Protein AF-V4J7W8-F1 (afdb_monomer)

Sequence (499 aa):
MITFFRNYPVSIILLLSLLAGGGCSKHTGLTGHGEMVSDPAPMMADSDGDQPPELLETEVCLNQELAALEQTGDWEAAVETAGADDAVSTGEPVAVVTYDFPIMVNRQVQMYLDLFSDKQQRYFKRWLARSGRYLPMMQEIFTEYGLPGDLVYLAMIESGFNQKACSPSRAVGLWQFMAPTGKQYGMQVTRYLDERRDAEKSTRAAAAYLRDLYDEFGDWYIAVAAYNGGPGTMRKAMHRANSDDFWKIAQKRYIKLETKRYVPKLIAAIMIAKQPQQYGFTDVTYEAPLAYETFAAGPGLSLKAAALLSESSLDELAALNPELLKNMTPPQAPDYQLKVPVGTASVAEANLPHLHQIAAPIYQIHVVKKGETLSHIAARHKVSTDLIVTWNGLPSAHKLSIGQELTIIKNDFDLPLATTALSPVAQHQGTAIVLADQKKTAPKRQREQAPEQWYLVKNGDNLWTISRQFNTSPAAIKRWNNLTSNRIYPGKRLLLRDV

Structure (mmCIF, N/CA/C/O backbone):
data_AF-V4J7W8-F1
#
_entry.id   AF-V4J7W8-F1
#
loop_
_atom_site.group_PDB
_atom_site.id
_atom_site.type_symbol
_atom_site.label_atom_id
_atom_site.label_alt_id
_atom_site.label_comp_id
_atom_site.label_asym_id
_atom_site.label_entity_id
_atom_site.label_seq_id
_atom_site.pdbx_PDB_ins_code
_atom_site.Cartn_x
_atom_site.Cartn_y
_atom_site.Cartn_z
_atom_site.occupancy
_atom_site.B_iso_or_equiv
_atom_site.auth_seq_id
_atom_site.auth_comp_id
_atom_site.auth_asym_id
_atom_site.auth_atom_id
_atom_site.pdbx_PDB_model_num
ATOM 1 N N . MET A 1 1 ? -19.584 -34.556 -0.675 1.00 30.12 1 MET A N 1
ATOM 2 C CA . MET A 1 1 ? -18.508 -34.701 -1.684 1.00 30.12 1 MET A CA 1
ATOM 3 C C . MET A 1 1 ? -18.049 -33.294 -2.037 1.00 30.12 1 MET A C 1
ATOM 5 O O . MET A 1 1 ? -18.861 -32.577 -2.582 1.00 30.12 1 MET A O 1
ATOM 9 N N . ILE A 1 2 ? -16.875 -32.762 -1.716 1.00 29.98 2 ILE A N 1
ATOM 10 C CA . ILE A 1 2 ? -15.671 -33.217 -1.018 1.00 29.98 2 ILE A CA 1
ATOM 11 C C . ILE A 1 2 ? -15.201 -31.995 -0.210 1.00 29.98 2 ILE A C 1
ATOM 13 O O . ILE A 1 2 ? -15.015 -30.915 -0.758 1.00 29.98 2 ILE A O 1
ATOM 17 N N . THR A 1 3 ? -15.055 -32.174 1.096 1.00 27.03 3 THR A N 1
ATOM 18 C CA . THR A 1 3 ? -14.524 -31.216 2.067 1.00 27.03 3 THR A CA 1
ATOM 19 C C . THR A 1 3 ? -12.997 -31.298 2.066 1.00 27.03 3 THR A C 1
ATOM 21 O O . THR A 1 3 ? -12.451 -32.385 2.238 1.00 27.03 3 THR A O 1
ATOM 24 N N . PHE A 1 4 ? -12.296 -30.171 1.932 1.00 25.77 4 PHE A N 1
ATOM 25 C CA . PHE A 1 4 ? -10.861 -30.077 2.227 1.00 25.77 4 PHE A CA 1
ATOM 26 C C . PHE A 1 4 ? -10.614 -28.919 3.199 1.00 25.77 4 PHE A C 1
ATOM 28 O O . PHE A 1 4 ? -10.221 -27.824 2.816 1.00 25.77 4 PHE A O 1
ATOM 35 N N . PHE A 1 5 ? -10.838 -29.181 4.488 1.00 26.58 5 PHE A N 1
ATOM 36 C CA . PHE A 1 5 ? -10.201 -28.421 5.561 1.00 26.58 5 PHE A CA 1
ATOM 37 C C . PHE A 1 5 ? -8.838 -29.055 5.823 1.00 26.58 5 PHE A C 1
ATOM 39 O O . PHE A 1 5 ? -8.752 -30.229 6.185 1.00 26.58 5 PHE A O 1
ATOM 46 N N . ARG A 1 6 ? -7.763 -28.290 5.634 1.00 29.05 6 ARG A N 1
ATOM 47 C CA . ARG A 1 6 ? -6.407 -28.721 5.972 1.00 29.05 6 ARG A CA 1
ATOM 48 C C . ARG A 1 6 ? -5.874 -27.819 7.081 1.00 29.05 6 ARG A C 1
ATOM 50 O O . ARG A 1 6 ? -5.515 -26.672 6.847 1.00 29.05 6 ARG A O 1
ATOM 57 N N . ASN A 1 7 ? -5.873 -28.365 8.295 1.00 27.92 7 ASN A N 1
ATOM 58 C CA . ASN A 1 7 ? -5.252 -27.798 9.490 1.00 27.92 7 ASN A CA 1
ATOM 59 C C . ASN A 1 7 ? -3.734 -27.662 9.301 1.00 27.92 7 ASN A C 1
ATOM 61 O O . ASN A 1 7 ? -3.078 -28.660 9.007 1.00 27.92 7 ASN A O 1
ATOM 65 N N . TYR A 1 8 ? -3.178 -26.477 9.569 1.00 30.55 8 TYR A N 1
ATOM 66 C CA . TYR A 1 8 ? -1.749 -26.277 9.844 1.00 30.55 8 TYR A CA 1
ATOM 67 C C . TYR A 1 8 ? -1.540 -25.174 10.901 1.00 30.55 8 TYR A C 1
ATOM 69 O O . TYR A 1 8 ? -2.383 -24.285 11.032 1.00 30.55 8 TYR A O 1
ATOM 77 N N . PRO A 1 9 ? -0.464 -25.258 11.708 1.00 26.56 9 PRO A N 1
ATOM 78 C CA . PRO A 1 9 ? -0.340 -24.525 12.963 1.00 26.56 9 PRO A CA 1
ATOM 79 C C . PRO A 1 9 ? 0.047 -23.057 12.747 1.00 26.56 9 PRO A C 1
ATOM 81 O O . PRO A 1 9 ? 0.932 -22.734 11.959 1.00 26.56 9 PRO A O 1
ATOM 84 N N . VAL A 1 10 ? -0.605 -22.171 13.500 1.00 27.56 10 VAL A N 1
ATOM 85 C CA . VAL A 1 10 ? -0.345 -20.727 13.528 1.00 27.56 10 VAL A CA 1
ATOM 86 C C . VAL A 1 10 ? 0.870 -20.452 14.415 1.00 27.56 10 VAL A C 1
ATOM 88 O O . VAL A 1 10 ? 0.822 -20.664 15.627 1.00 27.56 10 VAL A O 1
ATOM 91 N N . SER A 1 11 ? 1.961 -19.966 13.821 1.00 24.47 11 SER A N 1
ATOM 92 C CA . SER A 1 11 ? 3.111 -19.443 14.561 1.00 24.47 11 SER A CA 1
ATOM 93 C C . SER A 1 11 ? 2.756 -18.108 15.221 1.00 24.47 11 SER A C 1
ATOM 95 O O . SER A 1 11 ? 2.420 -17.128 14.562 1.00 24.47 11 SER A O 1
ATOM 97 N N . ILE A 1 12 ? 2.828 -18.104 16.549 1.00 30.11 12 ILE A N 1
ATOM 98 C CA . ILE A 1 12 ? 2.657 -16.960 17.446 1.00 30.11 12 ILE A CA 1
ATOM 99 C C . ILE A 1 12 ? 3.933 -16.110 17.397 1.00 30.11 12 ILE A C 1
ATOM 101 O O . ILE A 1 12 ? 5.015 -16.641 17.633 1.00 30.11 12 ILE A O 1
ATOM 105 N N . ILE A 1 13 ? 3.822 -14.800 17.156 1.00 25.98 13 ILE A N 1
ATOM 106 C CA . ILE A 1 13 ? 4.926 -13.854 17.378 1.00 25.98 13 ILE A CA 1
ATOM 107 C C . ILE A 1 13 ? 4.437 -12.736 18.304 1.00 25.98 13 ILE A C 1
ATOM 109 O O . ILE A 1 13 ? 3.495 -12.006 17.998 1.00 25.98 13 ILE A O 1
ATOM 113 N N . LEU A 1 14 ? 5.075 -12.668 19.476 1.00 25.27 14 LEU A N 1
ATOM 114 C CA . LEU A 1 14 ? 4.930 -11.625 20.487 1.00 25.27 14 LEU A CA 1
ATOM 115 C C . LEU A 1 14 ? 5.483 -10.288 19.969 1.00 25.27 14 LEU A C 1
ATOM 117 O O . LEU A 1 14 ? 6.599 -10.232 19.461 1.00 25.27 14 LEU A O 1
ATOM 121 N N . LEU A 1 15 ? 4.744 -9.207 20.213 1.00 26.30 15 LEU A N 1
ATOM 122 C CA . LEU A 1 15 ? 5.263 -7.838 20.226 1.00 26.30 15 LEU A CA 1
ATOM 123 C C . LEU A 1 15 ? 5.678 -7.512 21.666 1.00 26.30 15 LEU A C 1
ATOM 125 O O . LEU A 1 15 ? 4.824 -7.461 22.551 1.00 26.30 15 LEU A O 1
ATOM 129 N N . LEU A 1 16 ? 6.981 -7.341 21.888 1.00 26.19 16 LEU A N 1
ATOM 130 C CA . LEU A 1 16 ? 7.580 -6.869 23.137 1.00 26.19 16 LEU A CA 1
ATOM 131 C C . LEU A 1 16 ? 8.007 -5.410 22.949 1.00 26.19 16 LEU A C 1
ATOM 133 O O . LEU A 1 16 ? 8.878 -5.115 22.136 1.00 26.19 16 LEU A O 1
ATOM 137 N N . SER A 1 17 ? 7.390 -4.514 23.712 1.00 28.95 17 SER A N 1
ATOM 138 C CA . SER A 1 17 ? 7.803 -3.124 23.903 1.00 28.95 17 SER A CA 1
ATOM 139 C C . SER A 1 17 ? 8.670 -3.033 25.163 1.00 28.95 17 SER A C 1
ATOM 141 O O . SER A 1 17 ? 8.228 -3.414 26.248 1.00 28.95 17 SER A O 1
ATOM 143 N N . LEU A 1 18 ? 9.906 -2.557 25.011 1.00 26.88 18 LEU A N 1
ATOM 144 C CA . LEU A 1 18 ? 10.860 -2.342 26.100 1.00 26.88 18 LEU A CA 1
ATOM 145 C C . LEU A 1 18 ? 10.599 -0.992 26.780 1.00 26.88 18 LEU A C 1
ATOM 147 O O . LEU A 1 18 ? 10.742 0.060 26.164 1.00 26.88 18 LEU A O 1
ATOM 151 N N . LEU A 1 19 ? 10.259 -1.051 28.068 1.00 28.39 19 LEU A N 1
ATOM 152 C CA . LEU A 1 19 ? 10.442 0.027 29.038 1.00 28.39 19 LEU A CA 1
ATOM 153 C C . LEU A 1 19 ? 11.839 -0.127 29.651 1.00 28.39 19 LEU A C 1
ATOM 155 O O . LEU A 1 19 ? 12.159 -1.194 30.173 1.00 28.39 19 LEU A O 1
ATOM 159 N N . ALA A 1 20 ? 12.643 0.934 29.648 1.00 28.67 20 ALA A N 1
ATOM 160 C CA . ALA A 1 20 ? 13.794 1.048 30.536 1.00 28.67 20 ALA A CA 1
ATOM 161 C C . ALA A 1 20 ? 13.924 2.500 31.006 1.00 28.67 20 ALA A C 1
ATOM 163 O O . ALA A 1 20 ? 14.318 3.384 30.250 1.00 28.67 20 ALA A O 1
ATOM 164 N N . GLY A 1 21 ? 13.564 2.727 32.267 1.00 25.58 21 GLY A N 1
ATOM 165 C CA . GLY A 1 21 ? 13.867 3.940 33.008 1.00 25.58 21 GLY A CA 1
ATOM 166 C C . GLY A 1 21 ? 14.774 3.617 34.193 1.00 25.58 21 GLY A C 1
ATOM 167 O O . GLY A 1 21 ? 14.563 2.618 34.874 1.00 25.58 21 GLY A O 1
ATOM 168 N N . GLY A 1 22 ? 15.729 4.516 34.441 1.00 25.83 22 GLY A N 1
ATOM 169 C CA . GLY A 1 22 ? 16.285 4.806 35.765 1.00 25.83 22 GLY A CA 1
ATOM 170 C C . GLY A 1 22 ? 17.543 4.043 36.190 1.00 25.83 22 GLY A C 1
ATOM 171 O O . GLY A 1 22 ? 17.529 2.826 36.322 1.00 25.83 22 GLY A O 1
ATOM 172 N N . GLY A 1 23 ? 18.603 4.789 36.534 1.00 24.80 23 GLY A N 1
ATOM 173 C CA . GLY A 1 23 ? 19.674 4.264 37.390 1.00 24.80 23 GLY A CA 1
ATOM 174 C C . GLY A 1 23 ? 21.024 4.975 37.306 1.00 24.80 23 GLY A C 1
ATOM 175 O O . GLY A 1 23 ? 21.954 4.469 36.698 1.00 24.80 23 GLY A O 1
ATOM 176 N N . CYS A 1 24 ? 21.134 6.133 37.953 1.00 24.69 24 CYS A N 1
ATOM 177 C CA . CYS A 1 24 ? 22.359 6.904 38.182 1.00 24.69 24 CYS A CA 1
ATOM 178 C C . CYS A 1 24 ? 23.354 6.156 39.103 1.00 24.69 24 CYS A C 1
ATOM 180 O O . CYS A 1 24 ? 22.906 5.625 40.113 1.00 24.69 24 CYS A O 1
ATOM 182 N N . SER A 1 25 ? 24.678 6.223 38.872 1.00 27.52 25 SER A N 1
ATOM 183 C CA . SER A 1 25 ? 25.641 6.627 39.923 1.00 27.52 25 SER A CA 1
ATOM 184 C C . SER A 1 25 ? 27.073 6.857 39.419 1.00 27.52 25 SER A C 1
ATOM 186 O O . SER A 1 25 ? 27.505 6.335 38.398 1.00 27.52 25 SER A O 1
ATOM 188 N N . LYS A 1 26 ? 27.764 7.701 40.185 1.00 29.92 26 LYS A N 1
ATOM 189 C CA . LYS A 1 26 ? 29.007 8.443 39.941 1.00 29.92 26 LYS A CA 1
ATOM 190 C C . LYS A 1 26 ? 30.267 7.606 40.205 1.00 29.92 26 LYS A C 1
ATOM 192 O O . LYS A 1 26 ? 30.258 6.792 41.119 1.00 29.92 26 LYS A O 1
ATOM 197 N N . HIS A 1 27 ? 31.383 7.955 39.556 1.00 29.31 27 HIS A N 1
ATOM 198 C CA . HIS A 1 27 ? 32.671 8.089 40.250 1.00 29.31 27 HIS A CA 1
ATOM 199 C C . HIS A 1 27 ? 33.640 9.042 39.527 1.00 29.31 27 HIS A C 1
ATOM 201 O O . HIS A 1 27 ? 33.603 9.233 38.318 1.00 29.31 27 HIS A O 1
ATOM 207 N N . THR A 1 28 ? 34.443 9.686 40.362 1.00 30.28 28 THR A N 1
ATOM 208 C CA . THR A 1 28 ? 35.291 10.876 40.229 1.00 30.28 28 THR A CA 1
ATOM 209 C C . THR A 1 28 ? 36.762 10.564 39.924 1.00 30.28 28 THR A C 1
ATOM 211 O O . THR A 1 28 ? 37.264 9.571 40.441 1.00 30.28 28 THR A O 1
ATOM 214 N N . GLY A 1 29 ? 37.482 11.507 39.290 1.00 26.86 29 GLY A N 1
ATOM 215 C CA . GLY A 1 29 ? 38.904 11.774 39.597 1.00 26.86 29 GLY A CA 1
ATOM 216 C C . GLY A 1 29 ? 39.839 12.134 38.425 1.00 26.86 29 GLY A C 1
ATOM 217 O O . GLY A 1 29 ? 40.238 11.234 37.704 1.00 26.86 29 GLY A O 1
ATOM 218 N N . LEU A 1 30 ? 40.173 13.439 38.295 1.00 26.95 30 LEU A N 1
ATOM 219 C CA . LEU A 1 30 ? 41.527 14.079 38.265 1.00 26.95 30 LEU A CA 1
ATOM 220 C C . LEU A 1 30 ? 42.674 13.354 37.503 1.00 26.95 30 LEU A C 1
ATOM 222 O O . LEU A 1 30 ? 42.869 12.169 37.705 1.00 26.95 30 LEU A O 1
ATOM 226 N N . THR A 1 31 ? 43.571 13.935 36.691 1.00 28.97 31 THR A N 1
ATOM 227 C CA . THR A 1 31 ? 44.155 15.284 36.466 1.00 28.97 31 THR A CA 1
ATOM 228 C C . THR A 1 31 ? 45.035 15.211 35.197 1.00 28.97 31 THR A C 1
ATOM 230 O O . THR A 1 31 ? 45.570 14.140 34.919 1.00 28.97 31 THR A O 1
ATOM 233 N N . GLY A 1 32 ? 45.325 16.336 34.523 1.00 28.14 32 GLY A N 1
ATOM 234 C CA . GLY A 1 32 ? 46.517 16.444 33.658 1.00 28.14 32 GLY A CA 1
ATOM 235 C C . GLY A 1 32 ? 46.516 17.628 32.683 1.00 28.14 32 GLY A C 1
ATOM 236 O O . GLY A 1 32 ? 45.823 17.588 31.674 1.00 28.14 32 GLY A O 1
ATOM 237 N N . HIS A 1 33 ? 47.299 18.670 32.981 1.00 28.36 33 HIS A N 1
ATOM 238 C CA . HIS A 1 33 ? 47.649 19.766 32.065 1.00 28.36 33 HIS A CA 1
ATOM 239 C C . HIS A 1 33 ? 48.688 19.320 31.021 1.00 28.36 33 HIS A C 1
ATOM 241 O O . HIS A 1 33 ? 49.614 18.585 31.358 1.00 28.36 33 HIS A O 1
ATOM 247 N N . GLY A 1 34 ? 48.577 19.835 29.793 1.00 28.80 34 GLY A N 1
ATOM 248 C CA . GLY A 1 34 ? 49.579 19.729 28.728 1.00 28.80 34 GLY A CA 1
ATOM 249 C C . GLY A 1 34 ? 49.236 20.675 27.571 1.00 28.80 34 GLY A C 1
ATOM 250 O O . GLY A 1 34 ? 48.070 20.813 27.224 1.00 28.80 34 GLY A O 1
ATOM 251 N N . GLU A 1 35 ? 50.244 21.374 27.063 1.00 28.39 35 GLU A N 1
ATOM 252 C CA . GLU A 1 35 ? 50.202 22.642 26.323 1.00 28.39 35 GLU A CA 1
ATOM 253 C C . GLU A 1 35 ? 49.671 22.621 24.879 1.00 28.39 35 GLU A C 1
ATOM 255 O O . GLU A 1 35 ? 49.570 21.593 24.214 1.00 28.39 35 GLU A O 1
ATOM 260 N N . MET A 1 36 ? 49.382 23.844 24.417 1.00 26.33 36 MET A N 1
ATOM 261 C CA . MET A 1 36 ? 48.972 24.253 23.076 1.00 26.33 36 MET A CA 1
ATOM 262 C C . MET A 1 36 ? 49.977 23.886 21.974 1.00 26.33 36 MET A C 1
ATOM 264 O O . MET A 1 36 ? 51.163 24.188 22.082 1.00 26.33 36 MET A O 1
ATOM 268 N N . VAL A 1 37 ? 49.449 23.403 20.846 1.00 31.75 37 VAL A N 1
ATOM 269 C CA . VAL A 1 37 ? 50.055 23.552 19.516 1.00 31.75 37 VAL A CA 1
ATOM 270 C C . VAL A 1 37 ? 48.955 23.990 18.545 1.00 31.75 37 VAL A C 1
ATOM 272 O O . VAL A 1 37 ? 47.892 23.377 18.471 1.00 31.75 37 VAL A O 1
ATOM 275 N N . SER A 1 38 ? 49.210 25.101 17.862 1.00 29.30 38 SER A N 1
ATOM 276 C CA . SER A 1 38 ? 48.386 25.750 16.844 1.00 29.30 38 SER A CA 1
ATOM 277 C C . SER A 1 38 ? 48.583 25.129 15.457 1.00 29.30 38 SER A C 1
ATOM 279 O O . SER A 1 38 ? 49.721 24.822 15.111 1.00 29.30 38 SER A O 1
ATOM 281 N N . ASP A 1 39 ? 47.482 25.010 14.698 1.00 26.69 39 ASP A N 1
ATOM 282 C CA . ASP A 1 39 ? 47.311 25.128 13.224 1.00 26.69 39 ASP A CA 1
ATOM 283 C C . ASP A 1 39 ? 46.298 24.090 12.688 1.00 26.69 39 ASP A C 1
ATOM 285 O O . ASP A 1 39 ? 46.185 23.006 13.260 1.00 26.69 39 ASP A O 1
ATOM 289 N N . PRO A 1 40 ? 45.643 24.292 11.525 1.00 31.81 40 PRO A N 1
ATOM 290 C CA . PRO A 1 40 ? 45.156 25.512 10.880 1.00 31.81 40 PRO A CA 1
ATOM 291 C C . PRO A 1 40 ? 43.621 25.450 10.649 1.00 31.81 40 PRO A C 1
ATOM 293 O O . PRO A 1 40 ? 42.963 24.440 10.896 1.00 31.81 40 PRO A O 1
ATOM 296 N N . ALA A 1 41 ? 43.028 26.547 10.174 1.00 29.50 41 ALA A N 1
ATOM 297 C CA . ALA A 1 41 ? 41.590 26.669 9.917 1.00 29.50 41 ALA A CA 1
ATOM 298 C C . ALA A 1 41 ? 41.046 25.590 8.947 1.00 29.50 41 ALA A C 1
ATOM 300 O O . ALA A 1 41 ? 41.588 25.447 7.845 1.00 29.50 41 ALA A O 1
ATOM 301 N N . PRO A 1 42 ? 39.955 24.872 9.288 1.00 28.39 42 PRO A N 1
ATOM 302 C CA . PRO A 1 42 ? 39.269 24.025 8.331 1.00 28.39 42 PRO A CA 1
ATOM 303 C C . PRO A 1 42 ? 38.383 24.883 7.421 1.00 28.39 42 PRO A C 1
ATOM 305 O O . PRO A 1 42 ? 37.606 25.730 7.860 1.00 28.39 42 PRO A O 1
ATOM 308 N N . MET A 1 43 ? 38.563 24.637 6.128 1.00 26.81 43 MET A N 1
ATOM 309 C CA . MET A 1 43 ? 37.748 25.083 5.005 1.00 26.81 43 MET A CA 1
ATOM 310 C C . MET A 1 43 ? 36.249 24.977 5.312 1.00 26.81 43 MET A C 1
ATOM 312 O O . MET A 1 43 ? 35.801 23.961 5.840 1.00 26.81 43 MET A O 1
ATOM 316 N N . MET A 1 44 ? 35.498 26.016 4.932 1.00 29.72 44 MET A N 1
ATOM 317 C CA . MET A 1 44 ? 34.034 26.033 4.861 1.00 29.72 44 MET A CA 1
ATOM 318 C C . MET A 1 44 ? 33.537 24.768 4.148 1.00 29.72 44 MET A C 1
ATOM 320 O O . MET A 1 44 ? 33.644 24.658 2.928 1.00 29.72 44 MET A O 1
ATOM 324 N N . ALA A 1 45 ? 33.045 23.808 4.927 1.00 30.14 45 ALA A N 1
ATOM 325 C CA . ALA A 1 45 ? 32.236 22.709 4.438 1.00 30.14 45 ALA A CA 1
ATOM 326 C C . ALA A 1 45 ? 30.781 23.177 4.468 1.00 30.14 45 ALA A C 1
ATOM 328 O O . ALA A 1 45 ? 30.321 23.713 5.479 1.00 30.14 45 ALA A O 1
ATOM 329 N N . ASP A 1 46 ? 30.110 23.016 3.332 1.00 29.61 46 ASP A N 1
ATOM 330 C CA . ASP A 1 46 ? 28.712 23.360 3.127 1.00 29.61 46 ASP A CA 1
ATOM 331 C C . ASP A 1 46 ? 27.827 22.822 4.256 1.00 29.61 46 ASP A C 1
ATOM 333 O O . ASP A 1 46 ? 27.926 21.670 4.685 1.00 29.61 46 ASP A O 1
ATOM 337 N N . SER A 1 47 ? 26.966 23.706 4.751 1.00 27.95 47 SER A N 1
ATOM 338 C CA . SER A 1 47 ? 25.982 23.434 5.784 1.00 27.95 47 SER A CA 1
ATOM 339 C C . SER A 1 47 ? 24.842 22.584 5.220 1.00 27.95 47 SER A C 1
ATOM 341 O O . SER A 1 47 ? 23.793 23.122 4.868 1.00 27.95 47 SER A O 1
ATOM 343 N N . ASP A 1 48 ? 25.016 21.269 5.172 1.00 30.44 48 ASP A N 1
ATOM 344 C CA . ASP A 1 48 ? 23.870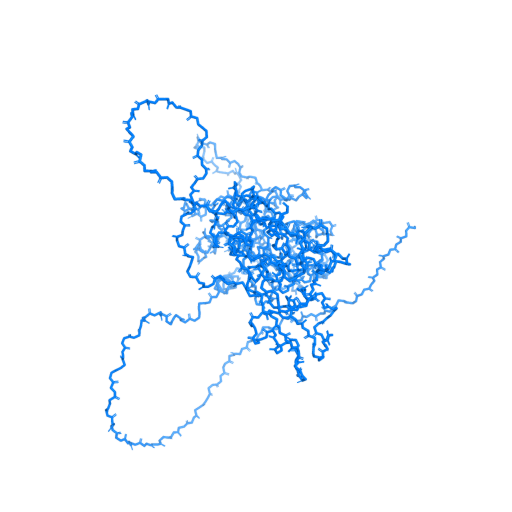 20.367 5.236 1.00 30.44 48 ASP A CA 1
ATOM 345 C C . ASP A 1 48 ? 23.587 20.081 6.707 1.00 30.44 48 ASP A C 1
ATOM 347 O O . ASP A 1 48 ? 24.411 19.540 7.446 1.00 30.44 48 ASP A O 1
ATOM 351 N N . GLY A 1 49 ? 22.429 20.572 7.147 1.00 28.66 49 GLY A N 1
ATOM 352 C CA . GLY A 1 49 ? 21.983 20.525 8.525 1.00 28.66 49 GLY A CA 1
ATOM 353 C C . GLY A 1 49 ? 21.951 19.097 9.045 1.00 28.66 49 GLY A C 1
ATOM 354 O O . GLY A 1 49 ? 21.133 18.284 8.621 1.00 28.66 49 GLY A O 1
ATOM 355 N N . ASP A 1 50 ? 22.806 18.839 10.027 1.00 32.09 50 ASP A N 1
ATOM 356 C CA . ASP A 1 50 ? 22.710 17.699 10.924 1.00 32.09 50 ASP A CA 1
ATOM 357 C C . ASP A 1 50 ? 21.458 17.913 11.798 1.00 32.09 50 ASP A C 1
ATOM 359 O O . ASP A 1 50 ? 21.507 18.451 12.908 1.00 32.09 50 ASP A O 1
ATOM 363 N N . GLN A 1 51 ? 20.281 17.627 11.228 1.00 27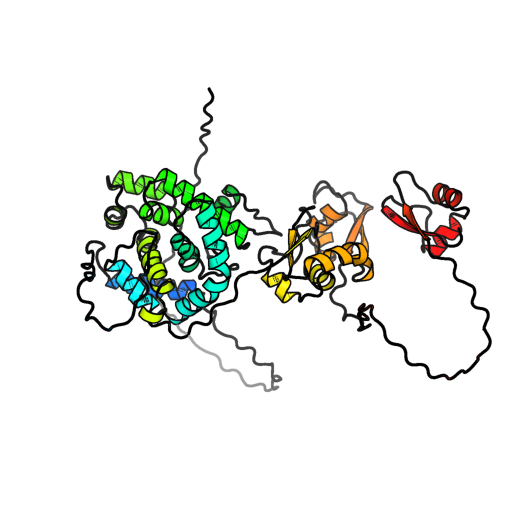.91 51 GLN A N 1
ATOM 364 C CA . GLN A 1 51 ? 19.040 17.573 11.986 1.00 27.91 51 GLN A CA 1
ATOM 365 C C . GLN A 1 51 ? 19.064 16.307 12.853 1.00 27.91 51 GLN A C 1
ATOM 367 O O . GLN A 1 51 ? 19.352 15.221 12.341 1.00 27.91 51 GLN A O 1
ATOM 372 N N . PRO A 1 52 ? 18.739 16.405 14.156 1.00 30.08 52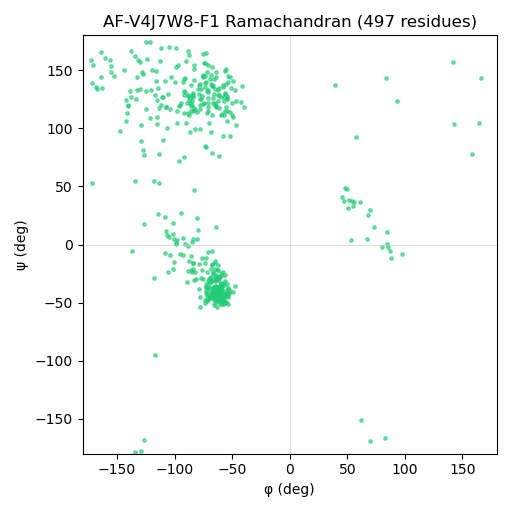 PRO A N 1
ATOM 373 C CA . PRO A 1 52 ? 18.543 15.220 14.981 1.00 30.08 52 PRO A CA 1
ATOM 374 C C . PRO A 1 52 ? 17.472 14.327 14.333 1.00 30.08 52 PRO A C 1
ATOM 376 O O . PRO A 1 52 ? 16.582 14.859 13.667 1.00 30.08 52 PRO A O 1
ATOM 379 N N . PRO A 1 53 ? 17.541 12.992 14.504 1.00 34.22 53 PRO A N 1
ATOM 380 C CA . PRO A 1 53 ? 16.692 12.054 13.776 1.00 34.22 53 PRO A CA 1
ATOM 381 C C . PRO A 1 53 ? 15.222 12.449 13.917 1.00 34.22 53 PRO A C 1
ATOM 383 O O . PRO A 1 53 ? 14.664 12.444 15.016 1.00 34.22 53 PRO A O 1
ATOM 386 N N . GLU A 1 54 ? 14.628 12.842 12.793 1.00 38.28 54 GLU A N 1
ATOM 387 C CA . GLU A 1 54 ? 13.233 13.239 12.694 1.00 38.28 54 GLU A CA 1
ATOM 388 C C . GLU A 1 54 ? 12.381 12.045 13.140 1.00 38.28 54 GLU A C 1
ATOM 390 O O . GLU A 1 54 ? 12.383 10.989 12.502 1.00 38.28 54 GLU A O 1
ATOM 395 N N . LEU A 1 55 ? 11.706 12.172 14.288 1.00 50.00 55 LEU A N 1
ATOM 396 C CA . LEU A 1 55 ? 10.738 11.171 14.727 1.00 50.00 55 LEU A CA 1
ATOM 397 C C . LEU A 1 55 ? 9.725 10.988 13.598 1.00 50.00 55 LEU A C 1
ATOM 399 O O . LEU A 1 55 ? 9.119 11.962 13.143 1.00 50.00 55 LEU A O 1
ATOM 403 N N . LEU A 1 56 ? 9.552 9.745 13.146 1.00 59.91 56 LEU A N 1
ATOM 404 C CA . LEU A 1 56 ? 8.592 9.403 12.100 1.00 59.91 56 LEU A CA 1
ATOM 405 C C . LEU A 1 56 ? 7.230 10.000 12.478 1.00 59.91 56 LEU A C 1
ATOM 407 O O . LEU A 1 56 ? 6.801 9.869 13.623 1.00 59.91 56 LEU A O 1
ATOM 411 N N . GLU A 1 57 ? 6.531 10.638 11.533 1.00 70.00 57 GLU A N 1
ATOM 412 C CA . GLU A 1 57 ? 5.235 11.298 11.790 1.00 70.00 57 GLU A CA 1
ATOM 413 C C . GLU A 1 57 ? 4.268 10.396 12.577 1.00 70.00 57 GLU A C 1
ATOM 415 O O . GLU A 1 57 ? 3.538 10.850 13.458 1.00 70.00 57 GLU A O 1
ATOM 420 N N . THR A 1 58 ? 4.326 9.094 12.295 1.00 67.81 58 THR A N 1
ATOM 421 C CA . THR A 1 58 ? 3.570 8.032 12.955 1.00 67.81 58 THR A CA 1
ATOM 422 C C . THR A 1 58 ? 3.864 7.917 14.456 1.00 67.81 58 THR A C 1
ATOM 424 O O . THR A 1 58 ? 2.939 7.704 15.233 1.00 67.81 58 THR A O 1
ATOM 427 N N . GLU A 1 59 ? 5.117 8.081 14.888 1.00 73.44 59 GLU A N 1
ATOM 428 C CA . GLU A 1 59 ? 5.527 8.015 16.300 1.00 73.44 59 GLU A CA 1
ATOM 429 C C . GLU A 1 59 ? 5.059 9.244 17.084 1.00 73.44 59 GLU A C 1
ATOM 431 O O . GLU A 1 59 ? 4.543 9.114 18.196 1.00 73.44 59 GLU A O 1
ATOM 436 N N . VAL A 1 60 ? 5.169 10.439 16.491 1.00 76.00 60 VAL A N 1
ATOM 437 C CA . VAL A 1 60 ? 4.660 11.678 17.104 1.00 76.00 60 VAL A CA 1
ATOM 438 C C . VAL A 1 60 ? 3.145 11.600 17.277 1.00 76.00 60 VAL A C 1
ATOM 440 O O . VAL A 1 60 ? 2.634 11.863 18.369 1.00 76.00 60 VAL A O 1
ATOM 443 N N . CYS A 1 61 ? 2.433 11.184 16.225 1.00 83.31 61 CYS A N 1
ATOM 444 C CA . CYS A 1 61 ? 0.985 11.014 16.285 1.00 83.31 61 CYS A CA 1
ATOM 445 C C . CYS A 1 61 ? 0.592 9.968 17.338 1.00 83.31 61 CYS A C 1
ATOM 447 O O . CYS A 1 61 ? -0.335 10.196 18.112 1.00 83.31 61 CYS A O 1
ATOM 449 N N . LEU A 1 62 ? 1.324 8.852 17.424 1.00 86.06 62 LEU A N 1
ATOM 450 C CA . LEU A 1 62 ? 1.060 7.798 18.401 1.00 86.06 62 LEU A CA 1
ATOM 451 C C . LEU A 1 62 ? 1.207 8.287 19.850 1.00 86.06 62 LEU A C 1
ATOM 453 O O . LEU A 1 62 ? 0.352 7.991 20.681 1.00 86.06 62 LEU A O 1
ATOM 457 N N . ASN A 1 63 ? 2.255 9.049 20.163 1.00 87.25 63 ASN A N 1
ATOM 458 C CA . ASN A 1 63 ? 2.468 9.556 21.522 1.00 87.25 63 ASN A CA 1
ATOM 459 C C . ASN A 1 63 ? 1.372 10.544 21.948 1.00 87.25 63 ASN A C 1
ATOM 461 O O . ASN A 1 63 ? 0.855 10.456 23.061 1.00 87.25 63 ASN A O 1
ATOM 465 N N . GLN A 1 64 ? 0.983 11.458 21.054 1.00 90.12 64 GLN A N 1
ATOM 466 C CA . GLN A 1 64 ? -0.123 12.388 21.306 1.00 90.12 64 GLN A CA 1
ATOM 467 C C . GLN A 1 64 ? -1.460 11.653 21.477 1.00 90.12 64 GLN A C 1
ATOM 469 O O . GLN A 1 64 ? -2.252 12.022 22.341 1.00 90.12 64 GLN A O 1
ATOM 474 N N . GLU A 1 65 ? -1.687 10.602 20.686 1.00 91.81 65 GLU A N 1
ATOM 475 C CA . GLU A 1 65 ? -2.872 9.747 20.764 1.00 91.81 65 GLU A CA 1
ATOM 476 C C . GLU A 1 65 ? -2.961 9.022 22.113 1.00 91.81 65 GLU A C 1
ATOM 478 O O . GLU A 1 65 ? -3.999 9.070 22.769 1.00 91.81 65 GLU A O 1
ATOM 483 N N . LEU A 1 66 ? -1.871 8.394 22.569 1.00 91.44 66 LEU A N 1
ATOM 484 C CA . LEU A 1 66 ? -1.838 7.710 23.866 1.00 91.44 66 LEU A CA 1
ATOM 485 C C . LEU A 1 66 ? -2.062 8.687 25.030 1.00 91.44 66 LEU A C 1
ATOM 487 O O . LEU A 1 66 ? -2.868 8.399 25.912 1.00 91.44 66 LEU A O 1
ATOM 491 N N . ALA A 1 67 ? -1.433 9.866 24.991 1.00 90.56 67 ALA A N 1
ATOM 492 C CA . ALA A 1 67 ? -1.615 10.896 26.014 1.00 90.56 67 ALA A CA 1
ATOM 493 C C . ALA A 1 67 ? -3.052 11.450 26.063 1.00 90.56 67 ALA A C 1
ATOM 495 O O . ALA A 1 67 ? -3.550 11.778 27.140 1.00 90.56 67 ALA A O 1
ATOM 496 N N . ALA A 1 68 ? -3.723 11.570 24.912 1.00 89.44 68 ALA A N 1
ATOM 497 C CA . ALA A 1 68 ? -5.123 11.978 24.849 1.00 89.44 68 ALA A CA 1
ATOM 498 C C . ALA A 1 68 ? -6.050 10.872 25.378 1.00 89.44 68 ALA A C 1
ATOM 500 O O . ALA A 1 68 ? -6.933 11.148 26.188 1.00 89.44 68 ALA A O 1
ATOM 501 N N . LEU A 1 69 ? -5.808 9.612 24.998 1.00 87.38 69 LEU A N 1
ATOM 502 C CA . LEU A 1 69 ? -6.589 8.460 25.458 1.00 87.38 69 LEU A CA 1
ATOM 503 C C . LEU A 1 69 ? -6.541 8.280 26.980 1.00 87.38 69 LEU A C 1
ATOM 505 O O . LEU A 1 69 ? -7.579 8.003 27.580 1.00 87.38 69 LEU A O 1
ATOM 509 N N . GLU A 1 70 ? -5.393 8.501 27.623 1.00 86.06 70 GLU A N 1
ATOM 510 C CA . GLU A 1 70 ? -5.274 8.465 29.091 1.00 86.06 70 GLU A CA 1
ATOM 511 C C . GLU A 1 70 ? -6.248 9.429 29.798 1.00 86.06 70 GLU A C 1
ATOM 513 O O . GLU A 1 70 ? -6.686 9.160 30.914 1.00 86.06 70 GLU A O 1
ATOM 518 N N . GLN A 1 71 ? -6.657 10.513 29.130 1.00 85.50 71 GLN A N 1
ATOM 519 C CA . GLN A 1 71 ? -7.575 11.530 29.661 1.00 85.50 71 GLN A CA 1
ATOM 520 C C . GLN A 1 71 ? -9.053 11.251 29.317 1.00 85.50 71 GLN A C 1
ATOM 522 O O . GLN A 1 71 ? -9.954 11.911 29.844 1.00 85.50 71 GLN A O 1
ATOM 527 N N . THR A 1 72 ? -9.334 10.273 28.447 1.00 81.81 72 THR A N 1
ATOM 528 C CA . THR A 1 72 ? -10.701 9.967 27.974 1.00 81.81 72 THR A CA 1
ATOM 529 C C . THR A 1 72 ? -11.519 9.068 28.891 1.00 81.81 72 THR A C 1
ATOM 531 O O . THR A 1 72 ? -12.738 9.043 28.759 1.00 81.81 72 THR A O 1
ATOM 534 N N . GLY A 1 73 ? -10.908 8.371 29.849 1.00 75.69 73 GLY A N 1
ATOM 535 C CA . GLY A 1 73 ? -11.641 7.466 30.740 1.00 75.69 73 GLY A CA 1
ATOM 536 C C . GLY A 1 73 ? -12.327 6.300 30.007 1.00 75.69 73 GLY A C 1
ATOM 537 O O . GLY A 1 73 ? -11.845 5.827 28.976 1.00 75.69 73 GLY A O 1
ATOM 538 N N . ASP A 1 74 ? -13.432 5.805 30.570 1.00 71.62 74 ASP A N 1
ATOM 539 C CA . ASP A 1 74 ? -14.076 4.560 30.135 1.00 71.62 74 ASP A CA 1
ATOM 540 C C . ASP A 1 74 ? -14.855 4.649 28.810 1.00 71.62 74 ASP A C 1
ATOM 542 O O . ASP A 1 74 ? -15.336 5.697 28.377 1.00 71.62 74 ASP A O 1
ATOM 546 N N . TRP A 1 75 ? -15.013 3.486 28.176 1.00 74.44 75 TRP A N 1
ATOM 547 C CA . TRP A 1 75 ? -15.714 3.253 26.903 1.00 74.44 75 TRP A CA 1
ATOM 548 C C . TRP A 1 75 ? -17.247 3.161 27.064 1.00 74.44 75 TRP A C 1
ATOM 550 O O . TRP A 1 75 ? -17.919 2.502 26.272 1.00 74.44 75 TRP A O 1
ATOM 560 N N . GLU A 1 76 ? -17.793 3.736 28.139 1.00 59.91 76 GLU A N 1
ATOM 561 C CA . GLU A 1 76 ? -19.179 3.530 28.589 1.00 59.91 76 GLU A CA 1
ATOM 562 C C . GLU A 1 76 ? -20.209 4.484 27.968 1.00 59.91 76 GLU A C 1
ATOM 564 O O . GLU A 1 76 ? -21.388 4.142 27.936 1.00 59.91 76 GLU A O 1
ATOM 569 N N . ALA A 1 77 ? -19.815 5.658 27.467 1.00 51.09 77 ALA A N 1
ATOM 570 C CA . ALA A 1 77 ? -20.780 6.714 27.158 1.00 51.09 77 ALA A CA 1
ATOM 571 C C . ALA A 1 77 ? -20.854 7.036 25.661 1.00 51.09 77 ALA A C 1
ATOM 573 O O . ALA A 1 77 ? -19.952 7.676 25.109 1.00 51.09 77 ALA A O 1
ATOM 574 N N . ALA A 1 78 ? -21.971 6.663 25.028 1.00 49.03 78 ALA A N 1
ATOM 575 C CA . ALA A 1 78 ? -22.481 7.439 23.905 1.00 49.03 78 ALA A CA 1
ATOM 576 C C . ALA A 1 78 ? -22.690 8.869 24.417 1.00 49.03 78 ALA A C 1
ATOM 578 O O . ALA A 1 78 ? -23.362 9.075 25.429 1.00 49.03 78 ALA A O 1
ATOM 579 N N . VAL A 1 79 ? -22.069 9.847 23.764 1.00 49.34 79 VAL A N 1
ATOM 580 C CA . VAL A 1 79 ? -22.522 11.225 23.938 1.00 49.34 79 VAL A CA 1
ATOM 581 C C . VAL A 1 79 ? -23.854 11.250 23.207 1.00 49.34 79 VAL A C 1
ATOM 583 O O . VAL A 1 79 ? -23.907 10.771 22.072 1.00 49.34 79 VAL A O 1
ATOM 586 N N . GLU A 1 80 ? -24.927 11.689 23.871 1.00 42.38 80 GLU A N 1
ATOM 587 C CA . GLU A 1 80 ? -26.222 11.878 23.217 1.00 42.38 80 GLU A CA 1
ATOM 588 C C . GLU A 1 80 ? -25.974 12.524 21.857 1.00 42.38 80 GLU A C 1
ATOM 590 O O . GLU A 1 80 ? -25.299 13.552 21.754 1.00 42.38 80 GLU A O 1
ATOM 595 N N . THR A 1 81 ? -26.441 11.852 20.805 1.00 37.03 81 THR A N 1
ATOM 596 C CA . THR A 1 81 ? -26.467 12.417 19.464 1.00 37.03 81 THR A CA 1
ATOM 597 C C . THR A 1 81 ? -27.030 13.819 19.590 1.00 37.03 81 THR A C 1
ATOM 599 O O . THR A 1 81 ? -28.139 13.966 20.110 1.00 37.03 81 THR A O 1
ATOM 602 N N . ALA A 1 82 ? -26.293 14.830 19.124 1.00 36.19 82 ALA A N 1
ATOM 603 C CA . ALA A 1 82 ? -26.921 16.090 18.774 1.00 36.19 82 ALA A CA 1
ATOM 604 C C . ALA A 1 82 ? -28.103 15.716 17.877 1.00 36.19 82 ALA A C 1
ATOM 606 O O . ALA A 1 82 ? -27.914 15.144 16.799 1.00 36.19 82 ALA A O 1
ATOM 607 N N . GLY A 1 83 ? -29.312 15.890 18.411 1.00 30.62 83 GLY A N 1
ATOM 608 C CA . GLY A 1 83 ? -30.529 15.633 17.674 1.00 30.62 83 GLY A CA 1
ATOM 609 C C . GLY A 1 83 ? -30.463 16.415 16.374 1.00 30.62 83 GLY A C 1
ATOM 610 O O . GLY A 1 83 ? -29.953 17.534 16.330 1.00 30.62 83 GLY A O 1
ATOM 611 N N . ALA A 1 84 ? -31.010 15.831 15.318 1.00 37.84 84 ALA A N 1
ATOM 612 C CA . ALA A 1 84 ? -31.261 16.517 14.059 1.00 37.84 84 ALA A CA 1
ATOM 613 C C . ALA A 1 84 ? -32.295 17.665 14.185 1.00 37.84 84 ALA A C 1
ATOM 615 O O . ALA A 1 84 ? -32.771 18.161 13.172 1.00 37.84 84 ALA A O 1
ATOM 616 N N . ASP A 1 85 ? -32.606 18.118 15.401 1.00 36.75 85 ASP A N 1
ATOM 617 C CA . ASP A 1 85 ? -33.635 19.097 15.719 1.00 36.75 85 ASP A CA 1
ATOM 618 C C . ASP A 1 85 ? -33.015 20.225 16.552 1.00 36.75 85 ASP A C 1
ATOM 620 O O . ASP A 1 85 ? -33.115 20.244 17.771 1.00 36.75 85 ASP A O 1
ATOM 624 N N . ASP A 1 86 ? -32.281 21.110 15.878 1.00 35.44 86 ASP A N 1
ATOM 625 C CA . ASP A 1 86 ? -32.260 22.559 16.141 1.00 35.44 86 ASP A CA 1
ATOM 626 C C . ASP A 1 86 ? -31.459 23.256 15.027 1.00 35.44 86 ASP A C 1
ATOM 628 O O . ASP A 1 86 ? -30.520 24.028 15.234 1.00 35.44 86 ASP A O 1
ATOM 632 N N . ALA A 1 87 ? -31.846 22.976 13.780 1.00 37.84 87 ALA A N 1
ATOM 633 C CA . ALA A 1 87 ? -31.519 23.856 12.673 1.00 37.84 87 ALA A CA 1
ATOM 634 C C . ALA A 1 87 ? -32.480 25.049 12.735 1.00 37.84 87 ALA A C 1
ATOM 636 O O . ALA A 1 87 ? -33.624 24.982 12.280 1.00 37.84 87 ALA A O 1
ATOM 637 N N . VAL A 1 88 ? -32.007 26.168 13.288 1.00 38.19 88 VAL A N 1
ATOM 638 C CA . VAL A 1 88 ? -32.590 27.472 12.968 1.00 38.19 88 VAL A CA 1
ATOM 639 C C . VAL A 1 88 ? -32.547 27.604 11.447 1.00 38.19 88 VAL A C 1
ATOM 641 O O . VAL A 1 88 ? -31.482 27.605 10.835 1.00 38.19 88 VAL A O 1
ATOM 644 N N . SER A 1 89 ? -33.735 27.657 10.848 1.00 44.75 89 SER A N 1
ATOM 645 C CA . SER A 1 89 ? -33.965 27.793 9.415 1.00 44.75 89 SER A CA 1
ATOM 646 C C . SER A 1 89 ? -33.298 29.061 8.871 1.00 44.75 89 SER A C 1
ATOM 648 O O . SER A 1 89 ? -33.909 30.129 8.824 1.00 44.75 89 SER A O 1
ATOM 650 N N . THR A 1 90 ? -32.068 28.926 8.381 1.00 42.34 90 THR A N 1
ATOM 651 C CA . THR A 1 90 ? -31.451 29.862 7.439 1.00 42.34 90 THR A CA 1
ATOM 652 C C . THR A 1 90 ? -31.246 29.162 6.099 1.00 42.34 90 THR A C 1
ATOM 654 O O . THR A 1 90 ? -30.156 28.703 5.794 1.00 42.34 90 THR A O 1
ATOM 657 N N . GLY A 1 91 ? -32.334 29.037 5.335 1.00 47.03 91 GLY A N 1
ATOM 658 C CA . GLY A 1 91 ? -32.419 29.360 3.901 1.00 47.03 91 GLY A CA 1
ATOM 659 C C . GLY A 1 91 ? -31.442 28.793 2.859 1.00 47.03 91 GLY A C 1
ATOM 660 O O . GLY A 1 91 ? -31.591 29.171 1.703 1.00 47.03 91 GLY A O 1
ATOM 661 N N . GLU A 1 92 ? -30.499 27.913 3.185 1.00 46.16 92 GLU A N 1
ATOM 662 C CA . GLU A 1 92 ? -29.569 27.302 2.224 1.00 46.16 92 GLU A CA 1
ATOM 663 C C . GLU A 1 92 ? -29.660 25.767 2.331 1.00 46.16 92 GLU A C 1
ATOM 665 O O . GLU A 1 92 ? -29.639 25.232 3.444 1.00 46.16 92 GLU A O 1
ATOM 670 N N . PRO A 1 93 ? -29.781 25.019 1.218 1.00 46.59 93 PRO A N 1
ATOM 671 C CA . PRO A 1 93 ? -29.773 23.562 1.257 1.00 46.59 93 PRO A CA 1
ATOM 672 C C . PRO A 1 93 ? -28.375 23.064 1.652 1.00 46.59 93 PRO A C 1
ATOM 674 O O . PRO A 1 93 ? -27.483 22.941 0.816 1.00 4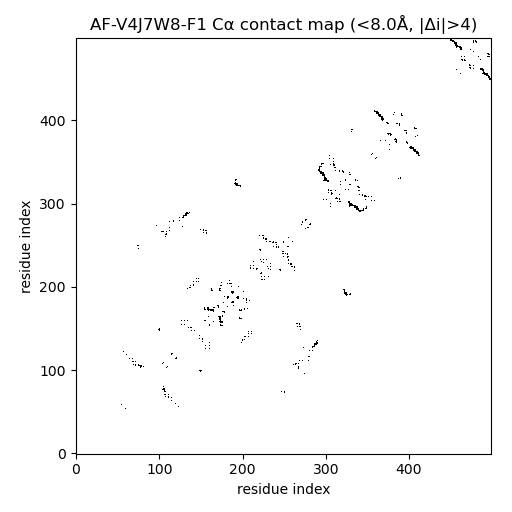6.59 93 PRO A O 1
ATOM 677 N N . VAL A 1 94 ? -28.179 22.764 2.938 1.00 56.03 94 VAL A N 1
ATOM 678 C CA . VAL A 1 94 ? -26.992 22.046 3.415 1.00 56.03 94 VAL A CA 1
ATOM 679 C C . VAL A 1 94 ? -27.029 20.653 2.790 1.00 56.03 94 VAL A C 1
ATOM 681 O O . VAL A 1 94 ? -27.982 19.901 2.997 1.00 56.03 94 VAL A O 1
ATOM 684 N N . ALA A 1 95 ? -26.022 20.316 1.983 1.00 59.16 95 ALA A N 1
ATOM 685 C CA . ALA A 1 95 ? -25.901 18.987 1.397 1.00 59.16 95 ALA A CA 1
ATOM 686 C C . ALA A 1 95 ? -25.925 17.935 2.519 1.00 59.16 95 ALA A C 1
ATOM 688 O O . ALA A 1 95 ? -25.067 17.940 3.400 1.00 59.16 95 ALA A O 1
ATOM 689 N N . VAL A 1 96 ? -26.926 17.051 2.507 1.00 71.25 96 VAL A N 1
ATOM 690 C CA . VAL A 1 96 ? -27.044 15.982 3.504 1.00 71.25 96 VAL A CA 1
ATOM 691 C C . VAL A 1 96 ? -25.893 15.005 3.288 1.00 71.25 96 VAL A C 1
ATOM 693 O O . VAL A 1 96 ? -25.843 14.305 2.277 1.00 71.25 96 VAL A O 1
ATOM 696 N N . VAL A 1 97 ? -24.952 14.964 4.229 1.00 84.69 97 VAL A N 1
ATOM 697 C CA . VAL A 1 97 ? -23.837 14.016 4.187 1.00 84.69 97 VAL A CA 1
ATOM 698 C C . VAL A 1 97 ? -24.322 12.648 4.641 1.00 84.69 97 VAL A C 1
ATOM 700 O O . VAL A 1 97 ? -24.781 12.479 5.768 1.00 84.69 97 VAL A O 1
ATOM 703 N N . THR A 1 98 ? -24.206 11.660 3.757 1.00 91.25 98 THR A N 1
ATOM 704 C CA . THR A 1 98 ? -24.563 10.266 4.033 1.00 91.25 98 THR A CA 1
ATOM 705 C C . THR A 1 98 ? -23.324 9.441 4.350 1.00 91.25 98 THR A C 1
ATOM 707 O O . THR A 1 98 ? -22.300 9.575 3.674 1.00 91.25 98 THR A O 1
ATOM 710 N N . TYR A 1 99 ? -23.438 8.550 5.330 1.00 94.69 99 TYR A N 1
ATOM 711 C CA . TYR A 1 99 ? -22.403 7.586 5.700 1.00 94.69 99 TYR A CA 1
ATOM 712 C C . TYR A 1 99 ? -22.899 6.171 5.407 1.00 94.69 99 TYR A C 1
ATOM 714 O O . TYR A 1 99 ? -24.042 5.849 5.735 1.00 94.69 99 TYR A O 1
ATOM 722 N N . ASP A 1 100 ? -22.059 5.345 4.790 1.00 95.31 100 ASP A N 1
ATOM 723 C CA . ASP A 1 100 ? -22.347 3.925 4.541 1.00 95.31 100 ASP A CA 1
ATOM 724 C C . ASP A 1 100 ? -21.593 2.988 5.501 1.00 95.31 100 ASP A C 1
ATOM 726 O O . ASP A 1 100 ? -21.921 1.805 5.605 1.00 95.31 100 ASP A O 1
ATOM 730 N N . PHE A 1 101 ? -20.657 3.531 6.285 1.00 96.81 101 PHE A N 1
ATOM 731 C CA . PHE A 1 101 ? -20.136 2.910 7.500 1.00 96.81 101 PHE A CA 1
ATOM 732 C C . PHE A 1 101 ? -20.928 3.387 8.733 1.00 96.81 101 PHE A C 1
ATOM 734 O O . PHE A 1 101 ? -21.242 4.576 8.836 1.00 96.81 101 PHE A O 1
ATOM 741 N N . PRO A 1 102 ? -21.244 2.512 9.708 1.00 95.12 102 PRO A N 1
ATOM 742 C CA . PRO A 1 102 ? -22.023 2.907 10.879 1.00 95.12 102 PRO A CA 1
ATOM 743 C C . PRO A 1 102 ? -21.265 3.921 11.754 1.00 95.12 102 PRO A C 1
ATOM 745 O O . PRO A 1 102 ? -20.198 3.634 12.303 1.00 95.12 102 PRO A O 1
ATOM 748 N N . ILE A 1 103 ? -21.839 5.111 11.939 1.00 94.19 103 ILE A N 1
ATOM 749 C CA . ILE A 1 103 ? -21.260 6.188 12.754 1.00 94.19 103 ILE A CA 1
ATOM 750 C C . ILE A 1 103 ? -21.891 6.187 14.148 1.00 94.19 103 ILE A C 1
ATOM 752 O O . ILE A 1 103 ? -23.074 6.477 14.305 1.00 94.19 103 ILE A O 1
ATOM 756 N N . MET A 1 104 ? -21.084 5.899 15.172 1.00 91.94 104 MET A N 1
ATOM 757 C CA . MET A 1 104 ? -21.465 6.027 16.580 1.00 91.94 104 MET A CA 1
ATOM 758 C C . MET A 1 104 ? -20.510 6.996 17.271 1.00 91.94 104 MET A C 1
ATOM 760 O O . MET A 1 104 ? -19.346 6.666 17.492 1.00 91.94 104 MET A O 1
ATOM 764 N N . VAL A 1 105 ? -21.000 8.186 17.623 1.00 91.25 105 VAL A N 1
ATOM 765 C CA . VAL A 1 105 ? -20.198 9.189 18.332 1.00 91.25 105 VAL A CA 1
ATOM 766 C C . VAL A 1 105 ? -20.242 8.910 19.834 1.00 91.25 105 VAL A C 1
ATOM 768 O O . VAL A 1 105 ? -21.293 8.902 20.469 1.00 91.25 105 VAL A O 1
ATOM 771 N N . ASN A 1 106 ? -19.072 8.671 20.412 1.00 90.69 106 ASN A N 1
ATOM 772 C CA . ASN A 1 106 ? -18.861 8.514 21.846 1.00 90.69 106 ASN A CA 1
ATOM 773 C C . ASN A 1 106 ? -17.634 9.319 22.276 1.00 90.69 106 ASN A C 1
ATOM 775 O O . ASN A 1 106 ? -16.984 9.971 21.455 1.00 90.69 106 ASN A O 1
ATOM 779 N N . ARG A 1 107 ? -17.287 9.263 23.563 1.00 91.88 107 ARG A N 1
ATOM 780 C CA . ARG A 1 107 ? -16.149 10.021 24.099 1.00 91.88 107 ARG A CA 1
ATOM 781 C C . ARG A 1 107 ? -14.824 9.702 23.395 1.00 91.88 107 ARG A C 1
ATOM 783 O O . ARG A 1 107 ? -13.993 10.594 23.236 1.00 91.88 107 ARG A O 1
ATOM 790 N N . GLN A 1 108 ? -14.625 8.462 22.947 1.00 92.69 108 GLN A N 1
ATOM 791 C CA . GLN A 1 108 ? -13.420 8.065 22.221 1.00 92.69 108 GLN A CA 1
ATOM 792 C C . GLN A 1 108 ? -13.397 8.634 20.801 1.00 92.69 108 GLN A C 1
ATOM 794 O O . GLN A 1 108 ? -12.348 9.096 20.366 1.00 92.69 108 GLN A O 1
ATOM 799 N N . VAL A 1 109 ? -14.531 8.660 20.095 1.00 95.12 109 VAL A N 1
ATOM 800 C CA . VAL A 1 109 ? -14.640 9.348 18.796 1.00 95.12 109 VAL A CA 1
ATOM 801 C C . VAL A 1 109 ? -14.418 10.848 18.960 1.00 95.12 109 VAL A C 1
ATOM 803 O O . VAL A 1 109 ? -13.614 11.413 18.225 1.00 95.12 109 VAL A O 1
ATOM 806 N N . GLN A 1 110 ? -15.056 11.479 19.952 1.00 95.25 110 GLN A N 1
ATOM 807 C CA . GLN A 1 110 ? -14.907 12.915 20.198 1.00 95.25 110 GLN A CA 1
ATOM 808 C C . GLN A 1 110 ? -13.450 13.294 20.470 1.00 95.25 110 GLN A C 1
ATOM 810 O O . GLN A 1 110 ? -12.944 14.240 19.879 1.00 95.25 110 GLN A O 1
ATOM 815 N N . MET A 1 111 ? -12.736 12.505 21.275 1.00 95.25 111 MET A N 1
ATOM 816 C CA . MET A 1 111 ? -11.311 12.745 21.496 1.00 95.25 111 MET A CA 1
ATOM 817 C C . MET A 1 111 ? -10.495 12.685 20.202 1.00 95.25 111 MET A C 1
ATOM 819 O O . MET A 1 111 ? -9.583 13.491 20.042 1.00 95.25 111 MET A O 1
ATOM 823 N N . TYR A 1 112 ? -10.808 11.779 19.269 1.00 97.25 112 TYR A N 1
ATOM 824 C CA . TYR A 1 112 ? -10.115 11.742 17.980 1.00 97.25 112 TYR A CA 1
ATOM 825 C C . TYR A 1 112 ? -10.484 12.927 17.092 1.00 97.25 112 TYR A C 1
ATOM 827 O O . TYR A 1 112 ? -9.601 13.450 16.418 1.00 97.25 112 TYR A O 1
ATOM 835 N N . LEU A 1 113 ? -11.746 13.372 17.106 1.00 97.38 113 LEU A N 1
ATOM 836 C CA . LEU A 1 113 ? -12.162 14.590 16.406 1.00 97.38 113 LEU A CA 1
ATOM 837 C C . LEU A 1 113 ? -11.362 15.798 16.904 1.00 97.38 113 LEU A C 1
ATOM 839 O O . LEU A 1 113 ? -10.781 16.517 16.090 1.00 97.38 113 LEU A O 1
ATOM 843 N N . ASP A 1 114 ? -11.256 15.968 18.222 1.00 96.38 114 ASP A N 1
ATOM 844 C CA . ASP A 1 114 ? -10.492 17.053 18.843 1.00 96.38 114 ASP A CA 1
ATOM 845 C C . ASP A 1 114 ? -8.996 16.921 18.522 1.00 96.38 114 ASP A C 1
ATOM 847 O O . ASP A 1 114 ? -8.350 17.873 18.088 1.00 96.38 114 ASP A O 1
ATOM 851 N N . LEU A 1 115 ? -8.437 15.715 18.673 1.00 96.06 115 LEU A N 1
ATOM 852 C CA . LEU A 1 115 ? -7.022 15.446 18.433 1.00 96.06 115 LEU A CA 1
ATOM 853 C C . LEU A 1 115 ? -6.625 15.749 16.986 1.00 96.06 115 LEU A C 1
ATOM 855 O O . LEU A 1 115 ? -5.600 16.395 16.756 1.00 96.06 115 LEU A O 1
ATOM 859 N N . PHE A 1 116 ? -7.422 15.287 16.022 1.00 96.81 116 PHE A N 1
ATOM 860 C CA . PHE A 1 116 ? -7.186 15.516 14.601 1.00 96.81 116 PHE A CA 1
ATOM 861 C C . PHE A 1 116 ? -7.413 16.968 14.197 1.00 96.81 116 PHE A C 1
ATOM 863 O O . PHE A 1 116 ? -6.683 17.445 13.335 1.00 96.81 116 PHE A O 1
ATOM 870 N N . SER A 1 117 ? -8.351 17.675 14.826 1.00 96.12 117 SER A N 1
ATOM 871 C CA . SER A 1 117 ? -8.660 19.074 14.491 1.00 96.12 117 SER A CA 1
ATOM 872 C C . SER A 1 117 ? -7.741 20.091 15.182 1.00 96.12 117 SER A C 1
ATOM 874 O O . SER A 1 117 ? -7.670 21.232 14.734 1.00 96.12 117 SER A O 1
ATOM 876 N N . ASP A 1 118 ? -7.007 19.680 16.222 1.00 94.75 118 ASP A N 1
ATOM 877 C CA . ASP A 1 118 ? -6.064 20.517 16.979 1.00 94.75 118 ASP A CA 1
ATOM 878 C C . ASP A 1 118 ? -4.614 20.001 16.858 1.00 94.75 118 ASP A C 1
ATOM 880 O O . ASP A 1 118 ? -3.912 20.279 15.881 1.00 94.75 118 ASP A O 1
ATOM 884 N N . LYS A 1 119 ? -4.140 19.187 17.814 1.00 94.25 119 LYS A N 1
ATOM 885 C CA . LYS A 1 119 ? -2.715 18.804 17.921 1.00 94.25 119 LYS A CA 1
ATOM 886 C C . LYS A 1 119 ? -2.171 18.058 16.700 1.00 94.25 119 LYS A C 1
ATOM 888 O O . LYS A 1 119 ? -0.965 18.120 16.443 1.00 94.25 119 LYS A O 1
ATOM 893 N N . GLN A 1 120 ? -3.029 17.344 15.967 1.00 94.88 120 GLN A N 1
ATOM 894 C CA . GLN A 1 120 ? -2.669 16.602 14.755 1.00 94.88 120 GLN A CA 1
ATOM 895 C C . GLN A 1 120 ? -3.166 17.246 13.456 1.00 94.88 120 GLN A C 1
ATOM 897 O O . GLN A 1 120 ? -2.954 16.670 12.385 1.00 94.88 120 GLN A O 1
ATOM 902 N N . GLN A 1 121 ? -3.719 18.461 13.507 1.00 95.44 121 GLN A N 1
ATOM 903 C CA . GLN A 1 121 ? -4.301 19.147 12.348 1.00 95.44 121 GLN A CA 1
ATOM 904 C C . GLN A 1 121 ? -3.342 19.220 11.157 1.00 95.44 121 GLN A C 1
ATOM 906 O O . GLN A 1 121 ? -3.720 18.936 10.021 1.00 95.44 121 GLN A O 1
ATOM 911 N N . ARG A 1 122 ? -2.058 19.508 11.403 1.00 94.62 122 ARG A N 1
ATOM 912 C CA . ARG A 1 122 ? -1.028 19.538 10.351 1.00 94.62 122 ARG A CA 1
ATOM 913 C C . ARG A 1 122 ? -0.894 18.202 9.611 1.00 94.62 122 ARG A C 1
ATOM 915 O O . ARG A 1 122 ? -0.742 18.195 8.391 1.00 94.62 122 ARG A O 1
ATOM 922 N N . TYR A 1 123 ? -0.907 17.086 10.340 1.00 93.75 123 TYR A N 1
ATOM 923 C CA . TYR A 1 123 ? -0.770 15.746 9.762 1.00 93.75 123 TYR A CA 1
ATOM 924 C C . TYR A 1 123 ? -2.038 15.371 9.002 1.00 93.75 123 TYR A C 1
ATOM 926 O O . TYR A 1 123 ? -1.963 14.990 7.834 1.00 93.75 123 TYR A O 1
ATOM 934 N N . PHE A 1 124 ? -3.196 15.584 9.628 1.00 96.56 124 PHE A N 1
ATOM 935 C CA . PHE A 1 124 ? -4.490 15.268 9.039 1.00 96.56 124 PHE A CA 1
ATOM 936 C C . PHE A 1 124 ? -4.747 16.075 7.757 1.00 96.56 124 PHE A C 1
ATOM 938 O O . PHE A 1 124 ? -5.178 15.518 6.751 1.00 96.56 124 PHE A O 1
ATOM 945 N N . LYS A 1 125 ? -4.358 17.358 7.722 1.00 97.50 125 LYS A N 1
ATOM 946 C CA . LYS A 1 125 ? -4.411 18.201 6.515 1.00 97.50 125 LYS A CA 1
ATOM 947 C C . LYS A 1 125 ? -3.629 17.598 5.342 1.00 97.50 125 LYS A C 1
ATOM 949 O O . LYS A 1 125 ? -4.101 17.638 4.207 1.00 97.50 125 LYS A O 1
ATOM 954 N N . ARG A 1 126 ? -2.454 17.006 5.592 1.00 96.81 126 ARG A N 1
ATOM 955 C CA . ARG A 1 126 ? -1.685 16.298 4.550 1.00 96.81 126 ARG A CA 1
ATOM 956 C C . ARG A 1 126 ? -2.347 14.995 4.124 1.00 96.81 126 ARG A C 1
ATOM 958 O O . ARG A 1 126 ? -2.273 14.646 2.950 1.00 96.81 126 ARG A O 1
ATOM 965 N N . TRP A 1 127 ? -2.972 14.275 5.052 1.00 97.38 127 TRP A N 1
ATOM 966 C CA . TRP A 1 127 ? -3.720 13.062 4.723 1.00 97.38 127 TRP A CA 1
ATOM 967 C C . TRP A 1 127 ? -4.925 13.382 3.835 1.00 97.38 127 TRP A C 1
ATOM 969 O O . TRP A 1 127 ? -5.130 12.693 2.840 1.00 97.38 127 TRP A O 1
ATOM 979 N N . LEU A 1 128 ? -5.657 14.462 4.135 1.00 98.44 128 LEU A N 1
ATOM 980 C CA . LEU A 1 128 ? -6.720 14.984 3.274 1.00 98.44 128 LEU A CA 1
ATOM 981 C C . LEU A 1 128 ? -6.180 15.334 1.887 1.00 98.44 128 LEU A C 1
ATOM 983 O O . LEU A 1 128 ? -6.700 14.819 0.903 1.00 98.44 128 LEU A O 1
ATOM 987 N N . ALA A 1 129 ? -5.095 16.110 1.797 1.00 98.31 129 ALA A N 1
ATOM 988 C CA . ALA A 1 129 ? -4.490 16.466 0.512 1.00 98.31 129 ALA A CA 1
ATOM 989 C C . 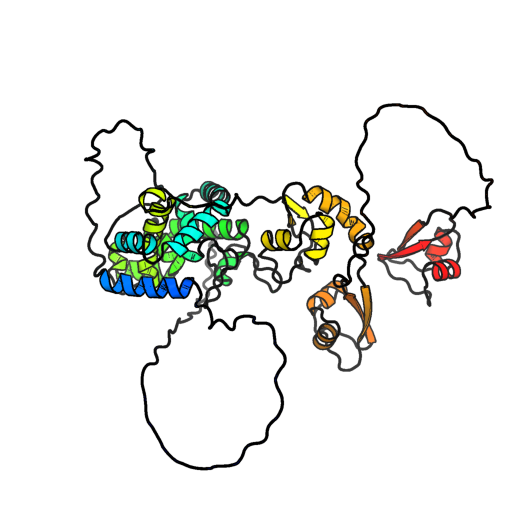ALA A 1 129 ? -4.171 15.225 -0.346 1.00 98.31 129 ALA A C 1
ATOM 991 O O . ALA A 1 129 ? -4.629 15.123 -1.484 1.00 98.31 129 ALA A O 1
ATOM 992 N N . ARG A 1 130 ? -3.477 14.234 0.231 1.00 98.06 130 ARG A N 1
ATOM 993 C CA . ARG A 1 130 ? -3.145 12.964 -0.440 1.00 98.06 130 ARG A CA 1
ATOM 994 C C . ARG A 1 130 ? -4.363 12.114 -0.782 1.00 98.06 130 ARG A C 1
ATOM 996 O O . ARG A 1 130 ? -4.310 11.349 -1.740 1.00 98.06 130 ARG A O 1
ATOM 1003 N N . SER A 1 131 ? -5.455 12.222 -0.023 1.00 98.12 131 SER A N 1
ATOM 1004 C CA . SER A 1 131 ? -6.658 11.422 -0.275 1.00 98.12 131 SER A CA 1
ATOM 1005 C C . SER A 1 131 ? -7.235 11.669 -1.674 1.00 98.12 131 SER A C 1
ATOM 1007 O O . SER A 1 131 ? -7.662 10.715 -2.324 1.00 98.12 131 SER A O 1
ATOM 1009 N N . GLY A 1 132 ? -7.137 12.901 -2.196 1.00 98.25 132 GLY A N 1
ATOM 1010 C CA . GLY A 1 132 ? -7.608 13.252 -3.543 1.00 98.25 132 GLY A CA 1
ATOM 1011 C C . GLY A 1 132 ? -6.996 12.387 -4.651 1.00 98.25 132 GLY A C 1
ATOM 1012 O O . GLY A 1 132 ? -7.675 12.036 -5.615 1.00 98.25 132 GLY A O 1
ATOM 1013 N N . ARG A 1 133 ? -5.749 11.936 -4.460 1.00 98.19 133 ARG A N 1
ATOM 1014 C CA . ARG A 1 133 ? -5.043 11.066 -5.403 1.00 98.19 133 ARG A CA 1
ATOM 1015 C C . ARG A 1 133 ? -5.628 9.658 -5.498 1.00 98.19 133 ARG A C 1
ATOM 1017 O O . ARG A 1 133 ? -5.541 9.050 -6.561 1.00 98.19 133 ARG A O 1
ATOM 1024 N N . TYR A 1 134 ? -6.195 9.120 -4.418 1.00 98.56 134 TYR A N 1
ATOM 1025 C CA . TYR A 1 134 ? -6.545 7.694 -4.339 1.00 98.56 134 TYR A CA 1
ATOM 1026 C C . TYR A 1 134 ? -8.036 7.415 -4.170 1.00 98.56 134 TYR A C 1
ATOM 1028 O O . TYR A 1 134 ? -8.487 6.366 -4.625 1.00 98.56 134 TYR A O 1
ATOM 1036 N N . LEU A 1 135 ? -8.796 8.323 -3.546 1.00 98.19 135 LEU A N 1
ATOM 1037 C CA . LEU A 1 135 ? -10.206 8.091 -3.220 1.00 98.19 135 LEU A CA 1
ATOM 1038 C C . LEU A 1 135 ? -11.058 7.667 -4.425 1.00 98.19 135 LEU A C 1
ATOM 1040 O O . LEU A 1 135 ? -11.771 6.680 -4.263 1.00 98.19 135 LEU A O 1
ATOM 1044 N N . PRO A 1 136 ? -10.962 8.293 -5.620 1.00 98.25 136 PRO A N 1
ATOM 1045 C CA . PRO A 1 136 ? -11.788 7.884 -6.758 1.00 98.25 136 PRO A CA 1
ATOM 1046 C C . PRO A 1 136 ? -11.615 6.401 -7.123 1.00 98.25 136 PRO A C 1
ATOM 1048 O O . PRO A 1 136 ? -12.589 5.656 -7.165 1.00 98.25 136 PRO A O 1
ATOM 1051 N N . MET A 1 137 ? -10.366 5.949 -7.283 1.00 98.50 137 MET A N 1
ATOM 1052 C CA . MET A 1 137 ? -10.044 4.552 -7.606 1.00 98.50 137 MET A CA 1
ATOM 1053 C C . MET A 1 137 ? -10.411 3.600 -6.461 1.00 98.50 137 MET A C 1
ATOM 1055 O O . MET A 1 137 ? -10.928 2.509 -6.692 1.00 98.50 137 MET A O 1
ATOM 1059 N N . MET A 1 138 ? -10.177 4.004 -5.210 1.00 98.75 138 MET A N 1
ATOM 1060 C CA . MET A 1 138 ? -10.498 3.157 -4.062 1.00 98.75 138 MET A CA 1
ATOM 1061 C C . MET A 1 138 ? -12.001 2.953 -3.892 1.00 98.75 138 MET A C 1
ATOM 1063 O O . MET A 1 138 ? -12.430 1.835 -3.628 1.00 98.75 138 MET A O 1
ATOM 1067 N N . GLN A 1 139 ? -12.798 4.008 -4.053 1.00 98.31 139 GLN A N 1
ATOM 1068 C CA . GLN A 1 139 ? -14.255 3.939 -3.942 1.00 98.31 139 GLN A CA 1
ATOM 1069 C C . GLN A 1 139 ? -14.863 3.097 -5.065 1.00 98.31 139 GLN A C 1
ATOM 1071 O O . GLN A 1 139 ? -15.773 2.311 -4.806 1.00 98.31 139 GLN A O 1
ATOM 1076 N N . GLU A 1 140 ? -14.328 3.200 -6.284 1.00 98.38 140 GLU A N 1
ATOM 1077 C CA . GLU A 1 140 ? -14.719 2.338 -7.401 1.00 98.38 140 GLU A CA 1
ATOM 1078 C C . GLU A 1 140 ? -14.469 0.859 -7.069 1.00 98.38 140 GLU A C 1
ATOM 1080 O O . GLU A 1 140 ? -15.401 0.057 -7.096 1.00 98.38 140 GLU A O 1
ATOM 1085 N N . ILE A 1 141 ? -13.260 0.506 -6.616 1.00 98.81 141 ILE A N 1
ATOM 1086 C CA . ILE A 1 141 ? -12.934 -0.872 -6.214 1.00 98.81 141 ILE A CA 1
ATOM 1087 C C . ILE A 1 141 ? -13.808 -1.345 -5.048 1.00 98.81 141 ILE A C 1
ATOM 1089 O O . ILE A 1 141 ? -14.266 -2.483 -5.039 1.00 98.81 141 ILE A O 1
ATOM 1093 N N . PHE A 1 142 ? -14.063 -0.509 -4.043 1.00 98.50 142 PHE A N 1
ATOM 1094 C CA . PHE A 1 142 ? -14.903 -0.911 -2.911 1.00 98.50 142 PHE A CA 1
ATOM 1095 C C . PHE A 1 142 ? -16.348 -1.167 -3.353 1.00 98.50 142 PHE A C 1
ATOM 1097 O O . PHE A 1 142 ? -16.951 -2.149 -2.919 1.00 98.50 142 PHE A O 1
ATOM 1104 N N . THR A 1 143 ? -16.851 -0.372 -4.300 1.00 98.12 143 THR A N 1
ATOM 1105 C CA . THR A 1 143 ? -18.151 -0.596 -4.944 1.00 98.12 143 THR A CA 1
ATOM 1106 C C . THR A 1 143 ? -18.177 -1.929 -5.699 1.00 98.12 143 THR A C 1
ATOM 1108 O O . THR A 1 143 ? -19.123 -2.696 -5.530 1.00 98.12 143 THR A O 1
ATOM 1111 N N . GLU A 1 144 ? -17.131 -2.262 -6.468 1.00 98.31 144 GLU A N 1
ATOM 1112 C CA . GLU A 1 144 ? -17.015 -3.555 -7.172 1.00 98.31 144 GLU A CA 1
ATOM 1113 C C . GLU A 1 144 ? -17.103 -4.760 -6.218 1.00 98.31 144 GLU A C 1
ATOM 1115 O O . GLU A 1 144 ? -17.644 -5.808 -6.575 1.00 98.31 144 GLU A O 1
ATOM 1120 N N . TYR A 1 145 ? -16.579 -4.618 -4.997 1.00 98.19 145 TYR A N 1
ATOM 1121 C CA . TYR A 1 145 ? -16.598 -5.663 -3.969 1.00 98.19 145 TYR A CA 1
ATOM 1122 C C . TYR A 1 145 ? -17.859 -5.635 -3.089 1.00 98.19 145 TYR A C 1
ATOM 1124 O O . TYR A 1 145 ? -17.997 -6.501 -2.223 1.00 98.19 145 TYR A O 1
ATOM 1132 N N . GLY A 1 146 ? -18.774 -4.682 -3.304 1.00 97.81 146 GLY A N 1
ATOM 1133 C CA . GLY A 1 146 ? -19.993 -4.518 -2.507 1.00 97.81 146 GLY A CA 1
ATOM 1134 C C . GLY A 1 146 ? -19.737 -4.023 -1.080 1.00 97.81 146 GLY A C 1
ATOM 1135 O O . GLY A 1 146 ? -20.482 -4.376 -0.168 1.00 97.81 146 GLY A O 1
ATOM 1136 N N . LEU A 1 147 ? -18.668 -3.254 -0.871 1.00 98.25 147 LEU A N 1
ATOM 1137 C CA . LEU A 1 147 ? -18.257 -2.733 0.434 1.00 98.25 147 LEU A CA 1
ATOM 1138 C C . LEU A 1 147 ? -18.719 -1.282 0.631 1.00 98.25 147 LEU A C 1
ATOM 1140 O O . LEU A 1 147 ? -18.799 -0.541 -0.349 1.00 98.25 147 LEU A O 1
ATOM 1144 N N . PRO A 1 148 ? -18.933 -0.837 1.884 1.00 98.31 148 PRO A N 1
ATOM 1145 C CA . PRO A 1 148 ? -19.083 0.581 2.196 1.00 98.31 148 PRO A CA 1
ATOM 1146 C C . PRO A 1 148 ? -17.896 1.402 1.683 1.00 98.31 148 PRO A C 1
ATOM 1148 O O . PRO A 1 148 ? -16.739 1.098 1.991 1.00 98.31 148 PRO A O 1
ATOM 1151 N N . GLY A 1 149 ? -18.179 2.462 0.931 1.00 97.44 149 GLY A N 1
ATOM 1152 C CA . GLY A 1 149 ? -17.184 3.381 0.397 1.00 97.44 149 GLY A CA 1
ATOM 1153 C C . GLY A 1 149 ? -16.427 4.133 1.489 1.00 97.44 149 GLY A C 1
ATOM 1154 O O . GLY A 1 149 ? -15.268 4.475 1.283 1.00 97.44 149 GLY A O 1
ATOM 1155 N N . ASP A 1 150 ? -17.010 4.331 2.674 1.00 98.31 150 ASP A N 1
ATOM 1156 C CA . ASP A 1 150 ? -16.343 4.988 3.803 1.00 98.31 150 ASP A CA 1
ATOM 1157 C C . ASP A 1 150 ? -15.178 4.154 4.384 1.00 98.31 150 ASP A C 1
ATOM 1159 O O . ASP A 1 150 ? -14.289 4.691 5.049 1.00 98.31 150 ASP A O 1
ATOM 1163 N N . LEU A 1 151 ? -15.098 2.847 4.102 1.00 98.62 151 LEU A N 1
ATOM 1164 C CA . LEU A 1 151 ? -13.981 2.011 4.564 1.00 98.62 151 LEU A CA 1
ATOM 1165 C C . LEU A 1 151 ? -12.641 2.374 3.907 1.00 98.62 151 LEU A C 1
ATOM 1167 O O . LEU A 1 151 ? -11.589 2.024 4.445 1.00 98.62 151 LEU A O 1
ATOM 1171 N N . VAL A 1 152 ? -12.635 3.115 2.794 1.00 98.56 152 VAL A N 1
ATOM 1172 C CA . VAL A 1 152 ? -11.392 3.593 2.156 1.00 98.56 152 VAL A CA 1
ATOM 1173 C C . VAL A 1 152 ? -10.556 4.481 3.082 1.00 98.56 152 VAL A C 1
ATOM 1175 O O . VAL A 1 152 ? -9.332 4.542 2.958 1.00 98.56 152 VAL A O 1
ATOM 1178 N N . TYR A 1 153 ? -11.191 5.120 4.071 1.00 98.56 153 TYR A N 1
ATOM 1179 C CA . TYR A 1 153 ? -10.511 5.934 5.077 1.00 98.56 153 TYR A CA 1
ATOM 1180 C C . TYR A 1 153 ? -9.685 5.107 6.076 1.00 98.56 153 TYR A C 1
ATOM 1182 O O . TYR A 1 153 ? -8.883 5.672 6.820 1.00 98.56 153 TYR A O 1
ATOM 1190 N N . LEU A 1 154 ? -9.757 3.772 6.035 1.00 98.25 154 LEU A N 1
ATOM 1191 C CA . LEU A 1 154 ? -8.767 2.916 6.694 1.00 98.25 154 LEU A CA 1
ATOM 1192 C C . LEU A 1 154 ? -7.348 3.198 6.178 1.00 98.25 154 LEU A C 1
ATOM 1194 O O . LEU A 1 154 ? -6.424 3.341 6.976 1.00 98.25 154 LEU A O 1
ATOM 1198 N N . ALA A 1 155 ? -7.166 3.391 4.866 1.00 98.12 155 ALA A N 1
ATOM 1199 C CA . ALA A 1 155 ? -5.864 3.751 4.296 1.00 98.12 155 ALA A CA 1
ATOM 1200 C C . ALA A 1 155 ? -5.339 5.103 4.826 1.00 98.12 155 ALA A C 1
ATOM 1202 O O . ALA A 1 155 ? -4.123 5.315 4.930 1.00 98.12 155 ALA A O 1
ATOM 1203 N N . MET A 1 156 ? -6.250 6.007 5.212 1.00 97.19 156 MET A N 1
ATOM 1204 C CA . MET A 1 156 ? -5.909 7.271 5.862 1.00 97.19 156 MET A CA 1
ATOM 1205 C C . MET A 1 156 ? -5.285 7.033 7.238 1.00 97.19 156 MET A C 1
ATOM 1207 O O . MET A 1 156 ? -4.199 7.541 7.505 1.00 97.19 156 MET A O 1
ATOM 1211 N N . ILE A 1 157 ? -5.934 6.250 8.102 1.00 95.81 157 ILE A N 1
ATOM 1212 C CA . ILE A 1 157 ? -5.444 6.030 9.471 1.00 95.81 157 ILE A CA 1
ATOM 1213 C C . ILE A 1 157 ? -4.251 5.065 9.534 1.00 95.81 157 ILE A C 1
ATOM 1215 O O . ILE A 1 157 ? -3.490 5.117 10.499 1.00 95.81 157 ILE A O 1
ATOM 1219 N N . GLU A 1 158 ? -4.077 4.216 8.516 1.00 95.00 158 GLU A N 1
ATOM 1220 C CA . GLU A 1 158 ? -2.960 3.272 8.399 1.00 95.00 158 GLU A CA 1
ATOM 1221 C C . GLU A 1 158 ? -1.661 3.939 7.938 1.00 95.00 158 GLU A C 1
ATOM 1223 O O . GLU A 1 158 ? -0.587 3.683 8.483 1.00 95.00 158 GLU A O 1
ATOM 1228 N N . SER A 1 159 ? -1.731 4.801 6.921 1.00 95.69 159 SER A N 1
ATOM 1229 C CA . SER A 1 159 ? -0.523 5.349 6.286 1.00 95.69 159 SER A CA 1
ATOM 1230 C C . SER A 1 159 ? -0.579 6.843 5.985 1.00 95.69 159 SER A C 1
ATOM 1232 O O . SER A 1 159 ? 0.409 7.400 5.500 1.00 95.69 159 SER A O 1
ATOM 1234 N N . GLY A 1 160 ? -1.717 7.503 6.208 1.00 96.06 160 GLY A N 1
ATOM 1235 C CA . GLY A 1 160 ? -1.947 8.855 5.708 1.00 96.06 160 GLY A CA 1
ATOM 1236 C C . GLY A 1 160 ? -1.890 8.916 4.182 1.00 96.06 160 GLY A C 1
ATOM 1237 O O . GLY A 1 160 ? -1.320 9.864 3.634 1.00 96.06 160 GLY A O 1
ATOM 1238 N N . PHE A 1 161 ? -2.383 7.863 3.516 1.00 97.00 161 PHE A N 1
ATOM 1239 C CA . PHE A 1 161 ? -2.281 7.646 2.070 1.00 97.00 161 PHE A CA 1
ATOM 1240 C C . PHE A 1 161 ? -0.841 7.673 1.518 1.00 97.00 161 PHE A C 1
ATOM 1242 O O . PHE A 1 161 ? -0.581 8.143 0.410 1.00 97.00 161 PHE A O 1
ATOM 1249 N N . ASN A 1 162 ? 0.128 7.152 2.275 1.00 95.25 162 ASN A N 1
ATOM 1250 C CA . ASN A 1 162 ? 1.518 7.056 1.831 1.00 95.25 162 ASN A CA 1
ATOM 1251 C C . ASN A 1 162 ? 1.844 5.656 1.277 1.00 95.25 162 ASN A C 1
ATOM 1253 O O . ASN A 1 162 ? 2.097 4.714 2.029 1.00 95.25 162 ASN A O 1
ATOM 1257 N N . GLN A 1 163 ? 1.944 5.532 -0.052 1.00 94.50 163 GLN A N 1
ATOM 1258 C CA . GLN A 1 163 ? 2.311 4.286 -0.750 1.00 94.50 163 GLN A CA 1
ATOM 1259 C C . GLN A 1 163 ? 3.674 3.705 -0.342 1.00 94.50 163 GLN A C 1
ATOM 1261 O O . GLN A 1 163 ? 3.908 2.508 -0.501 1.00 94.50 163 GLN A O 1
ATOM 1266 N N . LYS A 1 164 ? 4.592 4.530 0.176 1.00 93.31 164 LYS A N 1
ATOM 1267 C CA . LYS A 1 164 ? 5.938 4.104 0.591 1.00 93.31 164 LYS A CA 1
ATOM 1268 C C . LYS A 1 164 ? 6.048 3.865 2.100 1.00 93.31 164 LYS A C 1
ATOM 1270 O O . LYS A 1 164 ? 7.130 3.494 2.557 1.00 93.31 164 LYS A O 1
ATOM 1275 N N . ALA A 1 165 ? 4.964 4.044 2.864 1.00 92.88 165 ALA A N 1
ATOM 1276 C CA . ALA A 1 165 ? 4.957 3.841 4.310 1.00 92.88 165 ALA A CA 1
ATOM 1277 C C . ALA A 1 165 ? 5.444 2.435 4.683 1.00 92.88 165 ALA A C 1
ATOM 1279 O O . ALA A 1 165 ? 5.078 1.446 4.045 1.00 92.88 165 ALA A O 1
ATOM 1280 N N . CYS A 1 166 ? 6.258 2.350 5.734 1.00 93.81 166 CYS A N 1
ATOM 1281 C CA . CYS A 1 166 ? 6.721 1.094 6.306 1.00 93.81 166 CYS A CA 1
ATOM 1282 C C . CYS A 1 166 ? 6.730 1.206 7.829 1.00 93.81 166 CYS A C 1
ATOM 1284 O O . CYS A 1 166 ? 7.464 2.030 8.370 1.00 93.81 166 CYS A O 1
ATOM 1286 N N . SER A 1 167 ? 5.963 0.364 8.519 1.00 89.81 167 SER A N 1
ATOM 1287 C CA . SER A 1 167 ? 5.982 0.328 9.982 1.00 89.81 167 SER A CA 1
ATOM 1288 C C . SER A 1 167 ? 7.243 -0.367 10.521 1.00 89.81 167 SER A C 1
ATOM 1290 O O . SER A 1 167 ? 7.890 -1.138 9.793 1.00 89.81 167 SER A O 1
ATOM 1292 N N . PRO A 1 168 ? 7.569 -0.191 11.818 1.00 87.19 168 PRO A N 1
ATOM 1293 C CA . PRO A 1 168 ? 8.608 -0.975 12.493 1.00 87.19 168 PRO A CA 1
ATOM 1294 C C . PRO A 1 168 ? 8.388 -2.493 12.375 1.00 87.19 168 PRO A C 1
ATOM 1296 O O . PRO A 1 168 ? 9.338 -3.259 12.215 1.00 87.19 168 PRO A O 1
ATOM 1299 N N . SER A 1 169 ? 7.121 -2.921 12.356 1.00 86.81 169 SER A N 1
ATOM 1300 C CA . SER A 1 169 ? 6.703 -4.317 12.179 1.00 86.81 169 SER A CA 1
ATOM 1301 C C . SER A 1 169 ? 6.699 -4.785 10.719 1.00 86.81 169 SER A C 1
ATOM 1303 O O . SER A 1 169 ? 6.322 -5.922 10.455 1.00 86.81 169 SER A O 1
ATOM 1305 N N . ARG A 1 170 ? 7.148 -3.955 9.763 1.00 93.81 170 ARG A N 1
ATOM 1306 C CA . ARG A 1 170 ? 7.218 -4.254 8.316 1.00 93.81 170 ARG A CA 1
ATOM 1307 C C . ARG A 1 170 ? 5.862 -4.384 7.610 1.00 93.81 170 ARG A C 1
ATOM 1309 O O . ARG A 1 170 ? 5.778 -5.027 6.553 1.00 93.81 170 ARG A O 1
ATOM 1316 N N . ALA A 1 171 ? 4.833 -3.738 8.148 1.00 93.75 171 ALA A N 1
ATOM 1317 C CA . ALA A 1 171 ? 3.629 -3.417 7.391 1.00 93.75 171 ALA A CA 1
ATOM 1318 C C . ALA A 1 171 ? 3.970 -2.362 6.326 1.00 93.75 171 ALA A C 1
ATOM 1320 O O . ALA A 1 171 ? 4.767 -1.471 6.609 1.00 93.75 171 ALA A O 1
ATOM 1321 N N . VAL A 1 172 ? 3.461 -2.491 5.096 1.00 97.44 172 VAL A N 1
ATOM 1322 C CA . VAL A 1 172 ? 3.885 -1.645 3.961 1.00 97.44 172 VAL A CA 1
ATOM 1323 C C . VAL A 1 172 ? 2.698 -1.092 3.180 1.00 97.44 172 VAL A C 1
ATOM 1325 O O . VAL A 1 172 ? 1.708 -1.791 2.973 1.00 97.44 172 VAL A O 1
ATOM 1328 N N . GLY A 1 173 ? 2.862 0.141 2.699 1.00 97.31 173 GLY A N 1
ATOM 1329 C CA . GLY A 1 173 ? 1.992 0.787 1.724 1.00 97.31 173 GLY A CA 1
ATOM 1330 C C . GLY A 1 173 ? 0.739 1.415 2.314 1.00 97.31 173 GLY A C 1
ATOM 1331 O O . GLY A 1 173 ? 0.633 1.576 3.532 1.00 97.31 173 GLY A O 1
ATOM 1332 N N . LEU A 1 174 ? -0.199 1.757 1.423 1.00 98.00 174 LEU A N 1
ATOM 1333 C CA . LEU A 1 174 ? -1.430 2.491 1.746 1.00 98.00 174 LEU A CA 1
ATOM 1334 C C . LEU A 1 174 ? -2.232 1.814 2.859 1.00 98.00 174 LEU A C 1
ATOM 1336 O O . LEU A 1 174 ? -2.694 2.466 3.790 1.00 98.00 174 LEU A O 1
ATOM 1340 N N . TRP A 1 175 ? -2.320 0.492 2.760 1.00 98.44 175 TRP A N 1
ATOM 1341 C CA . TRP A 1 175 ? -3.140 -0.375 3.598 1.00 98.44 175 TRP A CA 1
ATOM 1342 C C . TRP A 1 175 ? -2.352 -1.080 4.707 1.00 98.44 175 TRP A C 1
ATOM 1344 O O . TRP A 1 175 ? -2.902 -1.942 5.386 1.00 98.44 175 TRP A O 1
ATOM 1354 N N . GLN A 1 176 ? -1.058 -0.757 4.858 1.00 97.56 176 GLN A N 1
ATOM 1355 C CA . GLN A 1 176 ? -0.165 -1.348 5.863 1.00 97.56 176 GLN A CA 1
ATOM 1356 C C . GLN A 1 176 ? -0.241 -2.888 5.912 1.00 97.56 176 GLN A C 1
ATOM 1358 O O . GLN A 1 176 ? -0.312 -3.523 6.963 1.00 97.56 176 GLN A O 1
ATOM 1363 N N . PHE A 1 177 ? -0.152 -3.535 4.750 1.00 98.06 177 PHE A N 1
ATOM 1364 C CA . PHE A 1 177 ? -0.167 -4.993 4.701 1.00 98.06 177 PHE A CA 1
ATOM 1365 C C . PHE A 1 177 ? 1.122 -5.600 5.257 1.00 98.06 177 PHE A C 1
ATOM 1367 O O . PHE A 1 177 ? 2.242 -5.266 4.845 1.00 98.06 177 PHE A O 1
ATOM 1374 N N . MET A 1 178 ? 0.971 -6.605 6.115 1.00 96.88 178 MET A N 1
ATOM 1375 C CA . MET A 1 178 ? 2.045 -7.548 6.418 1.00 96.88 178 MET A CA 1
ATOM 1376 C C . MET A 1 178 ? 2.328 -8.427 5.195 1.00 96.88 178 MET A C 1
ATOM 1378 O O . MET A 1 178 ? 1.406 -8.832 4.490 1.00 96.88 178 MET A O 1
ATOM 1382 N N . ALA A 1 179 ? 3.599 -8.756 4.939 1.00 97.19 179 ALA A N 1
ATOM 1383 C CA . ALA A 1 179 ? 3.976 -9.519 3.744 1.00 97.19 179 ALA A CA 1
ATOM 1384 C C . ALA A 1 179 ? 3.253 -10.880 3.614 1.00 97.19 179 ALA A C 1
ATOM 1386 O O . ALA A 1 179 ? 2.819 -11.188 2.505 1.00 97.19 179 ALA A O 1
ATOM 1387 N N . PRO A 1 180 ? 3.077 -11.691 4.685 1.00 96.88 180 PRO A N 1
ATOM 1388 C CA . PRO A 1 180 ? 2.313 -12.938 4.594 1.00 96.88 180 PRO A CA 1
ATOM 1389 C C . PRO A 1 180 ? 0.853 -12.714 4.181 1.00 96.88 180 PRO A C 1
ATOM 1391 O O . PRO A 1 180 ? 0.379 -13.378 3.265 1.00 96.88 180 PRO A O 1
ATOM 1394 N N . THR A 1 181 ? 0.173 -11.743 4.798 1.00 94.62 181 THR A N 1
ATOM 1395 C CA . THR A 1 181 ? -1.218 -11.396 4.477 1.00 94.62 181 THR A CA 1
ATOM 1396 C C . THR A 1 181 ? -1.335 -10.873 3.051 1.00 94.62 181 THR A C 1
ATOM 1398 O O . THR A 1 181 ? -2.184 -11.325 2.298 1.00 94.62 181 THR A O 1
ATOM 1401 N N . GLY A 1 182 ? -0.427 -9.990 2.631 1.00 97.25 182 GLY A N 1
ATOM 1402 C CA . GLY A 1 182 ? -0.417 -9.491 1.262 1.00 97.25 182 GLY A CA 1
ATOM 1403 C C . GLY A 1 182 ? -0.299 -10.607 0.222 1.00 97.25 182 GLY A C 1
ATOM 1404 O O . GLY A 1 182 ? -1.053 -10.631 -0.746 1.00 97.25 182 GLY A O 1
ATOM 1405 N N . LYS A 1 183 ? 0.586 -11.582 0.466 1.00 98.06 183 LYS A N 1
ATOM 1406 C CA . LYS A 1 183 ? 0.727 -12.773 -0.387 1.00 98.06 183 LYS A CA 1
ATOM 1407 C C . LYS A 1 183 ? -0.521 -13.648 -0.398 1.00 98.06 183 LYS A C 1
ATOM 1409 O O . LYS A 1 183 ? -0.856 -14.191 -1.445 1.00 98.06 183 LYS A O 1
ATOM 1414 N N . GLN A 1 184 ? -1.201 -13.785 0.741 1.00 97.62 184 GLN A N 1
ATOM 1415 C CA . GLN A 1 184 ? -2.471 -14.511 0.822 1.00 97.62 184 GLN A CA 1
ATOM 1416 C C . GLN A 1 184 ? -3.532 -13.890 -0.100 1.00 97.62 184 GLN A C 1
ATOM 1418 O O . GLN A 1 184 ? -4.281 -14.630 -0.728 1.00 97.62 184 GLN A O 1
ATOM 1423 N N . TYR A 1 185 ? -3.533 -12.563 -0.247 1.00 97.81 185 TYR A N 1
ATOM 1424 C CA . TYR A 1 185 ? -4.422 -11.825 -1.153 1.00 97.81 185 TYR A CA 1
ATOM 1425 C C . TYR A 1 185 ? -3.792 -11.527 -2.525 1.00 97.81 185 TYR A C 1
ATOM 1427 O O . TYR A 1 185 ? -4.160 -10.567 -3.194 1.00 97.81 185 TYR A O 1
ATOM 1435 N N . GLY A 1 186 ? -2.842 -12.359 -2.964 1.00 96.94 186 GLY A N 1
ATOM 1436 C CA . GLY A 1 186 ? -2.341 -12.357 -4.341 1.00 96.94 186 GLY A CA 1
ATOM 1437 C C . GLY A 1 186 ? -1.236 -11.348 -4.655 1.00 96.94 186 GLY A C 1
ATOM 1438 O O . GLY A 1 186 ? -0.751 -11.337 -5.783 1.00 96.94 186 GLY A O 1
ATOM 1439 N N . MET A 1 187 ? -0.782 -10.545 -3.687 1.00 97.44 187 MET A N 1
ATOM 1440 C CA . MET A 1 187 ? 0.322 -9.606 -3.909 1.00 97.44 187 MET A CA 1
ATOM 1441 C C . MET A 1 187 ? 1.686 -10.298 -3.894 1.00 97.44 187 MET A C 1
ATOM 1443 O O . MET A 1 187 ? 2.017 -11.101 -3.016 1.00 97.44 187 MET A O 1
ATOM 1447 N N . GLN A 1 188 ? 2.545 -9.911 -4.826 1.00 96.69 188 GLN A N 1
ATOM 1448 C CA . GLN A 1 188 ? 3.927 -10.350 -4.896 1.00 96.69 188 GLN A CA 1
ATOM 1449 C C . GLN A 1 188 ? 4.826 -9.485 -4.011 1.00 96.69 188 GLN A C 1
ATOM 1451 O O . GLN A 1 188 ? 4.868 -8.259 -4.113 1.00 96.69 188 GLN A O 1
ATOM 1456 N N . VAL A 1 189 ? 5.609 -10.155 -3.163 1.00 96.69 189 VAL A N 1
ATOM 1457 C CA . VAL A 1 189 ? 6.650 -9.526 -2.339 1.00 96.69 189 VAL A CA 1
ATOM 1458 C C . VAL A 1 189 ? 7.950 -10.297 -2.531 1.00 96.69 189 VAL A C 1
ATOM 1460 O O . VAL A 1 189 ? 8.134 -11.399 -1.997 1.00 96.69 189 VAL A O 1
ATOM 1463 N N . THR A 1 190 ? 8.833 -9.708 -3.328 1.00 93.69 190 THR A N 1
ATOM 1464 C CA . THR A 1 190 ? 10.145 -10.209 -3.741 1.00 93.69 190 THR A CA 1
ATOM 1465 C C . THR A 1 190 ? 11.212 -9.135 -3.494 1.00 93.69 190 THR A C 1
ATOM 1467 O O . THR A 1 190 ? 10.929 -8.048 -3.001 1.00 93.69 190 THR A O 1
ATOM 1470 N N . ARG A 1 191 ? 12.472 -9.405 -3.852 1.00 90.06 191 ARG A N 1
ATOM 1471 C CA . ARG A 1 191 ? 13.548 -8.402 -3.738 1.00 90.06 191 ARG A CA 1
ATOM 1472 C C . ARG A 1 191 ? 13.495 -7.277 -4.787 1.00 90.06 191 ARG A C 1
ATOM 1474 O O . ARG A 1 191 ? 14.223 -6.298 -4.632 1.00 90.06 191 ARG A O 1
ATOM 1481 N N . TYR A 1 192 ? 12.729 -7.451 -5.869 1.00 90.88 192 TYR A N 1
ATOM 1482 C CA . TYR A 1 192 ? 12.569 -6.449 -6.936 1.00 90.88 192 TYR A CA 1
ATOM 1483 C C . TYR A 1 192 ? 11.215 -5.756 -6.887 1.00 90.88 192 TYR A C 1
ATOM 1485 O O . TYR A 1 192 ? 11.094 -4.650 -7.398 1.00 90.88 192 TYR A O 1
ATOM 1493 N N . LEU A 1 193 ? 10.222 -6.409 -6.288 1.00 95.69 193 LEU A N 1
ATOM 1494 C CA . LEU A 1 193 ? 8.825 -6.023 -6.372 1.00 95.69 193 LEU A CA 1
ATOM 1495 C C . LEU A 1 193 ? 8.171 -6.156 -4.999 1.00 95.69 193 LEU A C 1
ATOM 1497 O O . LEU A 1 193 ? 8.247 -7.228 -4.401 1.00 95.69 193 LEU A O 1
ATOM 1501 N N . ASP A 1 194 ? 7.521 -5.101 -4.524 1.00 98.25 194 ASP A N 1
ATOM 1502 C CA . ASP A 1 194 ? 6.655 -5.134 -3.346 1.00 98.25 194 ASP A CA 1
ATOM 1503 C C . ASP A 1 194 ? 5.303 -4.507 -3.688 1.00 98.25 194 ASP A C 1
ATOM 1505 O O . ASP A 1 194 ? 5.099 -3.303 -3.533 1.00 98.25 194 ASP A O 1
ATOM 1509 N N . GLU A 1 195 ? 4.373 -5.336 -4.167 1.00 98.44 195 GLU A N 1
ATOM 1510 C CA . GLU A 1 195 ? 3.052 -4.893 -4.639 1.00 98.44 195 GLU A CA 1
ATOM 1511 C C . GLU A 1 195 ? 2.156 -4.362 -3.514 1.00 98.44 195 GLU A C 1
ATOM 1513 O O . GLU A 1 195 ? 1.119 -3.772 -3.781 1.00 98.44 195 GLU A O 1
ATOM 1518 N N . ARG A 1 196 ? 2.585 -4.449 -2.249 1.00 98.69 196 ARG A N 1
ATOM 1519 C CA . ARG A 1 196 ? 1.926 -3.722 -1.152 1.00 98.69 196 ARG A CA 1
ATOM 1520 C C . ARG A 1 196 ? 2.013 -2.204 -1.327 1.00 98.69 196 ARG A C 1
ATOM 1522 O O . ARG A 1 196 ? 1.217 -1.481 -0.741 1.00 98.69 196 ARG A O 1
ATOM 1529 N N . ARG A 1 197 ? 2.984 -1.721 -2.112 1.00 98.50 197 ARG A N 1
ATOM 1530 C CA . ARG A 1 197 ? 3.149 -0.304 -2.474 1.00 98.50 197 ARG A CA 1
ATOM 1531 C C . ARG A 1 197 ? 2.346 0.099 -3.711 1.00 98.50 197 ARG A C 1
ATOM 1533 O O . ARG A 1 197 ? 2.195 1.290 -3.961 1.00 98.50 197 ARG A O 1
ATOM 1540 N N . ASP A 1 198 ? 1.845 -0.871 -4.473 1.00 98.50 198 ASP A N 1
ATOM 1541 C CA . ASP A 1 198 ? 0.996 -0.626 -5.636 1.00 98.50 198 ASP A CA 1
ATOM 1542 C C . ASP A 1 198 ? -0.398 -0.207 -5.152 1.00 98.50 198 ASP A C 1
ATOM 1544 O O . ASP A 1 198 ? -1.037 -0.937 -4.392 1.00 98.50 198 ASP A O 1
ATOM 1548 N N . ALA A 1 199 ? -0.862 0.980 -5.553 1.00 98.25 199 ALA A N 1
ATOM 1549 C CA . ALA A 1 199 ? -2.137 1.524 -5.085 1.00 98.25 199 ALA A CA 1
ATOM 1550 C C . ALA A 1 199 ? -3.333 0.636 -5.435 1.00 98.25 199 ALA A C 1
ATOM 1552 O O . ALA A 1 199 ? -4.164 0.380 -4.568 1.00 98.25 199 ALA A O 1
ATOM 1553 N N . GLU A 1 200 ? -3.428 0.173 -6.677 1.00 98.44 200 GLU A N 1
ATOM 1554 C CA . GLU A 1 200 ? -4.588 -0.580 -7.139 1.00 98.44 200 GLU A CA 1
ATOM 1555 C C . GLU A 1 200 ? -4.570 -1.995 -6.550 1.00 98.44 200 GLU A C 1
ATOM 1557 O O . GLU A 1 200 ? -5.533 -2.419 -5.910 1.00 98.44 200 GLU A O 1
ATOM 1562 N N . LYS A 1 201 ? -3.442 -2.707 -6.667 1.00 98.44 201 LYS A N 1
ATOM 1563 C CA . LYS A 1 201 ? -3.318 -4.090 -6.176 1.00 98.44 201 LYS A CA 1
ATOM 1564 C C . LYS A 1 201 ? -3.506 -4.185 -4.667 1.00 98.44 201 LYS A C 1
ATOM 1566 O O . LYS A 1 201 ? -4.220 -5.073 -4.200 1.00 98.44 201 LYS A O 1
ATOM 1571 N N . SER A 1 202 ? -2.911 -3.268 -3.899 1.00 98.75 202 SER A N 1
ATOM 1572 C CA . SER A 1 202 ? -3.090 -3.261 -2.443 1.00 98.75 202 SER A CA 1
ATOM 1573 C C . SER A 1 202 ? -4.517 -2.897 -2.033 1.00 98.75 202 SER A C 1
ATOM 1575 O O . SER A 1 202 ? -5.019 -3.461 -1.065 1.00 98.75 202 SER A O 1
ATOM 1577 N N . THR A 1 203 ? -5.207 -2.046 -2.795 1.00 98.88 203 THR A N 1
ATOM 1578 C CA . THR A 1 203 ? -6.621 -1.718 -2.557 1.00 98.88 203 THR A CA 1
ATOM 1579 C C . THR A 1 203 ? -7.541 -2.893 -2.859 1.00 98.88 203 THR A C 1
ATOM 1581 O O . THR A 1 203 ? -8.384 -3.221 -2.029 1.00 98.88 203 THR A O 1
ATOM 1584 N N . ARG A 1 204 ? -7.348 -3.598 -3.982 1.00 98.88 204 ARG A N 1
ATOM 1585 C CA . ARG A 1 204 ? -8.106 -4.826 -4.288 1.00 98.88 204 ARG A CA 1
ATOM 1586 C C . ARG A 1 204 ? -7.885 -5.904 -3.222 1.00 98.88 204 ARG A C 1
ATOM 1588 O O . ARG A 1 204 ? -8.833 -6.573 -2.815 1.00 98.88 204 ARG A O 1
ATOM 1595 N N . ALA A 1 205 ? -6.655 -6.040 -2.720 1.00 98.81 205 ALA A N 1
ATOM 1596 C CA . ALA A 1 205 ? -6.345 -6.940 -1.610 1.00 98.81 205 ALA A CA 1
ATOM 1597 C C . ALA A 1 205 ? -7.027 -6.515 -0.295 1.00 98.81 205 ALA A C 1
ATOM 1599 O O . ALA A 1 205 ? -7.541 -7.370 0.424 1.00 98.81 205 ALA A O 1
ATOM 1600 N N . ALA A 1 206 ? -7.062 -5.215 0.018 1.00 98.81 206 ALA A N 1
ATOM 1601 C CA . ALA A 1 206 ? -7.772 -4.683 1.185 1.00 98.81 206 ALA A CA 1
ATOM 1602 C C . ALA A 1 206 ? -9.278 -4.914 1.096 1.00 98.81 206 ALA A C 1
ATOM 1604 O O . ALA A 1 206 ? -9.866 -5.395 2.061 1.00 98.81 206 ALA A O 1
ATOM 1605 N N . ALA A 1 207 ? -9.880 -4.653 -0.065 1.00 98.88 207 ALA A N 1
ATOM 1606 C CA . ALA A 1 207 ? -11.290 -4.914 -0.312 1.00 98.88 207 ALA A CA 1
ATOM 1607 C C . ALA A 1 207 ? -11.620 -6.406 -0.131 1.00 98.88 207 ALA A C 1
ATOM 1609 O O . ALA A 1 207 ? -12.528 -6.758 0.619 1.00 98.88 207 ALA A O 1
ATOM 1610 N N . ALA A 1 208 ? -10.825 -7.302 -0.729 1.00 98.81 208 ALA A N 1
ATOM 1611 C CA . ALA A 1 208 ? -10.991 -8.743 -0.544 1.00 98.81 208 ALA A CA 1
ATOM 1612 C C . ALA A 1 208 ? -10.896 -9.151 0.935 1.00 98.81 208 ALA A C 1
ATOM 1614 O O . ALA A 1 208 ? -11.747 -9.890 1.422 1.00 98.81 208 ALA A O 1
ATOM 1615 N N . TYR A 1 209 ? -9.902 -8.634 1.662 1.00 98.75 209 TYR A N 1
ATOM 1616 C CA . TYR A 1 209 ? -9.723 -8.964 3.073 1.00 98.75 209 TYR A CA 1
ATOM 1617 C C . TYR A 1 209 ? -10.864 -8.435 3.950 1.00 98.75 209 TYR A C 1
ATOM 1619 O O . TYR A 1 209 ? -11.369 -9.160 4.802 1.00 98.75 209 TYR A O 1
ATOM 1627 N N . LEU A 1 210 ? -11.297 -7.190 3.745 1.00 98.75 210 LEU A N 1
ATOM 1628 C CA . LEU A 1 210 ? -12.402 -6.594 4.498 1.00 98.75 210 LEU A CA 1
ATOM 1629 C C . LEU A 1 210 ? -13.724 -7.315 4.236 1.00 98.75 210 LEU A C 1
ATOM 1631 O O . LEU A 1 210 ? -14.491 -7.503 5.178 1.00 98.75 210 LEU A O 1
ATOM 1635 N N . ARG A 1 211 ? -13.959 -7.768 2.999 1.00 98.69 211 ARG A N 1
ATOM 1636 C CA . ARG A 1 211 ? -15.102 -8.626 2.679 1.00 98.69 211 ARG A CA 1
ATOM 1637 C C . ARG A 1 211 ? -15.049 -9.930 3.468 1.00 98.69 211 ARG A C 1
ATOM 1639 O O . ARG A 1 211 ? -16.007 -10.235 4.160 1.00 98.69 211 ARG A O 1
ATOM 1646 N N . ASP A 1 212 ? -13.923 -10.643 3.444 1.00 98.69 212 ASP A N 1
ATOM 1647 C CA . ASP A 1 212 ? -13.775 -11.912 4.170 1.00 98.69 212 ASP A CA 1
ATOM 1648 C C . ASP A 1 212 ? -13.967 -11.730 5.692 1.00 98.69 212 ASP A C 1
ATOM 1650 O O . ASP A 1 212 ? -14.539 -12.587 6.366 1.00 98.69 212 ASP A O 1
ATOM 1654 N N . LEU A 1 213 ? -13.514 -10.599 6.247 1.00 98.62 213 LEU A N 1
ATOM 1655 C CA . LEU A 1 213 ? -13.740 -10.247 7.652 1.00 98.62 213 LEU A CA 1
ATOM 1656 C C . LEU A 1 213 ? -15.217 -9.962 7.943 1.00 98.62 213 LEU A C 1
ATOM 1658 O O . LEU A 1 213 ? -15.728 -10.395 8.975 1.00 98.62 213 LEU A O 1
ATOM 1662 N N . TYR A 1 214 ? -15.906 -9.246 7.058 1.00 98.62 214 TYR A N 1
ATOM 1663 C CA . TYR A 1 214 ? -17.334 -8.995 7.209 1.00 98.62 214 TYR A CA 1
ATOM 1664 C C . TYR A 1 214 ? -18.158 -10.275 7.057 1.00 98.62 214 TYR A C 1
ATOM 1666 O O . TYR A 1 214 ? -19.029 -10.527 7.881 1.00 98.62 214 TYR A O 1
ATOM 1674 N N . ASP A 1 215 ? -17.831 -11.127 6.087 1.00 98.50 215 ASP A N 1
ATOM 1675 C CA . ASP A 1 215 ? -18.471 -12.430 5.895 1.00 98.50 215 ASP A CA 1
ATOM 1676 C C . ASP A 1 215 ? -18.296 -13.334 7.129 1.00 98.50 215 ASP A C 1
ATOM 1678 O O . ASP A 1 215 ? -19.187 -14.118 7.459 1.00 98.50 215 ASP A O 1
ATOM 1682 N N . GLU A 1 216 ? -17.167 -13.221 7.844 1.00 98.25 216 GLU A N 1
ATOM 1683 C CA . GLU A 1 216 ? -16.949 -13.948 9.098 1.00 98.25 216 GLU A CA 1
ATOM 1684 C C . GLU A 1 216 ? -17.762 -13.371 10.269 1.00 98.25 216 GLU A C 1
ATOM 1686 O O . GLU A 1 216 ? -18.352 -14.133 11.039 1.00 98.25 216 GLU A O 1
ATOM 1691 N N . PHE A 1 217 ? -17.738 -12.049 10.460 1.00 98.25 217 PHE A N 1
ATOM 1692 C CA . PHE A 1 217 ? -18.215 -11.427 11.701 1.00 98.25 217 PHE A CA 1
ATOM 1693 C C . PHE A 1 217 ? -19.611 -10.803 11.613 1.00 98.25 217 PHE A C 1
ATOM 1695 O O . PHE A 1 217 ? -20.237 -10.606 12.650 1.00 98.25 217 PHE A O 1
ATOM 1702 N N . GLY A 1 218 ? -20.096 -10.477 10.415 1.00 97.75 218 GLY A N 1
ATOM 1703 C CA . GLY A 1 218 ? -21.396 -9.842 10.173 1.00 97.75 218 GLY A CA 1
ATOM 1704 C C . GLY A 1 218 ? -21.532 -8.404 10.690 1.00 97.75 218 GLY A C 1
ATOM 1705 O O . GLY A 1 218 ? -22.614 -7.830 10.604 1.00 97.75 218 GLY A O 1
ATOM 1706 N N . ASP A 1 219 ? -20.458 -7.815 11.223 1.00 97.94 219 ASP A N 1
ATOM 1707 C CA . ASP A 1 219 ? -20.449 -6.482 11.827 1.00 97.94 219 ASP A CA 1
ATOM 1708 C C . ASP A 1 219 ? -19.190 -5.704 11.428 1.00 97.94 219 ASP A C 1
ATOM 1710 O O . ASP A 1 219 ? -18.062 -6.200 11.526 1.00 97.94 219 ASP A O 1
ATOM 1714 N N . TRP A 1 220 ? -19.379 -4.456 10.993 1.00 98.25 220 TRP A N 1
ATOM 1715 C CA . TRP A 1 220 ? -18.288 -3.623 10.495 1.00 98.25 220 TRP A CA 1
ATOM 1716 C C . TRP A 1 220 ? -17.325 -3.163 11.589 1.00 98.25 220 TRP A C 1
ATOM 1718 O O . TRP A 1 220 ? -16.131 -3.040 11.315 1.00 98.25 220 TRP A O 1
ATOM 1728 N N . TYR A 1 221 ? -17.781 -2.952 12.827 1.00 98.31 221 TYR A N 1
ATOM 1729 C CA . TYR A 1 221 ? -16.879 -2.591 13.920 1.00 98.31 221 TYR A CA 1
ATOM 1730 C C . TYR A 1 221 ? -15.962 -3.758 14.281 1.00 98.31 221 TYR A C 1
ATOM 1732 O O . TYR A 1 221 ? -14.754 -3.567 14.447 1.00 98.31 221 TYR A O 1
ATOM 1740 N N . ILE A 1 222 ? -16.502 -4.977 14.340 1.00 98.50 222 ILE A N 1
ATOM 1741 C CA . ILE A 1 222 ? -15.707 -6.185 14.569 1.00 98.50 222 ILE A CA 1
ATOM 1742 C C . ILE A 1 222 ? -14.771 -6.460 13.390 1.00 98.50 222 ILE A C 1
ATOM 1744 O O . ILE A 1 222 ? -13.600 -6.759 13.627 1.00 98.50 222 ILE A O 1
ATOM 1748 N N . ALA A 1 223 ? -15.233 -6.318 12.144 1.00 98.62 223 ALA A N 1
ATOM 1749 C CA . ALA A 1 223 ? -14.398 -6.503 10.957 1.00 98.62 223 ALA A CA 1
ATOM 1750 C C . ALA A 1 223 ? -13.219 -5.514 10.932 1.00 98.62 223 ALA A C 1
ATOM 1752 O O . ALA A 1 223 ? -12.069 -5.922 10.772 1.00 98.62 223 ALA A O 1
ATOM 1753 N N . VAL A 1 224 ? -13.467 -4.229 11.195 1.00 98.25 224 VAL A N 1
ATOM 1754 C CA . VAL A 1 224 ? -12.425 -3.192 11.295 1.00 98.25 224 VAL A CA 1
ATOM 1755 C C . VAL A 1 224 ? -11.461 -3.471 12.454 1.00 98.25 224 VAL A C 1
ATOM 1757 O O . VAL A 1 224 ? -10.244 -3.382 12.289 1.00 98.25 224 VAL A O 1
ATOM 1760 N N . ALA A 1 225 ? -11.960 -3.886 13.620 1.00 98.12 225 ALA A N 1
ATOM 1761 C CA . ALA A 1 225 ? -11.100 -4.292 14.730 1.00 98.12 225 ALA A CA 1
ATOM 1762 C C . ALA A 1 225 ? -10.258 -5.538 14.389 1.00 98.12 225 ALA A C 1
ATOM 1764 O O . ALA A 1 225 ? -9.086 -5.621 14.761 1.00 98.12 225 ALA A O 1
ATOM 1765 N N . ALA A 1 226 ? -10.820 -6.500 13.656 1.00 98.25 226 ALA A N 1
ATOM 1766 C CA . ALA A 1 226 ? -10.129 -7.701 13.199 1.00 98.25 226 ALA A CA 1
ATOM 1767 C C . ALA A 1 226 ? -9.082 -7.410 12.117 1.00 98.25 226 ALA A C 1
ATOM 1769 O O . ALA A 1 226 ? -8.066 -8.105 12.074 1.00 98.25 226 ALA A O 1
ATOM 1770 N N . TYR A 1 227 ? -9.277 -6.377 11.296 1.00 97.88 227 TYR A N 1
ATOM 1771 C CA . TYR A 1 227 ? -8.278 -5.920 10.332 1.00 97.88 227 TYR A CA 1
ATOM 1772 C C . TYR A 1 227 ? -6.960 -5.562 11.039 1.00 97.88 227 TYR A C 1
ATOM 1774 O O . TYR A 1 227 ? -5.901 -6.060 10.657 1.00 97.88 227 TYR A O 1
ATOM 1782 N N . ASN A 1 228 ? -7.039 -4.799 12.139 1.00 96.00 228 ASN A N 1
ATOM 1783 C CA . ASN A 1 228 ? -5.883 -4.423 12.959 1.00 96.00 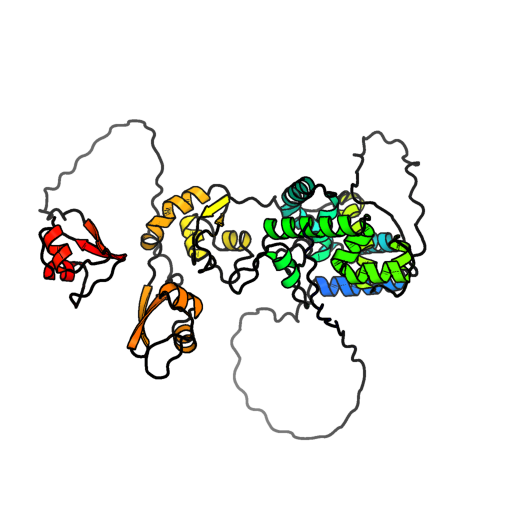228 ASN A CA 1
ATOM 1784 C C . ASN A 1 228 ? -5.400 -5.556 13.889 1.00 96.00 228 ASN A C 1
ATOM 1786 O O . ASN A 1 228 ? -4.223 -5.910 13.910 1.00 96.00 228 ASN A O 1
ATOM 1790 N N . GLY A 1 229 ? -6.301 -6.119 14.698 1.00 93.69 229 GLY A N 1
ATOM 1791 C CA . GLY A 1 229 ? -5.960 -7.063 15.770 1.00 93.69 229 GLY A CA 1
ATOM 1792 C C . GLY A 1 229 ? -5.844 -8.527 15.330 1.00 93.69 229 GLY A C 1
ATOM 1793 O O . GLY A 1 229 ? -5.396 -9.378 16.108 1.00 93.69 229 GLY A O 1
ATOM 1794 N N . GLY A 1 230 ? -6.257 -8.830 14.100 1.00 95.88 230 GLY A N 1
ATOM 1795 C CA . GLY A 1 230 ? -6.382 -10.168 13.534 1.00 95.88 230 GLY A CA 1
ATOM 1796 C C . GLY A 1 230 ? -7.713 -10.861 13.891 1.00 95.88 230 GLY A C 1
ATOM 1797 O O . GLY A 1 230 ? -8.165 -10.787 15.042 1.00 95.88 230 GLY A O 1
ATOM 1798 N N . PRO A 1 231 ? -8.310 -11.641 12.965 1.00 97.12 231 PRO A N 1
ATOM 1799 C CA . PRO A 1 231 ? -9.612 -12.293 13.170 1.00 97.12 231 PRO A CA 1
ATOM 1800 C C . PRO A 1 231 ? -9.608 -13.289 14.337 1.00 97.12 231 PRO A C 1
ATOM 1802 O O . PRO A 1 231 ? -10.540 -13.349 15.135 1.00 97.12 231 PRO A O 1
ATOM 1805 N N . GLY A 1 232 ? -8.508 -14.025 14.531 1.00 97.75 232 GLY A N 1
ATOM 1806 C CA . GLY A 1 232 ? -8.377 -14.956 15.656 1.00 97.75 232 GLY A CA 1
ATOM 1807 C C . GLY A 1 232 ? -8.379 -14.275 17.032 1.00 97.75 232 GLY A C 1
ATOM 1808 O O . GLY A 1 232 ? -8.814 -14.884 18.013 1.00 97.75 232 GLY A O 1
ATOM 1809 N N . THR A 1 233 ? -7.904 -13.029 17.121 1.00 97.31 233 THR A N 1
ATOM 1810 C CA . THR A 1 233 ? -7.965 -12.226 18.350 1.00 97.31 233 THR A CA 1
ATOM 1811 C C . THR A 1 233 ? -9.404 -11.825 18.638 1.00 97.31 233 THR A C 1
ATOM 1813 O O . THR A 1 233 ? -9.874 -12.040 19.757 1.00 97.31 233 THR A O 1
ATOM 1816 N N . MET A 1 234 ? -10.118 -11.330 17.623 1.00 98.25 234 MET A N 1
ATOM 1817 C CA . MET A 1 234 ? -11.518 -10.927 17.767 1.00 98.25 234 MET A CA 1
ATOM 1818 C C . MET A 1 234 ? -12.417 -12.106 18.125 1.00 98.25 234 MET A C 1
ATOM 1820 O O . MET A 1 234 ? -13.144 -12.021 19.109 1.00 98.25 234 MET A O 1
ATOM 1824 N N . ARG A 1 235 ? -12.259 -13.263 17.474 1.00 98.38 235 ARG A N 1
ATOM 1825 C CA . ARG A 1 235 ? -13.010 -14.482 17.814 1.00 98.38 235 ARG A CA 1
ATOM 1826 C C . ARG A 1 235 ? -12.853 -14.888 19.284 1.00 98.38 235 ARG A C 1
ATOM 1828 O O . ARG A 1 235 ? -13.825 -15.207 19.966 1.00 98.38 235 ARG A O 1
ATOM 1835 N N . LYS A 1 236 ? -11.620 -14.843 19.808 1.00 98.31 236 LYS A N 1
ATOM 1836 C CA . LYS A 1 236 ? -11.340 -15.130 21.229 1.00 98.31 236 LYS A CA 1
ATOM 1837 C C . LYS A 1 236 ? -11.953 -14.082 22.155 1.00 98.31 236 LYS A C 1
ATOM 1839 O O . LYS A 1 236 ? -12.406 -14.433 23.243 1.00 98.31 236 LYS A O 1
ATOM 1844 N N . ALA A 1 237 ? -11.922 -12.812 21.761 1.00 97.94 237 ALA A N 1
ATOM 1845 C CA . ALA A 1 237 ? -12.469 -11.723 22.553 1.00 97.94 237 ALA A CA 1
ATOM 1846 C C . ALA A 1 237 ? -13.998 -11.779 22.627 1.00 97.94 237 ALA A C 1
ATOM 1848 O O . ALA A 1 237 ? -14.528 -11.710 23.733 1.00 97.94 237 ALA A O 1
ATOM 1849 N N . MET A 1 238 ? -14.674 -12.005 21.497 1.00 98.06 238 MET A N 1
ATOM 1850 C CA . MET A 1 238 ? -16.124 -12.210 21.418 1.00 98.06 238 MET A CA 1
ATOM 1851 C C . MET A 1 238 ? -16.562 -13.377 22.307 1.00 98.06 238 MET A C 1
ATOM 1853 O O . MET A 1 238 ? -17.419 -13.216 23.171 1.00 98.06 238 MET A O 1
ATOM 1857 N N . HIS A 1 239 ? -15.885 -14.528 22.197 1.00 97.94 239 HIS A N 1
ATOM 1858 C CA . HIS A 1 239 ? -16.171 -15.693 23.039 1.00 97.94 239 HIS A CA 1
ATOM 1859 C C . HIS A 1 239 ? -15.997 -15.395 24.537 1.00 97.94 239 HIS A C 1
ATOM 1861 O O . HIS A 1 239 ? -16.797 -15.825 25.361 1.00 97.94 239 HIS A O 1
ATOM 1867 N N . ARG A 1 240 ? -14.935 -14.681 24.932 1.00 97.56 240 ARG A N 1
ATOM 1868 C CA . ARG A 1 240 ? -14.682 -14.348 26.348 1.00 97.56 240 ARG A CA 1
ATOM 1869 C C . ARG A 1 240 ? -15.640 -13.295 26.893 1.00 97.56 240 ARG A C 1
ATOM 1871 O O . ARG A 1 240 ? -15.953 -13.331 28.077 1.00 97.56 240 ARG A O 1
ATOM 1878 N N . ALA A 1 241 ? -16.051 -12.349 26.054 1.00 95.94 241 ALA A N 1
ATOM 1879 C CA . ALA A 1 241 ? -17.013 -11.317 26.409 1.00 95.94 241 ALA A CA 1
ATOM 1880 C C . ALA A 1 241 ? -18.459 -11.824 26.387 1.00 95.94 241 ALA A C 1
ATOM 1882 O O . ALA A 1 241 ? -19.315 -11.161 26.963 1.00 95.94 241 ALA A O 1
ATOM 1883 N N . ASN A 1 242 ? -18.715 -12.969 25.740 1.00 96.62 242 ASN A N 1
ATOM 1884 C CA . ASN A 1 242 ? -20.055 -13.452 25.414 1.00 96.62 242 ASN A CA 1
ATOM 1885 C C . ASN A 1 242 ? -20.892 -12.354 24.732 1.00 96.62 242 ASN A C 1
ATOM 1887 O O . ASN A 1 242 ? -22.001 -12.039 25.160 1.00 96.62 242 ASN A O 1
ATOM 1891 N N . SER A 1 243 ? -20.291 -11.706 23.732 1.00 96.25 243 SER A N 1
ATOM 1892 C CA . SER A 1 243 ? -20.844 -10.543 23.040 1.00 96.25 243 SER A CA 1
ATOM 1893 C C . SER A 1 243 ? -20.304 -10.482 21.615 1.00 96.25 243 SER A C 1
ATOM 1895 O O . SER A 1 243 ? -19.138 -10.803 21.381 1.00 96.25 243 SER A O 1
ATOM 1897 N N . ASP A 1 244 ? -21.145 -10.032 20.696 1.00 95.25 244 ASP A N 1
ATOM 1898 C CA . ASP A 1 244 ? -20.847 -9.656 19.309 1.00 95.25 244 ASP A CA 1
ATOM 1899 C C . ASP A 1 244 ? -20.734 -8.131 19.124 1.00 95.25 244 ASP A C 1
ATOM 1901 O O . ASP A 1 244 ? -20.154 -7.664 18.155 1.00 95.25 244 ASP A O 1
ATOM 1905 N N . ASP A 1 245 ? -21.198 -7.351 20.099 1.00 95.50 245 ASP A N 1
ATOM 1906 C CA . ASP A 1 245 ? -21.037 -5.896 20.148 1.00 95.50 245 ASP A CA 1
ATOM 1907 C C . ASP A 1 245 ? -19.582 -5.476 20.448 1.00 95.50 245 ASP A C 1
ATOM 1909 O O . ASP A 1 245 ? -19.052 -5.709 21.547 1.00 95.50 245 ASP A O 1
ATOM 1913 N N . PHE A 1 246 ? -18.946 -4.814 19.474 1.00 96.12 246 PHE A N 1
ATOM 1914 C CA . PHE A 1 246 ? -17.586 -4.284 19.588 1.00 96.12 246 PHE A CA 1
ATOM 1915 C C . PHE A 1 246 ? -17.398 -3.387 20.814 1.00 96.12 246 PHE A C 1
ATOM 1917 O O . PHE A 1 246 ? -16.391 -3.522 21.514 1.00 96.12 246 PHE A O 1
ATOM 1924 N N . TRP A 1 247 ? -18.344 -2.496 21.110 1.00 94.56 247 TRP A N 1
ATOM 1925 C CA . TRP A 1 247 ? -18.198 -1.507 22.177 1.00 94.56 247 TRP A CA 1
ATOM 1926 C C . TRP A 1 247 ? -18.187 -2.180 23.554 1.00 94.56 247 TRP A C 1
ATOM 1928 O O . TRP A 1 247 ? -17.353 -1.851 24.402 1.00 94.56 247 TRP A O 1
ATOM 1938 N N . LYS A 1 248 ? -19.000 -3.229 23.744 1.00 94.06 248 LYS A N 1
ATOM 1939 C CA . LYS A 1 248 ? -18.945 -4.082 24.948 1.00 94.06 248 LYS A CA 1
ATOM 1940 C C . LYS A 1 248 ? -17.629 -4.846 25.059 1.00 94.06 248 LYS A C 1
ATOM 1942 O O . LYS A 1 248 ? -17.087 -4.987 26.158 1.00 94.06 248 LYS A O 1
ATOM 1947 N N . ILE A 1 249 ? -17.090 -5.341 23.944 1.00 95.38 249 ILE A N 1
ATOM 1948 C CA . ILE A 1 249 ? -15.798 -6.045 23.923 1.00 95.38 249 ILE A CA 1
ATOM 1949 C C . ILE A 1 249 ? -14.647 -5.079 24.237 1.00 95.38 249 ILE A C 1
ATOM 1951 O O . ILE A 1 249 ? -13.743 -5.434 25.001 1.00 95.38 249 ILE A O 1
ATOM 1955 N N . ALA A 1 250 ? -14.686 -3.856 23.702 1.00 94.00 250 ALA A N 1
ATOM 1956 C CA . ALA A 1 250 ? -13.670 -2.825 23.893 1.00 94.00 250 ALA A CA 1
ATOM 1957 C C . ALA A 1 250 ? -13.540 -2.380 25.358 1.00 94.00 250 ALA A C 1
ATOM 1959 O O . ALA A 1 250 ? -12.437 -2.065 25.809 1.00 94.00 250 ALA A O 1
ATOM 1960 N N . GLN A 1 251 ? -14.609 -2.466 26.151 1.00 91.19 251 GLN A N 1
ATOM 1961 C CA . GLN A 1 251 ? -14.555 -2.247 27.602 1.00 91.19 251 GLN A CA 1
ATOM 1962 C C . GLN A 1 251 ? -13.745 -3.326 28.341 1.00 91.19 251 GLN A C 1
ATOM 1964 O O . GLN A 1 251 ? -13.201 -3.092 29.419 1.00 91.19 251 GLN A O 1
ATOM 1969 N N . LYS A 1 252 ? -13.621 -4.535 27.783 1.00 92.56 252 LYS A N 1
ATOM 1970 C CA . LYS A 1 252 ? -12.928 -5.649 28.444 1.00 92.56 252 LYS A CA 1
ATOM 1971 C C . LYS A 1 252 ? -11.430 -5.637 28.152 1.00 92.56 252 LYS A C 1
ATOM 1973 O O . LYS A 1 252 ? -10.937 -5.053 27.192 1.00 92.56 252 LYS A O 1
ATOM 1978 N N . ARG A 1 253 ? -10.661 -6.363 28.962 1.00 93.44 253 ARG A N 1
ATOM 1979 C CA . ARG A 1 253 ? -9.206 -6.555 28.781 1.00 93.44 253 ARG A CA 1
ATOM 1980 C C . ARG A 1 253 ? -8.832 -7.610 27.726 1.00 93.44 253 ARG A C 1
ATOM 1982 O O . ARG A 1 253 ? -7.704 -8.092 27.719 1.00 93.44 253 ARG A O 1
ATOM 1989 N N . TYR A 1 254 ? -9.786 -8.053 26.903 1.00 94.56 254 TYR A N 1
ATOM 1990 C CA . TYR A 1 254 ? -9.593 -9.192 25.995 1.00 94.56 254 TYR A CA 1
ATOM 1991 C C . TYR A 1 254 ? -8.921 -8.822 24.672 1.00 94.56 254 TYR A C 1
ATOM 1993 O O . TYR A 1 254 ? -8.333 -9.700 24.043 1.00 94.56 254 TYR A O 1
ATOM 2001 N N . ILE A 1 255 ? -8.968 -7.544 24.290 1.00 94.88 255 ILE A N 1
ATOM 2002 C CA . ILE A 1 255 ? -8.254 -6.987 23.139 1.00 94.88 255 ILE A CA 1
ATOM 2003 C C . ILE A 1 255 ? -7.286 -5.893 23.591 1.00 94.88 255 ILE A C 1
ATOM 2005 O O . ILE A 1 255 ? -7.507 -5.227 24.607 1.00 94.88 255 ILE A O 1
ATOM 2009 N N . LYS A 1 256 ? -6.187 -5.730 22.848 1.00 94.62 256 LYS A N 1
ATOM 2010 C CA . LYS A 1 256 ? -5.164 -4.711 23.122 1.00 94.62 256 LYS A CA 1
ATOM 2011 C C . LYS A 1 256 ? -5.730 -3.311 22.892 1.00 94.62 256 LYS A C 1
ATOM 2013 O O . LYS A 1 256 ? -6.596 -3.139 22.039 1.00 94.62 256 LYS A O 1
ATOM 2018 N N . LEU A 1 257 ? -5.184 -2.309 23.589 1.00 92.94 257 LEU A N 1
ATOM 2019 C CA . LEU A 1 257 ? -5.559 -0.902 23.388 1.00 92.94 257 LEU A CA 1
ATOM 2020 C C . LEU A 1 257 ? -5.425 -0.475 21.920 1.00 92.94 257 LEU A C 1
ATOM 2022 O O . LEU A 1 257 ? -6.297 0.218 21.409 1.00 92.94 257 LEU A O 1
ATOM 2026 N N . GLU A 1 258 ? -4.388 -0.965 21.234 1.00 91.44 258 GLU A N 1
ATOM 2027 C CA . GLU A 1 258 ? -4.178 -0.728 19.804 1.00 91.44 258 GLU A CA 1
ATOM 2028 C C . GLU A 1 258 ? -5.385 -1.113 18.940 1.00 91.44 258 GLU A C 1
ATOM 2030 O O . GLU A 1 258 ? -5.767 -0.364 18.052 1.00 91.44 258 GLU A O 1
ATOM 2035 N N . THR A 1 259 ? -6.031 -2.233 19.256 1.00 94.81 259 THR A N 1
ATOM 2036 C CA . THR A 1 259 ? -7.218 -2.707 18.541 1.00 94.81 259 THR A CA 1
ATOM 2037 C C . THR A 1 259 ? -8.476 -1.959 18.978 1.00 94.81 259 THR A C 1
ATOM 2039 O O . THR A 1 259 ? -9.308 -1.622 18.142 1.00 94.81 259 THR A O 1
ATOM 2042 N N . LYS A 1 260 ? -8.609 -1.638 20.275 1.00 94.75 260 LYS A N 1
ATOM 2043 C CA . LYS A 1 260 ? -9.755 -0.867 20.801 1.00 94.75 260 LYS A CA 1
ATOM 2044 C C . LYS A 1 260 ? -9.878 0.497 20.132 1.00 94.75 260 LYS A C 1
ATOM 2046 O O . LYS A 1 260 ? -10.966 0.932 19.781 1.00 94.75 260 LYS A O 1
ATOM 2051 N N . ARG A 1 261 ? -8.747 1.179 19.966 1.00 93.75 261 ARG A N 1
ATOM 2052 C CA . ARG A 1 261 ? -8.698 2.560 19.479 1.00 93.75 261 ARG A CA 1
ATOM 2053 C C . ARG A 1 261 ? -8.929 2.686 17.973 1.00 93.75 261 ARG A C 1
ATOM 2055 O O . ARG A 1 261 ? -9.127 3.795 17.500 1.00 93.75 261 ARG A O 1
ATOM 2062 N N . TYR A 1 262 ? -8.915 1.577 17.238 1.00 95.56 262 TYR A N 1
ATOM 2063 C CA . TYR A 1 262 ? -8.929 1.570 15.779 1.00 95.56 262 TYR A CA 1
ATOM 2064 C C . TYR A 1 262 ? -10.290 1.993 15.192 1.00 95.56 262 TYR A C 1
ATOM 2066 O O . TYR A 1 262 ? -10.342 2.854 14.319 1.00 95.56 262 TYR A O 1
ATOM 2074 N N . VAL A 1 263 ? -11.398 1.479 15.740 1.00 97.44 263 VAL A N 1
ATOM 2075 C CA . VAL A 1 263 ? -12.767 1.845 15.322 1.00 97.44 263 VAL A CA 1
ATOM 2076 C C . VAL A 1 263 ? -13.094 3.329 15.561 1.00 97.44 263 VAL A C 1
ATOM 2078 O O . VAL A 1 263 ? -13.467 3.998 14.599 1.00 97.44 263 VAL A O 1
ATOM 2081 N N . PRO A 1 264 ? -12.938 3.905 16.774 1.00 97.00 264 PRO A N 1
ATOM 2082 C CA . PRO A 1 264 ? -13.246 5.323 16.974 1.00 97.00 264 PRO A CA 1
ATOM 2083 C C . PRO A 1 264 ? -12.330 6.254 16.167 1.00 97.00 264 PRO A C 1
ATOM 2085 O O . PRO A 1 264 ? -12.779 7.308 15.719 1.00 97.00 264 PRO A O 1
ATOM 2088 N N . LYS A 1 265 ? -11.075 5.847 15.924 1.00 97.31 265 LYS A N 1
ATOM 2089 C CA . LYS A 1 265 ? -10.139 6.572 15.057 1.00 97.31 265 LYS A CA 1
ATOM 2090 C C . LYS A 1 265 ? -10.636 6.639 13.614 1.00 97.31 265 LYS A C 1
ATOM 2092 O O . LYS A 1 265 ? -10.584 7.705 13.007 1.00 97.31 265 LYS A O 1
ATOM 2097 N N . LEU A 1 266 ? -11.134 5.519 13.082 1.00 98.38 266 LEU A N 1
ATOM 2098 C CA . LEU A 1 266 ? -11.731 5.465 11.749 1.00 98.38 266 LEU A CA 1
ATOM 2099 C C . LEU A 1 266 ? -12.977 6.353 11.658 1.00 98.38 266 LEU A C 1
ATOM 2101 O O . LEU A 1 266 ? -13.074 7.145 10.728 1.00 98.38 266 LEU A O 1
ATOM 2105 N N . ILE A 1 267 ? -13.896 6.258 12.625 1.00 98.50 267 ILE A N 1
ATOM 2106 C CA . ILE A 1 267 ? -15.128 7.065 12.638 1.00 98.50 267 ILE A CA 1
ATOM 2107 C C . ILE A 1 267 ? -14.791 8.560 12.578 1.00 98.50 267 ILE A C 1
ATOM 2109 O O . ILE A 1 267 ? -15.312 9.271 11.722 1.00 98.50 267 ILE A O 1
ATOM 2113 N N . ALA A 1 268 ? -13.873 9.029 13.429 1.00 98.38 268 ALA A N 1
ATOM 2114 C CA . ALA A 1 268 ? -13.437 10.422 13.414 1.00 98.38 268 ALA A CA 1
ATOM 2115 C C . ALA A 1 268 ? -12.801 10.820 12.071 1.00 98.38 268 ALA A C 1
ATOM 2117 O O . ALA A 1 268 ? -13.092 11.893 11.546 1.00 98.38 268 ALA A O 1
ATOM 2118 N N . ALA A 1 269 ? -11.976 9.947 11.481 1.00 98.25 269 ALA A N 1
ATOM 2119 C CA . ALA A 1 269 ? -11.376 10.202 10.176 1.00 98.25 269 ALA A CA 1
ATOM 2120 C C . ALA A 1 269 ? -12.428 10.325 9.058 1.00 98.25 269 ALA A C 1
ATOM 2122 O O . ALA A 1 269 ? -12.331 11.243 8.247 1.00 98.25 269 ALA A O 1
ATOM 2123 N N . ILE A 1 270 ? -13.449 9.458 9.046 1.00 98.50 270 ILE A N 1
ATOM 2124 C CA . ILE A 1 270 ? -14.573 9.513 8.094 1.00 98.50 270 ILE A CA 1
ATOM 2125 C C . ILE A 1 270 ? -15.328 10.841 8.234 1.00 98.50 270 ILE A C 1
ATOM 2127 O O . ILE A 1 270 ? -15.566 11.525 7.237 1.00 98.50 270 ILE A O 1
ATOM 2131 N N . MET A 1 271 ? -15.684 11.223 9.465 1.00 98.31 271 MET A N 1
ATOM 2132 C CA . MET A 1 271 ? -16.433 12.455 9.740 1.00 98.31 271 MET A CA 1
ATOM 2133 C C . MET A 1 271 ? -15.676 13.694 9.250 1.00 98.31 271 MET A C 1
ATOM 2135 O O . MET A 1 271 ? -16.234 14.501 8.506 1.00 98.31 271 MET A O 1
ATOM 2139 N N . ILE A 1 272 ? -14.388 13.810 9.593 1.00 98.00 272 ILE A N 1
ATOM 2140 C CA . ILE A 1 272 ? -13.563 14.939 9.151 1.00 98.00 272 ILE A CA 1
ATOM 2141 C C . ILE A 1 272 ? -13.389 14.922 7.633 1.00 98.00 272 ILE A C 1
ATOM 2143 O O . ILE A 1 272 ? -13.514 15.959 6.994 1.00 98.00 272 ILE A O 1
ATOM 2147 N N . ALA A 1 273 ? -13.116 13.767 7.027 1.00 97.44 273 ALA A N 1
ATOM 2148 C CA . ALA A 1 273 ? -12.825 13.709 5.601 1.00 97.44 273 ALA A CA 1
ATOM 2149 C C . ALA A 1 273 ? -14.028 14.015 4.704 1.00 97.44 273 ALA A C 1
ATOM 2151 O O . ALA A 1 273 ? -13.844 14.542 3.608 1.00 97.44 273 ALA A O 1
ATOM 2152 N N . LYS A 1 274 ? -15.248 13.727 5.166 1.00 96.12 274 LYS A N 1
ATOM 2153 C CA . LYS A 1 274 ? -16.480 14.039 4.427 1.00 96.12 274 LYS A CA 1
ATOM 2154 C C . LYS A 1 274 ? -16.977 15.462 4.672 1.00 96.12 274 LYS A C 1
ATOM 2156 O O . LYS A 1 274 ? -17.711 15.985 3.839 1.00 96.12 274 LYS A O 1
ATOM 2161 N N . GLN A 1 275 ? -16.581 16.087 5.783 1.00 96.50 275 GLN A N 1
ATOM 2162 C CA . GLN A 1 275 ? -16.971 17.455 6.149 1.00 96.50 275 GLN A CA 1
ATOM 2163 C C . GLN A 1 275 ? -15.775 18.293 6.637 1.00 96.50 275 GLN A C 1
ATOM 2165 O O . GLN A 1 275 ? -15.824 18.857 7.730 1.00 96.50 275 GLN A O 1
ATOM 2170 N N . PRO A 1 276 ? -14.684 18.422 5.859 1.00 97.00 276 PRO A N 1
ATOM 2171 C CA . PRO A 1 276 ? -13.428 18.989 6.354 1.00 97.00 276 PRO A CA 1
ATOM 2172 C C . PRO A 1 276 ? -13.582 20.423 6.874 1.00 97.00 276 PRO A C 1
ATOM 2174 O O . PRO A 1 276 ? -13.000 20.775 7.900 1.00 97.00 276 PRO A O 1
ATOM 2177 N N . GLN A 1 277 ? -14.427 21.236 6.237 1.00 95.94 277 GLN A N 1
ATOM 2178 C CA . GLN A 1 277 ? -14.673 22.619 6.648 1.00 95.94 277 GLN A CA 1
ATOM 2179 C C . GLN A 1 277 ? -15.320 22.711 8.038 1.00 95.94 277 GLN A C 1
ATOM 2181 O O . GLN A 1 277 ? -14.952 23.596 8.807 1.00 95.94 277 GLN A O 1
ATOM 2186 N N . GLN A 1 278 ? -16.219 21.781 8.392 1.00 95.56 278 GLN A N 1
ATOM 2187 C CA . GLN A 1 278 ? -16.865 21.738 9.712 1.00 95.56 278 GLN A CA 1
ATOM 2188 C C . GLN A 1 278 ? -15.845 21.534 10.840 1.00 95.56 278 GLN A C 1
ATOM 2190 O O . GLN A 1 278 ? -16.030 22.031 11.948 1.00 95.56 278 GLN A O 1
ATOM 2195 N N . TYR A 1 279 ? -14.749 20.838 10.543 1.00 96.00 279 TYR A N 1
ATOM 2196 C CA . TYR A 1 279 ? -13.686 20.510 11.491 1.00 96.00 279 TYR A CA 1
ATOM 2197 C C . TYR A 1 279 ? -12.451 21.416 11.346 1.00 96.00 279 TYR A C 1
ATOM 2199 O O . TYR A 1 279 ? -11.365 21.082 11.812 1.00 96.00 279 TYR A O 1
ATOM 2207 N N . GLY A 1 280 ? -12.597 22.579 10.698 1.00 95.75 280 GLY A N 1
ATOM 2208 C CA . GLY A 1 280 ? -11.539 23.592 10.606 1.00 95.75 280 GLY A CA 1
ATOM 2209 C C . GLY A 1 280 ? -10.520 23.377 9.481 1.00 95.75 280 GLY A C 1
ATOM 2210 O O . GLY A 1 280 ? -9.509 24.074 9.428 1.00 95.75 280 GLY A O 1
ATOM 2211 N N . PHE A 1 281 ? -10.772 22.456 8.549 1.00 97.06 281 PHE A N 1
ATOM 2212 C CA . PHE A 1 281 ? -9.928 22.226 7.373 1.00 97.06 281 PHE A CA 1
ATOM 2213 C C . PHE A 1 281 ? -10.473 22.982 6.152 1.00 97.06 281 PHE A C 1
ATOM 2215 O O . PHE A 1 281 ? -11.008 22.386 5.218 1.00 97.06 281 PHE A O 1
ATOM 2222 N N . THR A 1 282 ? -10.339 24.310 6.146 1.00 94.69 282 THR A N 1
ATOM 2223 C CA . THR A 1 282 ? -10.817 25.164 5.039 1.00 94.69 282 THR A CA 1
ATOM 2224 C C . THR A 1 282 ? -9.849 25.228 3.858 1.00 94.69 282 THR A C 1
ATOM 2226 O O . THR A 1 282 ? -10.281 25.339 2.715 1.00 94.69 282 THR A O 1
ATOM 2229 N N . ASP A 1 283 ? -8.546 25.084 4.116 1.00 93.62 283 ASP A N 1
ATOM 2230 C CA . ASP A 1 283 ? -7.494 25.403 3.140 1.00 93.62 283 ASP A CA 1
ATOM 2231 C C . ASP A 1 283 ? -6.735 24.151 2.678 1.00 93.62 283 ASP A C 1
ATOM 2233 O O . ASP A 1 283 ? -5.509 24.069 2.812 1.00 93.62 283 ASP A O 1
ATOM 2237 N N . VAL A 1 284 ? -7.448 23.127 2.209 1.00 96.69 284 VAL A N 1
ATOM 2238 C CA . VAL A 1 284 ? -6.841 21.872 1.736 1.00 96.69 284 VAL A CA 1
ATOM 2239 C C . VAL A 1 284 ? -6.676 21.893 0.218 1.00 96.69 284 VAL A C 1
ATOM 2241 O O . VAL A 1 284 ? -7.657 21.928 -0.519 1.00 96.69 284 VAL A O 1
ATOM 2244 N N . THR A 1 285 ? -5.432 21.791 -0.252 1.00 97.50 285 THR A N 1
ATOM 2245 C CA . THR A 1 285 ? -5.132 21.550 -1.669 1.00 97.50 285 THR A CA 1
ATOM 2246 C C . THR A 1 285 ? -5.056 20.049 -1.913 1.00 97.50 285 THR A C 1
ATOM 2248 O O . THR A 1 285 ? -4.079 19.409 -1.527 1.00 97.50 285 THR A O 1
ATOM 2251 N N . TYR A 1 286 ? -6.092 19.485 -2.527 1.00 98.00 286 TYR A N 1
ATOM 2252 C CA . TYR A 1 286 ? -6.139 18.063 -2.855 1.00 98.00 286 TYR A CA 1
ATOM 2253 C C . TYR A 1 286 ? -5.222 17.724 -4.033 1.00 98.00 286 TYR A C 1
ATOM 2255 O O . TYR A 1 286 ? -5.143 18.463 -5.014 1.00 98.00 286 TYR A O 1
ATOM 2263 N N . GLU A 1 287 ? -4.529 16.593 -3.928 1.00 97.69 287 GLU A N 1
ATOM 2264 C CA . GLU A 1 287 ? -3.752 16.026 -5.024 1.00 97.69 287 GLU A CA 1
ATOM 2265 C C . GLU A 1 287 ? -4.683 15.530 -6.136 1.00 97.69 287 GLU A C 1
ATOM 2267 O O . GLU A 1 287 ? -5.777 15.026 -5.874 1.00 97.69 287 GLU A O 1
ATOM 2272 N N . ALA A 1 288 ? -4.234 15.655 -7.387 1.00 97.25 288 ALA A N 1
ATOM 2273 C CA . ALA A 1 288 ? -4.982 15.159 -8.533 1.00 97.25 288 ALA A CA 1
ATOM 2274 C C . ALA A 1 288 ? -5.114 13.622 -8.485 1.00 97.25 288 ALA A C 1
ATOM 2276 O O . ALA A 1 288 ? -4.151 12.952 -8.079 1.00 97.25 288 ALA A O 1
ATOM 2277 N N . PRO A 1 289 ? -6.256 13.062 -8.936 1.00 98.06 289 PRO A N 1
ATOM 2278 C CA . PRO A 1 289 ? -6.457 11.621 -9.032 1.00 98.06 289 PRO A CA 1
ATOM 2279 C C . PRO A 1 289 ? -5.303 10.917 -9.748 1.00 98.06 289 PRO A C 1
ATOM 2281 O O . PRO A 1 289 ? -4.754 11.424 -10.729 1.00 98.06 289 PRO A O 1
ATOM 2284 N N . LEU A 1 290 ? -4.928 9.742 -9.246 1.00 96.25 290 LEU A N 1
ATOM 2285 C CA . LEU A 1 290 ? -3.912 8.902 -9.863 1.00 96.25 290 LEU A CA 1
ATOM 2286 C C . LEU A 1 290 ? -4.371 8.495 -11.267 1.00 96.25 290 LEU A C 1
ATOM 2288 O O . LEU A 1 290 ? -5.363 7.789 -11.416 1.00 96.25 290 LEU A O 1
ATOM 2292 N N . ALA A 1 291 ? -3.617 8.914 -12.279 1.00 96.06 291 ALA A N 1
ATOM 2293 C CA . ALA A 1 291 ? -3.851 8.563 -13.670 1.00 96.06 291 ALA A CA 1
ATOM 2294 C C . ALA A 1 291 ? -2.546 8.065 -14.298 1.00 96.06 291 ALA A C 1
ATOM 2296 O O . ALA A 1 291 ? -1.487 8.668 -14.107 1.00 96.06 291 ALA A O 1
ATOM 2297 N N . TYR A 1 292 ? -2.628 6.952 -15.018 1.00 98.00 292 TYR A N 1
ATOM 2298 C CA . TYR A 1 292 ? -1.522 6.348 -15.751 1.00 98.00 292 TYR A CA 1
ATOM 2299 C C . TYR A 1 292 ? -2.064 5.476 -16.882 1.00 98.00 292 TYR A C 1
ATOM 2301 O O . TYR A 1 292 ? -3.198 5.004 -16.833 1.00 98.00 292 TYR A O 1
ATOM 2309 N N . GLU A 1 293 ? -1.219 5.220 -17.869 1.00 98.12 293 GLU A N 1
ATOM 2310 C CA . GLU A 1 293 ? -1.376 4.119 -18.814 1.00 98.12 293 GLU A CA 1
ATOM 2311 C C . GLU A 1 293 ? -0.376 3.011 -18.471 1.00 98.12 293 GLU A C 1
ATOM 2313 O O . GLU A 1 293 ? 0.525 3.193 -17.647 1.00 98.12 293 GLU A O 1
ATOM 2318 N N . THR A 1 294 ? -0.516 1.844 -19.093 1.00 97.88 294 THR A N 1
ATOM 2319 C CA . THR A 1 294 ? 0.462 0.762 -18.959 1.00 97.88 294 THR A CA 1
ATOM 2320 C C . THR A 1 294 ? 0.922 0.282 -20.315 1.00 97.88 294 THR A C 1
ATOM 2322 O O . THR A 1 294 ? 0.118 0.218 -21.240 1.00 97.88 294 THR A O 1
ATOM 2325 N N . PHE A 1 295 ? 2.182 -0.137 -20.401 1.00 95.88 295 PHE A N 1
ATOM 2326 C CA . PHE A 1 295 ? 2.677 -0.896 -21.545 1.00 95.88 295 PHE A CA 1
ATOM 2327 C C . PHE A 1 295 ? 3.430 -2.156 -21.111 1.00 95.88 295 PHE A C 1
ATOM 2329 O O . PHE A 1 295 ? 3.968 -2.242 -19.997 1.00 95.88 295 PHE A O 1
ATOM 2336 N N . ALA A 1 296 ? 3.505 -3.129 -22.021 1.00 95.06 296 ALA A N 1
ATOM 2337 C CA . ALA A 1 296 ? 4.239 -4.373 -21.822 1.00 95.06 296 ALA A CA 1
ATOM 2338 C C . ALA A 1 296 ? 5.758 -4.128 -21.899 1.00 95.06 296 ALA A C 1
ATOM 2340 O O . ALA A 1 296 ? 6.393 -4.296 -22.938 1.00 95.06 296 ALA A O 1
ATOM 2341 N N . ALA A 1 297 ? 6.352 -3.730 -20.774 1.00 88.88 297 ALA A N 1
ATOM 2342 C CA . ALA A 1 297 ? 7.777 -3.415 -20.662 1.00 88.88 297 ALA A CA 1
ATOM 2343 C C . ALA A 1 297 ? 8.689 -4.649 -20.715 1.00 88.88 297 ALA A C 1
ATOM 2345 O O . ALA A 1 297 ? 9.876 -4.547 -21.035 1.00 88.88 297 ALA A O 1
ATOM 2346 N N . GLY A 1 298 ? 8.146 -5.812 -20.361 1.00 79.12 298 GLY A N 1
ATOM 2347 C CA . GLY A 1 298 ? 8.907 -7.045 -20.252 1.00 79.12 298 GLY A CA 1
ATOM 2348 C C . GLY A 1 298 ? 9.890 -7.063 -19.072 1.00 79.12 298 GLY A C 1
ATOM 2349 O O . GLY A 1 298 ? 9.838 -6.206 -18.181 1.00 79.12 298 GLY A O 1
ATOM 2350 N N . PRO A 1 299 ? 10.789 -8.059 -19.018 1.00 82.50 299 PRO A N 1
ATOM 2351 C CA . PRO A 1 299 ? 11.625 -8.307 -17.852 1.00 82.50 299 PRO A CA 1
ATOM 2352 C C . PRO A 1 299 ? 12.905 -7.457 -17.846 1.00 82.50 299 PRO A C 1
ATOM 2354 O O . PRO A 1 299 ? 13.621 -7.372 -18.842 1.00 82.50 299 PRO A O 1
ATOM 2357 N N . GLY A 1 300 ? 13.265 -6.908 -16.683 1.00 79.56 300 GLY A N 1
ATOM 2358 C CA . GLY A 1 300 ? 14.558 -6.252 -16.455 1.00 79.56 300 GLY A CA 1
ATOM 2359 C C . GLY A 1 300 ? 14.741 -4.876 -17.110 1.00 79.56 300 GLY A C 1
ATOM 2360 O O . GLY A 1 300 ? 15.874 -4.393 -17.177 1.00 79.56 300 GLY A O 1
ATOM 2361 N N . LEU A 1 301 ? 13.668 -4.230 -17.574 1.00 86.06 301 LEU A N 1
ATOM 2362 C CA . LEU A 1 301 ? 13.713 -2.873 -18.115 1.00 86.06 301 LEU A CA 1
ATOM 2363 C C . LEU A 1 301 ? 13.946 -1.872 -16.976 1.00 86.06 301 LEU A C 1
ATOM 2365 O O . LEU A 1 301 ? 13.164 -1.819 -16.029 1.00 86.06 301 LEU A O 1
ATOM 2369 N N . SER A 1 302 ? 15.011 -1.068 -17.039 1.00 88.25 302 SER A N 1
ATOM 2370 C CA . SER A 1 302 ? 15.248 -0.025 -16.032 1.00 88.25 302 SER A CA 1
ATOM 2371 C C . SER A 1 302 ? 14.255 1.129 -16.185 1.00 88.25 302 SER A C 1
ATOM 2373 O O . SER A 1 302 ? 13.884 1.485 -17.301 1.00 88.25 302 SER A O 1
ATOM 2375 N N . LEU A 1 303 ? 13.881 1.784 -15.082 1.00 92.44 303 LEU A N 1
ATOM 2376 C CA . LEU A 1 303 ? 13.017 2.970 -15.129 1.00 92.44 303 LEU A CA 1
ATOM 2377 C C . LEU A 1 303 ? 13.655 4.120 -15.913 1.00 92.44 303 LEU A C 1
ATOM 2379 O O . LEU A 1 303 ? 12.951 4.909 -16.525 1.00 92.44 303 LEU A O 1
ATOM 2383 N N . LYS A 1 304 ? 14.989 4.190 -15.960 1.00 86.50 304 LYS A N 1
ATOM 2384 C CA . LYS A 1 304 ? 15.695 5.166 -16.794 1.00 86.50 304 LYS A CA 1
ATOM 2385 C C . LYS A 1 304 ? 15.560 4.867 -18.289 1.00 86.50 304 LYS A C 1
ATOM 2387 O O . LYS A 1 304 ? 15.362 5.789 -19.070 1.00 86.50 304 LYS A O 1
ATOM 2392 N N . ALA A 1 305 ? 15.627 3.595 -18.684 1.00 86.25 305 ALA A N 1
ATOM 2393 C CA . ALA A 1 305 ? 15.328 3.197 -20.055 1.00 86.25 305 ALA A CA 1
ATOM 2394 C C . ALA A 1 305 ? 13.857 3.477 -20.388 1.00 86.25 305 ALA A C 1
ATOM 2396 O O . ALA A 1 305 ? 13.572 4.080 -21.413 1.00 86.25 305 ALA A O 1
ATOM 2397 N N . ALA A 1 306 ? 12.935 3.111 -19.496 1.00 91.94 306 ALA A N 1
ATOM 2398 C CA . ALA A 1 306 ? 11.512 3.383 -19.672 1.00 91.94 306 ALA A CA 1
ATOM 2399 C C . ALA A 1 306 ? 11.203 4.885 -19.789 1.00 91.94 306 ALA A C 1
ATOM 2401 O O . ALA A 1 306 ? 10.373 5.264 -20.607 1.00 91.94 306 ALA A O 1
ATOM 2402 N N . ALA A 1 307 ? 11.901 5.739 -19.036 1.00 91.88 307 ALA A N 1
ATOM 2403 C CA . ALA A 1 307 ? 11.775 7.192 -19.124 1.00 91.88 307 ALA A CA 1
ATOM 2404 C C . ALA A 1 307 ? 12.155 7.706 -20.523 1.00 91.88 307 ALA A C 1
ATOM 2406 O O . ALA A 1 307 ? 11.413 8.482 -21.112 1.00 91.88 307 ALA A O 1
ATOM 2407 N N . LEU A 1 308 ? 13.250 7.196 -21.105 1.00 88.06 308 LEU A N 1
ATOM 2408 C CA . LEU A 1 308 ? 13.630 7.512 -22.488 1.00 88.06 308 LEU A CA 1
ATOM 2409 C C . LEU A 1 308 ? 12.599 7.005 -23.504 1.00 88.06 308 LEU A C 1
ATOM 2411 O O . LEU A 1 308 ? 12.284 7.713 -24.451 1.00 88.06 308 LEU A O 1
ATOM 2415 N N . LEU A 1 309 ? 12.078 5.789 -23.311 1.00 89.75 309 LEU A N 1
ATOM 2416 C CA . LEU A 1 309 ? 11.096 5.189 -24.218 1.00 89.75 309 LEU A CA 1
ATOM 2417 C C . LEU A 1 309 ? 9.775 5.966 -24.237 1.00 89.75 309 LEU A C 1
ATOM 2419 O O . LEU A 1 309 ? 9.205 6.150 -25.306 1.00 89.75 309 LEU A O 1
ATOM 2423 N N . SER A 1 310 ? 9.313 6.403 -23.066 1.00 93.44 310 SER A N 1
ATOM 2424 C CA . SER A 1 310 ? 8.036 7.102 -22.855 1.00 93.44 310 SER A CA 1
ATOM 2425 C C . SER A 1 310 ? 8.147 8.628 -22.917 1.00 93.44 310 SER A C 1
ATOM 2427 O O . SER A 1 310 ? 7.182 9.313 -22.594 1.00 93.44 310 SER A O 1
ATOM 2429 N N . GLU A 1 311 ? 9.322 9.175 -23.254 1.00 92.94 311 GLU A N 1
ATOM 2430 C CA . GLU A 1 311 ? 9.595 10.624 -23.236 1.00 92.94 311 GLU A CA 1
ATOM 2431 C C . GLU A 1 311 ? 9.193 11.306 -21.909 1.00 92.94 311 GLU A C 1
ATOM 2433 O O . GLU A 1 311 ? 8.800 12.469 -21.864 1.00 92.94 311 GLU A O 1
ATOM 2438 N N . SER A 1 312 ? 9.295 10.560 -20.808 1.00 94.44 312 SER A N 1
ATOM 2439 C CA . SER A 1 312 ? 8.871 10.969 -19.467 1.00 94.44 312 SER A CA 1
ATOM 2440 C C . SER A 1 312 ? 10.077 11.152 -18.544 1.00 94.44 312 SER A C 1
ATOM 2442 O O . SER A 1 312 ? 11.203 10.760 -18.863 1.00 94.44 312 SER A O 1
ATOM 2444 N N . SER A 1 313 ? 9.866 11.730 -17.360 1.00 94.88 313 SER A N 1
ATOM 2445 C CA . SER A 1 313 ? 10.944 11.853 -16.371 1.00 94.88 313 SER A CA 1
ATOM 2446 C C . SER A 1 313 ? 11.125 10.570 -15.546 1.00 94.88 313 SER A C 1
ATOM 2448 O O . SER A 1 313 ? 10.180 9.816 -15.299 1.00 94.88 313 SER A O 1
ATOM 2450 N N . LEU A 1 314 ? 12.353 10.322 -15.072 1.00 92.88 314 LEU A N 1
ATOM 2451 C CA . LEU A 1 314 ? 12.630 9.202 -14.163 1.00 92.88 314 LEU A CA 1
ATOM 2452 C C . LEU A 1 314 ? 11.836 9.326 -12.855 1.00 92.88 314 LEU A C 1
ATOM 2454 O O . LEU A 1 314 ? 11.338 8.319 -12.353 1.00 92.88 314 LEU A O 1
ATOM 2458 N N . ASP A 1 315 ? 11.718 10.541 -12.320 1.00 95.56 315 ASP A N 1
ATOM 2459 C CA . ASP A 1 315 ? 11.015 10.797 -11.062 1.00 95.56 315 ASP A CA 1
ATOM 2460 C C . ASP A 1 315 ? 9.520 10.512 -11.190 1.00 95.56 315 ASP A C 1
ATOM 2462 O O . ASP A 1 315 ? 8.934 9.893 -10.304 1.00 95.56 315 ASP A O 1
ATOM 2466 N N . GLU A 1 316 ? 8.915 10.875 -12.320 1.00 95.44 316 GLU A N 1
ATOM 2467 C CA . GLU A 1 316 ? 7.517 10.573 -12.615 1.00 95.44 316 GLU A CA 1
ATOM 2468 C C . GLU A 1 316 ? 7.280 9.064 -12.749 1.00 95.44 316 GLU A C 1
ATOM 2470 O O . GLU A 1 316 ? 6.373 8.527 -12.110 1.00 95.44 316 GLU A O 1
ATOM 2475 N N . LEU A 1 317 ? 8.149 8.333 -13.461 1.00 96.69 317 LEU A N 1
ATOM 2476 C CA . LEU A 1 317 ? 8.039 6.871 -13.520 1.00 96.69 317 LEU A CA 1
ATOM 2477 C C . LEU A 1 317 ? 8.262 6.207 -12.159 1.00 96.69 317 LEU A C 1
ATOM 2479 O O . LEU A 1 317 ? 7.564 5.250 -11.820 1.00 96.69 317 LEU A O 1
ATOM 2483 N N . ALA A 1 318 ? 9.208 6.695 -11.358 1.00 96.25 318 ALA A N 1
ATOM 2484 C CA . ALA A 1 318 ? 9.442 6.181 -10.011 1.00 96.25 318 ALA A CA 1
ATOM 2485 C C . ALA A 1 318 ? 8.279 6.502 -9.054 1.00 96.25 318 ALA A C 1
ATOM 2487 O O . ALA A 1 318 ? 8.010 5.729 -8.131 1.00 96.25 318 ALA A O 1
ATOM 2488 N N . ALA A 1 319 ? 7.587 7.625 -9.261 1.00 95.56 319 ALA A N 1
ATOM 2489 C CA . ALA A 1 319 ? 6.389 7.997 -8.515 1.00 95.56 319 ALA A CA 1
ATOM 2490 C C . ALA A 1 319 ? 5.175 7.140 -8.902 1.00 95.56 319 ALA A C 1
ATOM 2492 O O . ALA A 1 319 ? 4.385 6.795 -8.026 1.00 95.56 319 ALA A O 1
ATOM 2493 N N . LEU A 1 320 ? 5.043 6.765 -10.179 1.00 97.56 320 LEU A N 1
ATOM 2494 C CA . LEU A 1 320 ? 3.980 5.874 -10.654 1.00 97.56 320 LEU A CA 1
ATOM 2495 C C . LEU A 1 320 ? 4.213 4.403 -10.283 1.00 97.56 320 LEU A C 1
ATOM 2497 O O . LEU A 1 320 ? 3.243 3.680 -10.072 1.00 97.56 320 LEU A O 1
ATOM 2501 N N . ASN A 1 321 ? 5.471 3.964 -10.160 1.00 98.00 321 ASN A N 1
ATOM 2502 C CA . ASN A 1 321 ? 5.830 2.560 -9.910 1.00 98.00 321 ASN A CA 1
ATOM 2503 C C . ASN A 1 321 ? 6.574 2.349 -8.569 1.00 98.00 321 ASN A C 1
ATOM 2505 O O . ASN A 1 321 ? 7.681 1.792 -8.555 1.00 98.00 321 ASN A O 1
ATOM 2509 N N . PRO A 1 322 ? 6.021 2.783 -7.417 1.00 97.31 322 PRO A N 1
ATOM 2510 C CA . PRO A 1 322 ? 6.687 2.677 -6.115 1.00 97.31 322 PRO A CA 1
ATOM 2511 C C . PRO A 1 322 ? 6.914 1.227 -5.647 1.00 97.31 322 PRO A C 1
ATOM 2513 O O . PRO A 1 322 ? 7.707 0.996 -4.724 1.00 97.31 322 PRO A O 1
ATOM 2516 N N . GLU A 1 323 ? 6.235 0.252 -6.255 1.00 98.00 323 GLU A N 1
ATOM 2517 C CA . GLU A 1 323 ? 6.417 -1.181 -6.027 1.00 98.00 323 GLU A CA 1
ATOM 2518 C C . GLU A 1 323 ? 7.761 -1.714 -6.542 1.00 98.00 323 GLU A C 1
ATOM 2520 O O . GLU A 1 323 ? 8.228 -2.748 -6.057 1.00 98.00 323 GLU A O 1
ATOM 2525 N N . LEU A 1 324 ? 8.417 -1.018 -7.479 1.00 97.19 324 LEU A N 1
ATOM 2526 C CA . LEU A 1 324 ? 9.696 -1.434 -8.054 1.00 97.19 324 LEU A CA 1
ATOM 2527 C C . LEU A 1 324 ? 10.867 -1.038 -7.148 1.00 97.19 324 LEU A C 1
ATOM 2529 O O . LEU A 1 324 ? 11.389 0.073 -7.185 1.00 97.19 324 LEU A O 1
ATOM 2533 N N . LEU A 1 325 ? 11.359 -1.993 -6.361 1.00 94.25 325 LEU A N 1
ATOM 2534 C CA . LEU A 1 325 ? 12.377 -1.764 -5.326 1.00 94.25 325 LEU A CA 1
ATOM 2535 C C . LEU A 1 325 ? 13.792 -1.493 -5.862 1.00 94.25 325 LEU A C 1
ATOM 2537 O O . LEU A 1 325 ? 14.690 -1.153 -5.089 1.00 94.25 325 LEU A O 1
ATOM 2541 N N . LYS A 1 326 ? 14.027 -1.727 -7.158 1.00 87.88 326 LYS A N 1
ATOM 2542 C CA . LYS A 1 326 ? 15.347 -1.617 -7.807 1.00 87.88 326 LYS A CA 1
ATOM 2543 C C . LYS A 1 326 ? 15.342 -0.709 -9.035 1.00 87.88 326 LYS A C 1
ATOM 2545 O O . LYS A 1 326 ? 16.268 -0.800 -9.836 1.00 87.88 326 LYS A O 1
ATOM 2550 N N . ASN A 1 327 ? 14.321 0.140 -9.187 1.00 90.44 327 ASN A N 1
ATOM 2551 C CA . ASN A 1 327 ? 14.148 1.017 -10.351 1.00 90.44 327 ASN A CA 1
ATOM 2552 C C . ASN A 1 327 ? 14.243 0.253 -11.685 1.00 90.44 327 ASN A C 1
ATOM 2554 O O . ASN A 1 327 ? 14.840 0.728 -12.652 1.00 90.44 327 ASN A O 1
ATOM 2558 N N . MET A 1 328 ? 13.693 -0.961 -11.725 1.00 88.69 328 MET A N 1
ATOM 2559 C CA . MET A 1 328 ? 13.601 -1.791 -12.923 1.00 88.69 328 MET A CA 1
ATOM 2560 C C . MET A 1 328 ? 12.445 -2.772 -12.794 1.00 88.69 328 MET A C 1
ATOM 2562 O O . MET A 1 328 ? 12.119 -3.175 -11.675 1.00 88.69 328 MET A O 1
ATOM 2566 N N . THR A 1 329 ? 11.884 -3.201 -13.921 1.00 91.81 329 THR A N 1
ATOM 2567 C CA . THR A 1 329 ? 10.902 -4.284 -13.937 1.00 91.81 329 THR A CA 1
ATOM 2568 C C . THR A 1 329 ? 11.548 -5.593 -13.463 1.00 91.81 329 THR A C 1
ATOM 2570 O O . THR A 1 329 ? 12.752 -5.810 -13.664 1.00 91.81 329 THR A O 1
ATOM 2573 N N . PRO A 1 330 ? 10.796 -6.492 -12.803 1.00 88.25 330 PRO A N 1
ATOM 2574 C CA . PRO A 1 330 ? 11.364 -7.728 -12.279 1.00 88.25 330 PRO A CA 1
ATOM 2575 C C . PRO A 1 330 ? 11.940 -8.593 -13.414 1.00 88.25 330 PRO A C 1
ATOM 2577 O O . PRO A 1 330 ? 11.223 -8.897 -14.367 1.00 88.25 330 PRO A O 1
ATOM 2580 N N . PRO A 1 331 ? 13.197 -9.067 -13.329 1.00 79.94 331 PRO A N 1
ATOM 2581 C CA . PRO A 1 331 ? 13.806 -9.856 -14.406 1.00 79.94 331 PRO A CA 1
ATOM 2582 C C . PRO A 1 331 ? 13.131 -11.215 -14.650 1.00 79.94 331 PRO A C 1
ATOM 2584 O O . PRO A 1 331 ? 13.393 -11.867 -15.653 1.00 79.94 331 PRO A O 1
ATOM 2587 N N . GLN A 1 332 ? 12.288 -11.660 -13.718 1.00 79.69 332 GLN A N 1
ATOM 2588 C CA . GLN A 1 332 ? 11.542 -12.916 -13.784 1.00 79.69 332 GLN A CA 1
ATOM 2589 C C . GLN A 1 332 ? 10.094 -12.718 -14.267 1.00 79.69 332 GLN A C 1
ATOM 2591 O O . GLN A 1 332 ? 9.351 -13.692 -14.324 1.00 79.69 332 GLN A O 1
ATOM 2596 N N . ALA A 1 333 ? 9.682 -11.484 -14.586 1.00 84.25 333 ALA A N 1
ATOM 2597 C CA . ALA A 1 333 ? 8.326 -11.151 -15.015 1.00 84.25 333 ALA A CA 1
ATOM 2598 C C . ALA A 1 333 ? 8.320 -10.774 -16.511 1.00 84.25 333 ALA A C 1
ATOM 2600 O O . ALA A 1 333 ? 8.520 -9.603 -16.840 1.00 84.25 333 ALA A O 1
ATOM 2601 N N . PRO A 1 334 ? 8.131 -11.747 -17.424 1.00 79.50 334 PRO A N 1
ATOM 2602 C CA . PRO A 1 334 ? 8.204 -11.506 -18.866 1.00 79.50 334 PRO A CA 1
ATOM 2603 C C . PRO A 1 334 ? 7.086 -10.601 -19.394 1.00 79.50 334 PRO A C 1
ATOM 2605 O O . PRO A 1 334 ? 7.295 -9.930 -20.395 1.00 79.50 334 PRO A O 1
ATOM 2608 N N . ASP A 1 335 ? 5.953 -10.538 -18.691 1.00 86.94 335 ASP A N 1
ATOM 2609 C CA . ASP A 1 335 ? 4.756 -9.797 -19.109 1.00 86.94 335 ASP A CA 1
ATOM 2610 C C . ASP A 1 335 ? 4.441 -8.625 -18.163 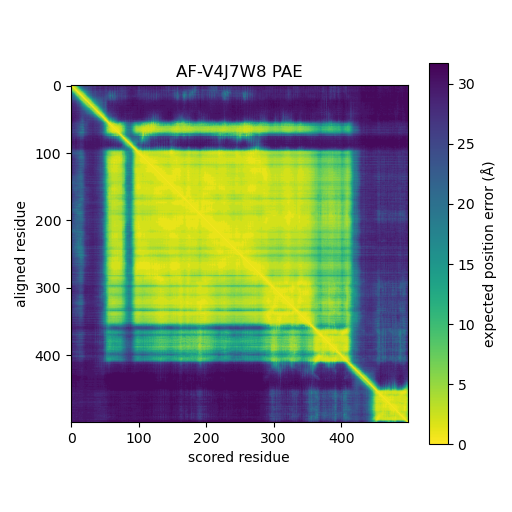1.00 86.94 335 ASP A C 1
ATOM 2612 O O . ASP A 1 335 ? 3.283 -8.233 -17.995 1.00 86.94 335 ASP A O 1
ATOM 2616 N N . TYR A 1 336 ? 5.460 -8.088 -17.478 1.00 93.25 336 TYR A N 1
ATOM 2617 C CA . TYR A 1 336 ? 5.261 -6.997 -16.525 1.00 93.25 336 TYR A CA 1
ATOM 2618 C C . TYR A 1 336 ? 4.715 -5.744 -17.224 1.00 93.25 336 TYR A C 1
ATOM 2620 O O . TYR A 1 336 ? 5.333 -5.215 -18.150 1.00 93.25 336 TYR A O 1
ATOM 2628 N N . GLN A 1 337 ? 3.569 -5.270 -16.735 1.00 96.69 337 GLN A N 1
ATOM 2629 C CA . GLN A 1 337 ? 2.922 -4.039 -17.179 1.00 96.69 337 GLN A CA 1
ATOM 2630 C C . GLN A 1 337 ? 3.486 -2.869 -16.376 1.00 96.69 337 GLN A C 1
ATOM 2632 O O . GLN A 1 337 ? 3.269 -2.788 -15.166 1.00 96.69 337 GLN A O 1
ATOM 2637 N N . LEU A 1 338 ? 4.246 -1.994 -17.033 1.00 97.44 338 LEU A N 1
ATOM 2638 C CA . LEU A 1 338 ? 4.851 -0.829 -16.391 1.00 97.44 338 LEU A CA 1
ATOM 2639 C C . LEU A 1 338 ? 3.922 0.375 -16.522 1.00 97.44 338 LEU A C 1
ATOM 2641 O O . LEU A 1 338 ? 3.460 0.664 -17.625 1.00 97.44 338 LEU A O 1
ATOM 2645 N N . LYS A 1 339 ? 3.684 1.086 -15.416 1.00 98.44 339 LYS A N 1
ATOM 2646 C CA . LYS A 1 339 ? 2.861 2.299 -15.412 1.00 98.44 339 LYS A CA 1
ATOM 2647 C C . LYS A 1 339 ? 3.655 3.478 -15.967 1.00 98.44 339 LYS A C 1
ATOM 2649 O O . LYS A 1 339 ? 4.796 3.702 -15.559 1.00 98.44 339 LYS A O 1
ATOM 2654 N N . VAL A 1 340 ? 3.044 4.243 -16.857 1.00 98.31 340 VAL A N 1
ATOM 2655 C CA . VAL A 1 340 ? 3.609 5.444 -17.482 1.00 98.31 340 VAL A CA 1
ATOM 2656 C C . VAL A 1 340 ? 2.578 6.574 -17.483 1.00 98.31 340 VAL A C 1
ATOM 2658 O O . VAL A 1 340 ? 1.390 6.306 -17.283 1.00 98.31 340 VAL A O 1
ATOM 2661 N N . PRO A 1 341 ? 2.991 7.839 -17.664 1.00 98.19 341 PRO A N 1
ATOM 2662 C CA . PRO A 1 341 ? 2.056 8.951 -17.761 1.00 98.19 341 PRO A CA 1
ATOM 2663 C C . PRO A 1 341 ? 1.016 8.739 -18.860 1.00 98.19 341 PRO A C 1
ATOM 2665 O O . PRO A 1 341 ? 1.261 8.069 -19.862 1.00 98.19 341 PRO A O 1
ATOM 2668 N N . VAL A 1 342 ? -0.161 9.326 -18.669 1.00 97.19 342 VAL A N 1
ATOM 2669 C CA . VAL A 1 342 ? -1.224 9.285 -19.678 1.00 97.19 342 VAL A CA 1
ATOM 2670 C C . VAL A 1 342 ? -0.713 9.882 -20.994 1.00 97.19 342 VAL A C 1
ATOM 2672 O O . VAL A 1 342 ? -0.067 10.929 -20.995 1.00 97.19 342 VAL A O 1
ATOM 2675 N N . GLY A 1 343 ? -1.004 9.217 -22.111 1.00 97.19 343 GLY A N 1
ATOM 2676 C CA . GLY A 1 343 ? -0.574 9.596 -23.452 1.00 97.19 343 GLY A CA 1
ATOM 2677 C C . GLY A 1 343 ? 0.800 9.073 -23.879 1.00 97.19 343 GLY A C 1
ATOM 2678 O O . GLY A 1 343 ? 1.157 9.261 -25.042 1.00 97.19 343 GLY A O 1
ATOM 2679 N N . THR A 1 344 ? 1.576 8.417 -23.006 1.00 97.44 344 THR A N 1
ATOM 2680 C CA . THR A 1 344 ? 2.960 8.011 -23.330 1.00 97.44 344 THR A CA 1
ATOM 2681 C C . THR A 1 344 ? 3.159 6.511 -23.544 1.00 97.44 344 THR A C 1
ATOM 2683 O O . THR A 1 344 ? 4.227 6.111 -24.017 1.00 97.44 344 THR A O 1
ATOM 2686 N N . ALA A 1 345 ? 2.155 5.661 -23.284 1.00 97.56 345 ALA A N 1
ATOM 2687 C CA . ALA A 1 345 ? 2.306 4.213 -23.460 1.00 97.56 345 ALA A CA 1
ATOM 2688 C C . ALA A 1 345 ? 2.575 3.828 -24.920 1.00 97.56 345 ALA A C 1
ATOM 2690 O O . ALA A 1 345 ? 3.516 3.087 -25.197 1.00 97.56 345 ALA A O 1
ATOM 2691 N N . SER A 1 346 ? 1.819 4.396 -25.865 1.00 96.44 346 SER A N 1
ATOM 2692 C CA . SER A 1 346 ? 2.002 4.118 -27.299 1.00 96.44 346 SER A CA 1
ATOM 2693 C C . SER A 1 346 ? 3.392 4.520 -27.818 1.00 96.44 346 SER A C 1
ATOM 2695 O O . SER A 1 346 ? 3.986 3.805 -28.627 1.00 96.44 346 SER A O 1
ATOM 2697 N N . VAL A 1 347 ? 3.944 5.628 -27.310 1.00 93.69 347 VAL A N 1
ATOM 2698 C CA . VAL A 1 347 ? 5.306 6.092 -27.618 1.00 93.69 347 VAL A CA 1
ATOM 2699 C C . VAL A 1 347 ? 6.337 5.107 -27.061 1.00 93.69 347 VAL A C 1
ATOM 2701 O O . VAL A 1 347 ? 7.247 4.686 -27.779 1.00 93.69 347 VAL A O 1
ATOM 2704 N N . ALA A 1 348 ? 6.151 4.663 -25.814 1.00 93.31 348 ALA A N 1
ATOM 2705 C CA . ALA A 1 348 ? 7.019 3.674 -25.185 1.00 93.31 348 ALA A CA 1
ATOM 2706 C C . ALA A 1 348 ? 7.045 2.346 -25.954 1.00 93.31 348 ALA A C 1
ATOM 2708 O O . ALA A 1 348 ? 8.122 1.797 -26.194 1.00 93.31 348 ALA A O 1
ATOM 2709 N N . GLU A 1 349 ? 5.882 1.857 -26.387 1.00 93.81 349 GLU A N 1
ATOM 2710 C CA . GLU A 1 349 ? 5.752 0.630 -27.178 1.00 93.81 349 GLU A CA 1
ATOM 2711 C C . GLU A 1 349 ? 6.429 0.743 -28.544 1.00 93.81 349 GLU A C 1
ATOM 2713 O O . GLU A 1 349 ? 7.159 -0.168 -28.942 1.00 93.81 349 GLU A O 1
ATOM 2718 N N . ALA A 1 350 ? 6.246 1.867 -29.242 1.00 91.06 350 ALA A N 1
ATOM 2719 C CA . ALA A 1 350 ? 6.878 2.111 -30.535 1.00 91.06 350 ALA A CA 1
ATOM 2720 C C . ALA A 1 350 ? 8.411 2.179 -30.426 1.00 91.06 350 ALA A C 1
ATOM 2722 O O . ALA A 1 350 ? 9.119 1.675 -31.299 1.00 91.06 350 ALA A O 1
ATOM 2723 N N . ASN A 1 351 ? 8.931 2.750 -29.337 1.00 88.06 351 ASN A N 1
ATOM 2724 C CA . ASN A 1 351 ? 10.367 2.909 -29.114 1.00 88.06 351 ASN A CA 1
ATOM 2725 C C . ASN A 1 351 ? 11.044 1.643 -28.560 1.00 88.06 351 ASN A C 1
ATOM 2727 O O . ASN A 1 351 ? 12.254 1.469 -28.736 1.00 88.06 351 ASN A O 1
ATOM 2731 N N . LEU A 1 352 ? 10.304 0.741 -27.903 1.00 86.88 352 LEU A N 1
ATOM 2732 C CA . LEU A 1 352 ? 10.862 -0.424 -27.201 1.00 86.88 352 LEU A CA 1
ATOM 2733 C C . LEU A 1 352 ? 11.730 -1.336 -28.101 1.00 86.88 352 LEU A C 1
ATOM 2735 O O . LEU A 1 352 ? 12.845 -1.672 -27.685 1.00 86.88 352 LEU A O 1
ATOM 2739 N N . PRO A 1 353 ? 11.339 -1.686 -29.348 1.00 85.56 353 PRO A N 1
ATOM 2740 C CA . PRO A 1 353 ? 12.191 -2.457 -30.265 1.00 85.56 353 PRO A CA 1
ATOM 2741 C C . PRO A 1 353 ? 13.502 -1.749 -30.644 1.00 85.56 353 PRO A C 1
ATOM 2743 O O . PRO A 1 353 ? 14.471 -2.394 -31.058 1.00 85.56 353 PRO A O 1
ATOM 2746 N N . HIS A 1 354 ? 13.539 -0.423 -30.505 1.00 80.00 354 HIS A N 1
ATOM 2747 C CA . HIS A 1 354 ? 14.670 0.437 -30.835 1.00 80.00 354 HIS A CA 1
ATOM 2748 C C . HIS A 1 354 ? 15.525 0.790 -29.616 1.00 80.00 354 HIS A C 1
ATOM 2750 O O . HIS A 1 354 ? 16.510 1.511 -29.765 1.00 80.00 354 HIS A O 1
ATOM 2756 N N . LEU A 1 355 ? 15.230 0.239 -28.431 1.00 73.69 355 LEU A N 1
ATOM 2757 C CA . LEU A 1 355 ? 15.935 0.576 -27.195 1.00 73.69 355 LEU A CA 1
ATOM 2758 C C . LEU A 1 355 ? 17.458 0.460 -27.328 1.00 73.69 355 LEU A C 1
ATOM 2760 O O . LEU A 1 355 ? 18.164 1.340 -26.867 1.00 73.69 355 LEU A O 1
ATOM 2764 N N . HIS A 1 356 ? 17.985 -0.557 -28.016 1.00 63.56 356 HIS A N 1
ATOM 2765 C CA . HIS A 1 356 ? 19.435 -0.704 -28.219 1.00 63.56 356 HIS A CA 1
ATOM 2766 C C . HIS A 1 356 ? 20.082 0.413 -29.056 1.00 63.56 356 HIS A C 1
ATOM 2768 O O . HIS A 1 356 ? 21.296 0.590 -28.991 1.00 63.56 356 HIS A O 1
ATOM 2774 N N . GLN A 1 357 ? 19.295 1.137 -29.855 1.00 60.94 357 GLN A N 1
ATOM 2775 C CA . GLN A 1 357 ? 19.740 2.301 -30.628 1.00 60.94 357 GLN A CA 1
ATOM 2776 C C . GLN A 1 357 ? 19.731 3.574 -29.767 1.00 60.94 357 GLN A C 1
ATOM 2778 O O . GLN A 1 357 ? 20.557 4.455 -29.975 1.00 60.94 357 GLN A O 1
ATOM 2783 N N . ILE A 1 358 ? 18.821 3.639 -28.790 1.00 57.72 358 ILE A N 1
ATOM 2784 C CA . ILE A 1 358 ? 18.602 4.782 -27.888 1.00 57.72 358 ILE A CA 1
ATOM 2785 C C . ILE A 1 358 ? 19.483 4.667 -26.627 1.00 57.72 358 ILE A C 1
ATOM 2787 O O . ILE A 1 358 ? 19.942 5.660 -26.071 1.00 57.72 358 ILE A O 1
ATOM 2791 N N . ALA A 1 359 ? 19.748 3.440 -26.188 1.00 59.44 359 ALA A N 1
ATOM 2792 C CA . ALA A 1 359 ? 20.524 3.076 -25.016 1.00 59.44 359 ALA A CA 1
ATOM 2793 C C . ALA A 1 359 ? 21.250 1.748 -25.280 1.00 59.44 359 ALA A C 1
ATOM 2795 O O . ALA A 1 359 ? 20.678 0.661 -25.159 1.00 59.44 359 ALA A O 1
ATOM 2796 N N . ALA A 1 360 ? 22.524 1.824 -25.665 1.00 57.31 360 ALA A N 1
ATOM 2797 C CA . ALA A 1 360 ? 23.318 0.638 -25.956 1.00 57.31 360 ALA A CA 1
ATOM 2798 C C . ALA A 1 360 ? 23.793 -0.031 -24.648 1.00 57.31 360 ALA A C 1
ATOM 2800 O O . ALA A 1 360 ? 24.575 0.567 -23.906 1.00 57.31 360 ALA A O 1
ATOM 2801 N N . PRO A 1 361 ? 23.371 -1.271 -24.339 1.00 63.00 361 PRO A N 1
ATOM 2802 C CA . PRO A 1 361 ? 23.947 -2.011 -23.224 1.00 63.00 361 PRO A CA 1
ATOM 2803 C C . PRO A 1 361 ? 25.411 -2.363 -23.512 1.00 63.00 361 PRO A C 1
ATOM 2805 O O . PRO A 1 361 ? 25.750 -2.845 -24.595 1.00 63.00 361 PRO A O 1
ATOM 2808 N N . ILE A 1 362 ? 26.282 -2.194 -22.517 1.00 65.19 362 ILE A N 1
ATOM 2809 C CA . ILE A 1 362 ? 27.658 -2.681 -22.580 1.00 65.19 362 ILE A CA 1
ATOM 2810 C C . ILE A 1 362 ? 27.657 -4.158 -22.195 1.00 65.19 362 ILE A C 1
ATOM 2812 O O . ILE A 1 362 ? 27.382 -4.524 -21.050 1.00 65.19 362 ILE A O 1
ATOM 2816 N N . TYR A 1 363 ? 28.022 -5.014 -23.144 1.00 74.19 363 TYR A N 1
ATOM 2817 C CA . TYR A 1 363 ? 28.240 -6.432 -22.887 1.00 74.19 363 TYR A CA 1
ATOM 2818 C C . TYR A 1 363 ? 29.695 -6.679 -22.494 1.00 74.19 363 TYR A C 1
ATOM 2820 O O . TYR A 1 363 ? 30.617 -6.414 -23.265 1.00 74.19 363 TYR A O 1
ATOM 2828 N N . GLN A 1 364 ? 29.902 -7.243 -21.308 1.00 79.81 364 GLN A N 1
ATOM 2829 C CA . GLN A 1 364 ? 31.202 -7.714 -20.851 1.00 79.81 364 GLN A CA 1
ATOM 2830 C C . GLN A 1 364 ? 31.155 -9.224 -20.625 1.00 79.81 364 GLN A C 1
ATOM 2832 O O . GLN A 1 364 ? 30.300 -9.723 -19.899 1.00 79.81 364 GLN A O 1
ATOM 2837 N N . ILE A 1 365 ? 32.101 -9.958 -21.210 1.00 84.56 365 ILE A N 1
ATOM 2838 C CA . ILE A 1 365 ? 32.270 -11.385 -20.924 1.00 84.56 365 ILE A CA 1
ATOM 2839 C C . ILE A 1 365 ? 33.195 -11.547 -19.719 1.00 84.56 365 ILE A C 1
ATOM 2841 O O . ILE A 1 365 ? 34.327 -11.058 -19.716 1.00 84.56 365 ILE A O 1
ATOM 2845 N N . HIS A 1 366 ? 32.715 -12.244 -18.693 1.00 87.69 366 HIS A N 1
ATOM 2846 C CA . HIS A 1 366 ? 33.502 -12.660 -17.538 1.00 87.69 366 HIS A CA 1
ATOM 2847 C C . HIS A 1 366 ? 33.761 -14.165 -17.608 1.00 87.69 366 HIS A C 1
ATOM 2849 O O . HIS A 1 366 ? 32.824 -14.956 -17.558 1.00 87.69 366 HIS A O 1
ATOM 2855 N N . VAL A 1 367 ? 35.028 -14.571 -17.686 1.00 92.12 367 VAL A N 1
ATOM 2856 C CA . VAL A 1 367 ? 35.415 -15.989 -17.628 1.00 92.12 367 VAL A CA 1
ATOM 2857 C C . VAL A 1 367 ? 35.593 -16.399 -16.171 1.00 92.12 367 VAL A C 1
ATOM 2859 O O . VAL A 1 367 ? 36.419 -15.820 -15.462 1.00 92.12 367 VAL A O 1
ATOM 2862 N N . VAL A 1 368 ? 34.840 -17.405 -15.728 1.00 91.81 368 VAL A N 1
ATOM 2863 C CA . VAL A 1 368 ? 34.876 -17.905 -14.349 1.00 91.81 368 VAL A CA 1
ATOM 2864 C C . VAL A 1 368 ? 36.247 -18.494 -14.030 1.00 91.81 368 VAL A C 1
ATOM 2866 O O . VAL A 1 368 ? 36.676 -19.482 -14.632 1.00 91.81 368 VAL A O 1
ATOM 2869 N N . LYS A 1 369 ? 36.925 -17.924 -13.035 1.00 91.62 369 LYS A N 1
ATOM 2870 C CA . LYS A 1 369 ? 38.215 -18.420 -12.543 1.00 91.62 369 LYS A CA 1
ATOM 2871 C C . LYS A 1 369 ? 38.027 -19.431 -11.411 1.00 91.62 369 LYS A C 1
ATOM 2873 O O . LYS A 1 369 ? 37.009 -19.452 -10.719 1.00 91.62 369 LYS A O 1
ATOM 2878 N N . LYS A 1 370 ? 39.043 -20.273 -11.196 1.00 91.25 370 LYS A N 1
ATOM 2879 C CA . LYS A 1 370 ? 39.080 -21.221 -10.072 1.00 91.25 370 LYS A CA 1
ATOM 2880 C C . LYS A 1 370 ? 38.884 -20.469 -8.748 1.00 91.25 370 LYS A C 1
ATOM 2882 O O . LYS A 1 370 ? 39.621 -19.530 -8.467 1.00 91.25 370 LYS A O 1
ATOM 2887 N N . GLY A 1 371 ? 37.908 -20.904 -7.951 1.00 86.38 371 GLY A N 1
ATOM 2888 C CA . GLY A 1 371 ? 37.586 -20.309 -6.648 1.00 86.38 371 GLY A CA 1
ATOM 2889 C C . GLY A 1 371 ? 36.641 -19.101 -6.692 1.00 86.38 371 GLY A C 1
ATOM 2890 O O . GLY A 1 371 ? 36.277 -18.592 -5.635 1.00 86.38 371 GLY A O 1
ATOM 2891 N N . GLU A 1 372 ? 36.208 -18.640 -7.870 1.00 91.06 372 GLU A N 1
ATOM 2892 C CA . GLU A 1 372 ? 35.181 -17.598 -7.950 1.00 91.06 372 GLU A CA 1
ATOM 2893 C C . GLU A 1 372 ? 33.787 -18.146 -7.635 1.00 91.06 372 GLU A C 1
ATOM 2895 O O . GLU A 1 372 ? 33.436 -19.271 -7.986 1.00 91.06 372 GLU A O 1
ATOM 2900 N N . THR A 1 373 ? 32.970 -17.310 -6.996 1.00 91.50 373 THR A N 1
ATOM 2901 C CA . THR A 1 373 ? 31.537 -17.552 -6.810 1.00 91.50 373 THR A CA 1
ATOM 2902 C C . THR A 1 373 ? 30.759 -16.520 -7.610 1.00 91.50 373 THR A C 1
ATOM 2904 O O . THR A 1 373 ? 31.267 -15.429 -7.888 1.00 91.50 373 THR A O 1
ATOM 2907 N N . LEU A 1 374 ? 29.502 -16.822 -7.943 1.00 90.19 374 LEU A N 1
ATOM 2908 C CA . LEU A 1 374 ? 28.661 -15.859 -8.647 1.00 90.19 374 LEU A CA 1
ATOM 2909 C C . LEU A 1 374 ? 28.488 -14.562 -7.845 1.00 90.19 374 LEU A C 1
ATOM 2911 O O . LEU A 1 374 ? 28.481 -13.489 -8.436 1.00 90.19 374 LEU A O 1
ATOM 2915 N N . SER A 1 375 ? 28.439 -14.642 -6.511 1.00 89.06 375 SER A N 1
ATOM 2916 C CA . SER A 1 375 ? 28.387 -13.471 -5.627 1.00 89.06 375 SER A CA 1
ATOM 2917 C C . SER A 1 375 ? 29.629 -12.584 -5.749 1.00 89.06 375 SER A C 1
ATOM 2919 O O . SER A 1 375 ? 29.494 -11.366 -5.834 1.00 89.06 375 SER A O 1
ATOM 2921 N N . HIS A 1 376 ? 30.835 -13.164 -5.824 1.00 91.56 376 HIS A N 1
ATOM 2922 C CA . HIS A 1 376 ? 32.065 -12.391 -6.042 1.00 91.56 376 HIS A CA 1
ATOM 2923 C C . HIS A 1 376 ? 32.089 -11.725 -7.424 1.00 91.56 376 HIS A C 1
ATOM 2925 O O . HIS A 1 376 ? 32.506 -10.573 -7.555 1.00 91.56 376 HIS A O 1
ATOM 2931 N N . ILE A 1 377 ? 31.619 -12.433 -8.455 1.00 90.69 377 ILE A N 1
ATOM 2932 C CA . ILE A 1 377 ? 31.536 -11.911 -9.826 1.00 90.69 377 ILE A CA 1
ATOM 2933 C C . ILE A 1 377 ? 30.518 -10.763 -9.892 1.00 90.69 377 ILE A C 1
ATOM 2935 O O . ILE A 1 377 ? 30.832 -9.690 -10.402 1.00 90.69 377 ILE A O 1
ATOM 2939 N N . ALA A 1 378 ? 29.334 -10.961 -9.314 1.00 88.44 378 ALA A N 1
ATOM 2940 C CA . ALA A 1 378 ? 28.272 -9.968 -9.194 1.00 88.44 378 ALA A CA 1
ATOM 2941 C C . ALA A 1 378 ? 28.757 -8.687 -8.502 1.00 88.44 378 ALA A C 1
ATOM 2943 O O . ALA A 1 378 ? 28.631 -7.597 -9.062 1.00 88.44 378 ALA A O 1
ATOM 2944 N N . ALA A 1 379 ? 29.407 -8.826 -7.341 1.00 86.81 379 ALA A N 1
ATOM 2945 C CA . ALA A 1 379 ? 29.972 -7.704 -6.598 1.00 86.81 379 ALA A CA 1
ATOM 2946 C C . ALA A 1 379 ? 31.028 -6.939 -7.412 1.00 86.81 379 ALA A C 1
ATOM 2948 O O . ALA A 1 379 ? 30.973 -5.712 -7.486 1.00 86.81 379 ALA A O 1
ATOM 2949 N N . ARG A 1 380 ? 31.947 -7.647 -8.087 1.00 88.38 380 ARG A N 1
ATOM 2950 C CA . ARG A 1 380 ? 32.974 -7.020 -8.938 1.00 88.38 380 ARG A CA 1
ATOM 2951 C C . ARG A 1 380 ? 32.362 -6.188 -10.060 1.00 88.38 380 ARG A C 1
ATOM 2953 O O . ARG A 1 380 ? 32.874 -5.123 -10.393 1.00 88.38 380 ARG A O 1
ATOM 2960 N N . HIS A 1 381 ? 31.287 -6.690 -10.655 1.00 82.94 381 HIS A N 1
ATOM 2961 C CA . HIS A 1 381 ? 30.627 -6.038 -11.780 1.00 82.94 381 HIS A CA 1
ATOM 2962 C C . HIS A 1 381 ? 29.517 -5.070 -11.371 1.00 82.94 381 HIS A C 1
ATOM 2964 O O . HIS A 1 381 ? 28.929 -4.455 -12.255 1.00 82.94 381 HIS A O 1
ATOM 2970 N N . LYS A 1 382 ? 29.266 -4.898 -10.064 1.00 84.06 382 LYS A N 1
ATOM 2971 C CA . LYS A 1 382 ? 28.195 -4.058 -9.500 1.00 84.06 382 LYS A CA 1
ATOM 2972 C C . LYS A 1 382 ? 26.801 -4.404 -10.046 1.00 84.06 382 LYS A C 1
ATOM 2974 O O . LYS A 1 382 ? 25.967 -3.531 -10.254 1.00 84.06 382 LYS A O 1
ATOM 2979 N N . VAL A 1 383 ? 26.540 -5.692 -10.260 1.00 82.31 383 VAL A N 1
ATOM 2980 C CA . VAL A 1 383 ? 25.235 -6.214 -10.697 1.00 82.31 383 VAL A CA 1
ATOM 2981 C C . VAL A 1 383 ? 24.740 -7.257 -9.702 1.00 82.31 383 VAL A C 1
ATOM 2983 O O . VAL A 1 383 ? 25.525 -7.824 -8.949 1.00 82.31 383 VAL A O 1
ATOM 2986 N N . SER A 1 384 ? 23.437 -7.538 -9.673 1.00 82.44 384 SER A N 1
ATOM 2987 C CA . SER A 1 384 ? 22.915 -8.605 -8.807 1.00 82.44 384 SER A CA 1
ATOM 2988 C C . SER A 1 384 ? 23.231 -9.991 -9.375 1.00 82.44 384 SER A C 1
ATOM 2990 O O . SER A 1 384 ? 23.170 -10.181 -10.591 1.00 82.44 384 SER A O 1
ATOM 2992 N N . THR A 1 385 ? 23.470 -10.971 -8.501 1.00 87.44 385 THR A N 1
ATOM 2993 C CA . THR A 1 385 ? 23.640 -12.389 -8.869 1.00 87.44 385 THR A CA 1
ATOM 2994 C C . THR A 1 385 ? 22.533 -12.885 -9.780 1.00 87.44 385 THR A C 1
ATOM 2996 O O . THR A 1 385 ? 22.790 -13.583 -10.752 1.00 87.44 385 THR A O 1
ATOM 2999 N N . ASP A 1 386 ? 21.304 -12.480 -9.506 1.00 78.19 386 ASP A N 1
ATOM 3000 C CA . ASP A 1 386 ? 20.130 -13.004 -10.181 1.00 78.19 386 ASP A CA 1
ATOM 3001 C C . ASP A 1 386 ? 19.930 -12.435 -11.579 1.00 78.19 386 ASP A C 1
ATOM 3003 O O . ASP A 1 386 ? 19.406 -13.129 -12.446 1.00 78.19 386 ASP A O 1
ATOM 3007 N N . LEU A 1 387 ? 20.397 -11.208 -11.821 1.00 79.31 387 LEU A N 1
ATOM 3008 C CA . LEU A 1 387 ? 20.520 -10.692 -13.180 1.00 79.31 387 LEU A CA 1
ATOM 3009 C C . LEU A 1 387 ? 21.509 -11.547 -13.976 1.00 79.31 387 LEU A C 1
ATOM 3011 O O . LEU A 1 387 ? 21.174 -11.978 -15.071 1.00 79.31 387 LEU A O 1
ATOM 3015 N N . ILE A 1 388 ? 22.667 -11.895 -13.399 1.00 81.94 388 ILE A N 1
ATOM 3016 C CA . ILE A 1 388 ? 23.637 -12.773 -14.073 1.00 81.94 388 ILE A CA 1
ATOM 3017 C C . ILE A 1 388 ? 23.039 -14.163 -14.326 1.00 81.94 388 ILE A C 1
ATOM 3019 O O . ILE A 1 388 ? 23.199 -14.690 -15.425 1.00 81.94 388 ILE A O 1
ATOM 3023 N N . VAL A 1 389 ? 22.332 -14.742 -13.348 1.00 82.12 389 VAL A N 1
ATOM 3024 C CA . VAL A 1 389 ? 21.600 -16.011 -13.520 1.00 82.12 389 VAL A CA 1
ATOM 3025 C C . VAL A 1 389 ? 20.628 -15.909 -14.694 1.00 82.12 389 VAL A C 1
ATOM 3027 O O . VAL A 1 389 ? 20.664 -16.760 -15.577 1.00 82.12 389 VAL A O 1
ATOM 3030 N N . THR A 1 390 ? 19.816 -14.851 -14.729 1.00 74.38 390 THR A N 1
ATOM 3031 C CA . THR A 1 390 ? 18.782 -14.637 -15.753 1.00 74.38 390 THR A CA 1
ATOM 3032 C C . THR A 1 390 ? 19.403 -14.450 -17.140 1.00 74.38 390 THR A C 1
ATOM 3034 O O . THR A 1 390 ? 19.045 -15.169 -18.068 1.00 74.38 390 THR A O 1
ATOM 3037 N N . TRP A 1 391 ? 20.390 -13.559 -17.288 1.00 77.06 391 TRP A N 1
ATOM 3038 C CA . TRP A 1 391 ? 21.051 -13.280 -18.571 1.00 77.06 391 TRP A CA 1
ATOM 3039 C C . TRP A 1 391 ? 21.782 -14.487 -19.158 1.00 77.06 391 TRP A C 1
ATOM 3041 O O . TRP A 1 391 ? 21.918 -14.590 -20.373 1.00 77.06 391 TRP A O 1
ATOM 3051 N N . ASN A 1 392 ? 22.267 -15.389 -18.303 1.00 81.25 392 ASN A N 1
ATOM 3052 C CA . ASN A 1 392 ? 23.048 -16.555 -18.714 1.00 81.25 392 ASN A CA 1
ATOM 3053 C C . ASN A 1 392 ? 22.256 -17.866 -18.656 1.00 81.25 392 ASN A C 1
ATOM 3055 O O . ASN A 1 392 ? 22.851 -18.930 -18.825 1.00 81.25 392 ASN A O 1
ATOM 3059 N N . GLY A 1 393 ? 20.945 -17.808 -18.388 1.00 81.25 393 GLY A N 1
ATOM 3060 C CA . GLY A 1 393 ? 20.088 -18.990 -18.277 1.00 81.25 393 GLY A CA 1
ATOM 3061 C C . GLY A 1 393 ? 20.589 -20.015 -17.253 1.00 81.25 393 GLY A C 1
ATOM 3062 O O . GLY A 1 393 ? 20.454 -21.220 -17.469 1.00 81.25 393 GLY A O 1
ATOM 3063 N N . LEU A 1 394 ? 21.230 -19.566 -16.167 1.00 82.31 394 LEU A N 1
ATOM 3064 C CA . LEU A 1 394 ? 21.781 -20.478 -15.164 1.00 82.31 394 LEU A CA 1
ATOM 3065 C C . LEU A 1 394 ? 20.640 -21.109 -14.345 1.00 82.31 394 LEU A C 1
ATOM 3067 O O . LEU A 1 394 ? 19.726 -20.396 -13.938 1.00 82.31 394 LEU A O 1
ATOM 3071 N N . PRO A 1 395 ? 20.705 -22.410 -14.003 1.00 79.56 395 PRO A N 1
ATOM 3072 C CA . PRO A 1 395 ? 19.687 -23.033 -13.154 1.00 79.56 395 PRO A CA 1
ATOM 3073 C C . PRO A 1 395 ? 19.658 -22.468 -11.727 1.00 79.56 395 PRO A C 1
ATOM 3075 O O . PRO A 1 395 ? 18.619 -22.455 -11.076 1.00 79.56 395 PRO A O 1
ATOM 3078 N N . SER A 1 396 ? 20.814 -22.044 -11.207 1.00 81.94 396 SER A N 1
ATOM 3079 C CA . SER A 1 396 ? 20.932 -21.370 -9.913 1.00 81.94 396 SER A CA 1
ATOM 3080 C C . SER A 1 396 ? 22.280 -20.664 -9.777 1.00 81.94 396 SER A C 1
ATOM 3082 O O . SER A 1 396 ? 23.229 -20.960 -10.506 1.00 81.94 396 SER A O 1
ATOM 3084 N N . ALA A 1 397 ? 22.399 -19.780 -8.783 1.00 79.50 397 ALA A N 1
ATOM 3085 C CA . ALA A 1 397 ? 23.631 -19.041 -8.501 1.00 79.50 397 ALA A CA 1
ATOM 3086 C C . ALA A 1 397 ? 24.834 -19.928 -8.111 1.00 79.50 397 ALA A C 1
ATOM 3088 O O . ALA A 1 397 ? 25.979 -19.484 -8.172 1.00 79.50 397 ALA A O 1
ATOM 3089 N N . HIS A 1 398 ? 24.584 -21.180 -7.717 1.00 80.25 398 HIS A N 1
ATOM 3090 C CA . HIS A 1 398 ? 25.615 -22.138 -7.304 1.00 80.25 398 HIS A CA 1
ATOM 3091 C C . HIS A 1 398 ? 26.075 -23.060 -8.440 1.00 80.25 398 HIS A C 1
ATOM 3093 O O . HIS A 1 398 ? 27.029 -23.818 -8.273 1.00 80.25 398 HIS A O 1
ATOM 3099 N N . LYS A 1 399 ? 25.406 -23.024 -9.597 1.00 79.19 399 LYS A N 1
ATOM 3100 C CA . LYS A 1 399 ? 25.743 -23.845 -10.765 1.00 79.19 399 LYS A CA 1
ATOM 3101 C C . LYS A 1 399 ? 26.697 -23.082 -11.677 1.00 79.19 399 LYS A C 1
ATOM 3103 O O . LYS A 1 399 ? 26.304 -22.575 -12.722 1.00 79.19 399 LYS A O 1
ATOM 3108 N N . LEU A 1 400 ? 27.954 -23.014 -11.245 1.00 84.31 400 LEU A N 1
ATOM 3109 C CA . LEU A 1 400 ? 29.034 -22.334 -11.949 1.00 84.31 400 LEU A CA 1
ATOM 3110 C C . LEU A 1 400 ? 30.160 -23.320 -12.274 1.00 84.31 400 LEU A C 1
ATOM 3112 O O . LEU A 1 400 ? 30.592 -24.067 -11.398 1.00 84.31 400 LEU A O 1
ATOM 3116 N N . SER A 1 401 ? 30.648 -23.311 -13.514 1.00 85.25 401 SER A N 1
ATOM 3117 C CA . SER A 1 401 ? 31.792 -24.131 -13.933 1.00 85.25 401 SER A CA 1
ATOM 3118 C C . SER A 1 401 ? 33.030 -23.269 -14.163 1.00 85.25 401 SER A C 1
ATOM 3120 O O . SER A 1 401 ? 32.943 -22.173 -14.712 1.00 85.25 401 SER A O 1
ATOM 3122 N N . ILE A 1 402 ? 34.203 -23.760 -13.762 1.00 88.38 402 ILE A N 1
ATOM 3123 C CA . ILE A 1 402 ? 35.476 -23.083 -14.049 1.00 88.38 402 ILE A CA 1
ATOM 3124 C C . ILE A 1 402 ? 35.656 -23.000 -15.570 1.00 88.38 402 ILE A C 1
ATOM 3126 O O . ILE A 1 402 ? 35.430 -23.980 -16.275 1.00 88.38 402 ILE A O 1
ATOM 3130 N N . GLY A 1 403 ? 36.054 -21.830 -16.070 1.00 82.12 403 GLY A N 1
ATOM 3131 C CA . GLY A 1 403 ? 36.188 -21.553 -17.500 1.00 82.12 403 GLY A CA 1
ATOM 3132 C C . GLY A 1 403 ? 34.870 -21.231 -18.208 1.00 82.12 403 GLY A C 1
ATOM 3133 O O . GLY A 1 403 ? 34.892 -20.923 -19.395 1.00 82.12 403 GLY A O 1
ATOM 3134 N N . GLN A 1 404 ? 33.731 -21.264 -17.506 1.00 89.12 404 GLN A N 1
ATOM 3135 C CA . GLN A 1 404 ? 32.454 -20.833 -18.064 1.00 89.12 404 GLN A CA 1
ATOM 3136 C C . GLN A 1 404 ? 32.490 -19.333 -18.372 1.00 89.12 404 GLN A C 1
ATOM 3138 O O . GLN A 1 404 ? 32.924 -18.530 -17.547 1.00 89.12 404 GLN A O 1
ATOM 3143 N N . GLU A 1 405 ? 32.021 -18.955 -19.554 1.00 88.00 405 GLU A N 1
ATOM 3144 C CA . GLU A 1 405 ? 31.849 -17.557 -19.940 1.00 88.00 405 GLU A CA 1
ATOM 3145 C C . GLU A 1 405 ? 30.480 -17.066 -19.463 1.00 88.00 405 GLU A C 1
ATOM 3147 O O . GLU A 1 405 ? 29.455 -17.683 -19.752 1.00 88.00 405 GLU A O 1
ATOM 3152 N N . LEU A 1 406 ? 30.468 -15.961 -18.722 1.00 85.88 406 LEU A N 1
ATOM 3153 C CA . LEU A 1 406 ? 29.261 -15.270 -18.291 1.00 85.88 406 LEU A CA 1
ATOM 3154 C C . LEU A 1 406 ? 29.141 -13.934 -19.014 1.00 85.88 406 LEU A C 1
ATOM 3156 O O . LEU A 1 406 ? 30.041 -13.098 -18.951 1.00 85.88 406 LEU A O 1
ATOM 3160 N N . THR A 1 407 ? 27.996 -13.709 -19.641 1.00 82.69 407 THR A N 1
ATOM 3161 C CA . THR A 1 407 ? 27.577 -12.408 -20.149 1.00 82.69 407 THR A CA 1
ATOM 3162 C C . THR A 1 407 ? 27.138 -11.532 -18.987 1.00 82.69 407 THR A C 1
ATOM 3164 O O . THR A 1 407 ? 26.214 -11.866 -18.243 1.00 82.69 407 THR A O 1
ATOM 3167 N N . ILE A 1 408 ? 27.803 -10.395 -18.838 1.00 81.00 408 ILE A N 1
ATOM 3168 C CA . ILE A 1 408 ? 27.468 -9.347 -17.886 1.00 81.00 408 ILE A CA 1
ATOM 3169 C C . ILE A 1 408 ? 26.982 -8.149 -18.689 1.00 81.00 408 ILE A C 1
ATOM 3171 O O . ILE A 1 408 ? 27.718 -7.620 -19.521 1.00 81.00 408 ILE A O 1
ATOM 3175 N N . ILE A 1 409 ? 25.747 -7.730 -18.438 1.00 73.31 409 ILE A N 1
ATOM 3176 C CA . ILE A 1 409 ? 25.170 -6.540 -19.054 1.00 73.31 409 ILE A CA 1
ATOM 3177 C C . ILE A 1 409 ? 25.377 -5.370 -18.090 1.00 73.31 409 ILE A C 1
ATOM 3179 O O . ILE A 1 409 ? 24.930 -5.412 -16.944 1.00 73.31 409 ILE A O 1
ATOM 3183 N N . LYS A 1 410 ? 26.086 -4.336 -18.539 1.00 69.94 410 LYS A N 1
ATOM 3184 C CA . LYS A 1 410 ? 26.224 -3.057 -17.838 1.00 69.94 410 LYS A CA 1
ATOM 3185 C C . LYS A 1 410 ? 25.411 -2.024 -18.604 1.00 69.94 410 LYS A C 1
ATOM 3187 O O . LYS A 1 410 ? 25.671 -1.778 -19.777 1.00 69.94 410 LYS A O 1
ATOM 3192 N N . ASN A 1 411 ? 24.405 -1.453 -17.955 1.00 58.81 411 ASN A N 1
ATOM 3193 C CA . ASN A 1 411 ? 23.620 -0.384 -18.557 1.00 58.81 411 ASN A CA 1
ATOM 3194 C C . ASN A 1 411 ? 24.362 0.937 -18.328 1.00 58.81 411 ASN A C 1
ATOM 3196 O O . ASN A 1 411 ? 24.545 1.344 -17.183 1.00 58.81 411 ASN A O 1
ATOM 3200 N N . ASP A 1 412 ? 24.813 1.568 -19.410 1.00 47.91 412 ASP A N 1
ATOM 3201 C CA . ASP A 1 412 ? 25.720 2.723 -19.405 1.00 47.91 412 ASP A CA 1
ATOM 3202 C C . ASP A 1 412 ? 24.988 4.054 -19.186 1.00 47.91 412 ASP A C 1
ATOM 3204 O O . ASP A 1 412 ? 25.147 5.024 -19.919 1.00 47.91 412 ASP A O 1
ATOM 3208 N N . PHE A 1 413 ? 24.097 4.095 -18.200 1.00 51.69 413 PHE A N 1
ATOM 3209 C CA . PHE A 1 413 ? 23.245 5.260 -18.007 1.00 51.69 413 PHE A CA 1
ATOM 3210 C C . PHE A 1 413 ? 23.901 6.389 -17.187 1.00 51.69 413 PHE A C 1
ATOM 3212 O O . PHE A 1 413 ? 23.228 7.379 -16.940 1.00 51.69 413 PHE A O 1
ATOM 3219 N N . ASP A 1 414 ? 25.175 6.313 -16.794 1.00 35.94 414 ASP A N 1
ATOM 3220 C CA . ASP A 1 414 ? 25.848 7.375 -16.013 1.00 35.94 414 ASP A CA 1
ATOM 3221 C C . ASP A 1 414 ? 26.768 8.297 -16.843 1.00 35.94 414 ASP A C 1
ATOM 3223 O O . ASP A 1 414 ? 27.465 9.140 -16.280 1.00 35.94 414 ASP A O 1
ATOM 3227 N N . LEU A 1 415 ? 26.757 8.203 -18.177 1.00 31.69 415 LEU A N 1
ATOM 3228 C CA . LEU A 1 415 ? 27.401 9.197 -19.044 1.00 31.69 415 LEU A CA 1
ATOM 3229 C C . LEU A 1 415 ? 26.398 10.294 -19.450 1.00 31.69 415 LEU A C 1
ATOM 3231 O O . LEU A 1 415 ? 25.225 9.986 -19.683 1.00 31.69 415 LEU A O 1
ATOM 3235 N N . PRO A 1 416 ? 26.820 11.573 -19.537 1.00 26.53 416 PRO A N 1
ATOM 3236 C CA . PRO A 1 416 ? 25.954 12.643 -20.018 1.00 26.53 416 PRO A CA 1
ATOM 3237 C C . PRO A 1 416 ? 25.466 12.277 -21.419 1.00 26.53 416 PRO A C 1
ATOM 3239 O O . PRO A 1 416 ? 26.282 11.958 -22.287 1.00 26.53 416 PRO A O 1
ATOM 3242 N N . LEU A 1 417 ? 24.142 12.294 -21.631 1.00 32.47 417 LEU A N 1
ATOM 3243 C CA . LEU A 1 417 ? 23.578 12.141 -22.969 1.00 32.47 417 LEU A CA 1
ATOM 3244 C C . LEU A 1 417 ? 24.301 13.134 -23.878 1.00 32.47 417 LEU A C 1
ATOM 3246 O O . LEU A 1 417 ? 24.291 14.337 -23.619 1.00 32.47 417 LEU A O 1
ATOM 3250 N N . ALA A 1 418 ? 24.931 12.633 -24.940 1.00 25.88 418 ALA A N 1
ATOM 3251 C CA . ALA A 1 418 ? 25.323 13.493 -26.035 1.00 25.88 418 ALA A CA 1
ATOM 3252 C C . ALA A 1 418 ? 24.041 14.165 -26.528 1.00 25.88 418 ALA A C 1
ATOM 3254 O O . ALA A 1 418 ? 23.153 13.491 -27.053 1.00 25.88 418 ALA A O 1
ATOM 3255 N N . THR A 1 419 ? 23.937 15.474 -26.305 1.00 28.86 419 THR A N 1
ATOM 32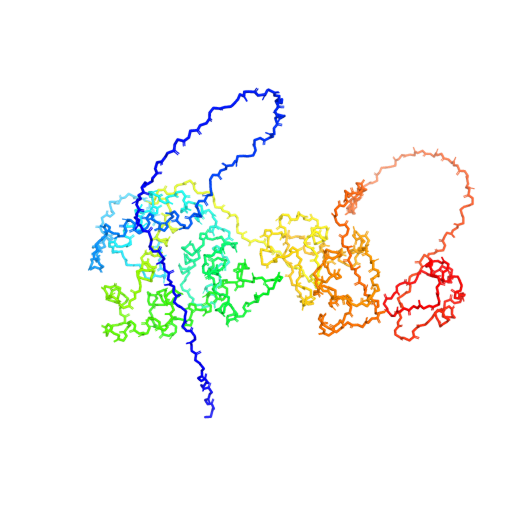56 C CA . THR A 1 419 ? 22.889 16.357 -26.808 1.00 28.86 419 THR A CA 1
ATOM 3257 C C . THR A 1 419 ? 22.929 16.340 -28.332 1.00 28.86 419 THR A C 1
ATOM 3259 O O . THR A 1 419 ? 23.443 17.246 -28.978 1.00 28.86 419 THR A O 1
ATOM 3262 N N . THR A 1 420 ? 22.429 15.271 -28.932 1.00 26.88 420 THR A N 1
ATOM 3263 C CA . THR A 1 420 ? 22.100 15.239 -30.347 1.00 26.88 420 THR A CA 1
ATOM 3264 C C . THR A 1 420 ? 20.592 15.280 -30.358 1.00 26.88 420 THR A C 1
ATOM 3266 O O . THR A 1 420 ? 19.942 14.296 -30.019 1.00 26.88 420 THR A O 1
ATOM 3269 N N . ALA A 1 421 ? 20.067 16.478 -30.603 1.00 27.19 421 ALA A N 1
ATOM 3270 C CA . ALA A 1 421 ? 18.648 16.765 -30.649 1.00 27.19 421 ALA A CA 1
ATOM 3271 C C . ALA A 1 421 ? 17.892 15.628 -31.348 1.00 27.19 421 ALA A C 1
ATOM 3273 O O . ALA A 1 421 ? 18.123 15.354 -32.530 1.00 27.19 421 ALA A O 1
ATOM 3274 N N . LEU A 1 422 ? 16.985 14.985 -30.611 1.00 28.78 422 LEU A N 1
ATOM 3275 C CA . LEU A 1 422 ? 15.858 14.295 -31.214 1.00 28.78 422 LEU A CA 1
ATOM 3276 C C . LEU A 1 422 ? 15.164 15.347 -32.081 1.00 28.78 422 LEU A C 1
ATOM 3278 O O . LEU A 1 422 ? 14.604 16.320 -31.579 1.00 28.78 422 LEU A O 1
ATOM 3282 N N . SER A 1 423 ? 15.324 15.221 -33.396 1.00 27.28 423 SER A N 1
ATOM 3283 C CA . SER A 1 423 ? 14.575 16.049 -34.330 1.00 27.28 423 SER A CA 1
ATOM 3284 C C . SER A 1 423 ? 13.103 15.670 -34.185 1.00 27.28 423 SER A C 1
ATOM 3286 O O . SER A 1 423 ? 12.798 14.476 -34.225 1.00 27.28 423 SER A O 1
ATOM 3288 N N . PRO A 1 424 ? 12.191 16.636 -34.006 1.00 33.00 424 PRO A N 1
ATOM 3289 C CA . PRO A 1 424 ? 10.780 16.322 -33.886 1.00 33.00 424 PRO A CA 1
ATOM 3290 C C . PRO A 1 424 ? 10.269 15.777 -35.221 1.00 33.00 424 PRO A C 1
ATOM 3292 O O . PRO A 1 424 ? 10.410 16.415 -36.265 1.00 33.00 424 PRO A O 1
ATOM 3295 N N . VAL A 1 425 ? 9.658 14.593 -35.188 1.00 28.81 425 VAL A N 1
ATOM 3296 C CA . VAL A 1 425 ? 8.822 14.102 -36.286 1.00 28.81 425 VAL A CA 1
ATOM 3297 C C . VAL A 1 425 ? 7.413 14.643 -36.069 1.00 28.81 425 VAL A C 1
ATOM 3299 O O . VAL A 1 425 ? 6.631 14.085 -35.310 1.00 28.81 425 VAL A O 1
ATOM 3302 N N . ALA A 1 426 ? 7.106 15.753 -36.737 1.00 27.73 426 ALA A N 1
ATOM 3303 C CA . ALA A 1 426 ? 5.762 16.286 -36.972 1.00 27.73 426 ALA A CA 1
ATOM 3304 C C . ALA A 1 426 ? 5.910 17.311 -38.134 1.00 27.73 426 ALA A C 1
ATOM 3306 O O . ALA A 1 426 ? 6.857 18.084 -38.109 1.00 27.73 426 ALA A O 1
ATOM 3307 N N . GLN A 1 427 ? 5.114 17.422 -39.205 1.00 27.30 427 GLN A N 1
ATOM 3308 C CA . GLN A 1 427 ? 3.748 17.000 -39.526 1.00 27.30 427 GLN A CA 1
ATOM 3309 C C . GLN A 1 427 ? 3.545 16.989 -41.062 1.00 27.30 427 GLN A C 1
ATOM 3311 O O . GLN A 1 427 ? 4.224 17.705 -41.798 1.00 27.30 427 GLN A O 1
ATOM 3316 N N . HIS A 1 428 ? 2.530 16.264 -41.542 1.00 28.62 428 HIS A N 1
ATOM 3317 C CA . HIS A 1 428 ? 1.813 16.636 -42.766 1.00 28.62 428 HIS A CA 1
ATOM 3318 C C . HIS A 1 428 ? 0.958 17.892 -42.512 1.00 28.62 428 HIS A C 1
ATOM 3320 O O . HIS A 1 428 ? 0.176 17.883 -41.569 1.00 28.62 428 HIS A O 1
ATOM 3326 N N . GLN A 1 429 ? 1.045 18.905 -43.384 1.00 25.03 429 GLN A N 1
ATOM 3327 C CA . GLN A 1 429 ? -0.051 19.567 -44.134 1.00 25.03 429 GLN A CA 1
ATOM 3328 C C . GLN A 1 429 ? 0.442 20.897 -44.742 1.00 25.03 429 GLN A C 1
ATOM 3330 O O . GLN A 1 429 ? 1.328 21.555 -44.212 1.00 25.03 429 GLN A O 1
ATOM 3335 N N . GLY A 1 430 ? -0.046 21.204 -45.947 1.00 23.11 430 GLY A N 1
ATOM 3336 C CA . GLY A 1 430 ? 0.663 22.018 -46.936 1.00 23.11 430 GLY A CA 1
ATOM 3337 C C . GLY A 1 430 ? 0.479 23.533 -46.873 1.00 23.11 430 GLY A C 1
ATOM 3338 O O . GLY A 1 430 ? -0.459 24.048 -46.282 1.00 23.11 430 GLY A O 1
ATOM 3339 N N . THR A 1 431 ? 1.345 24.241 -47.599 1.00 23.72 431 THR A N 1
ATOM 3340 C CA . THR A 1 431 ? 1.004 25.356 -48.506 1.00 23.72 431 THR A CA 1
ATOM 3341 C C . THR A 1 431 ? 2.253 25.757 -49.295 1.00 23.72 431 THR A C 1
ATOM 3343 O O . THR A 1 431 ? 3.367 25.758 -48.778 1.00 23.72 431 THR A O 1
ATOM 3346 N N . ALA A 1 432 ? 2.067 26.033 -50.583 1.00 21.81 432 ALA A N 1
ATOM 3347 C CA . ALA A 1 432 ? 3.115 26.414 -51.518 1.00 21.81 432 ALA A CA 1
ATOM 3348 C C . ALA A 1 432 ? 3.490 27.893 -51.368 1.00 21.81 432 ALA A C 1
ATOM 3350 O O . ALA A 1 432 ? 2.595 28.732 -51.414 1.00 21.81 432 ALA A O 1
ATOM 3351 N N . ILE A 1 433 ? 4.791 28.208 -51.333 1.00 24.89 433 ILE A N 1
ATOM 3352 C CA . ILE A 1 433 ? 5.345 29.447 -51.898 1.00 24.89 433 ILE A CA 1
ATOM 3353 C C . ILE A 1 433 ? 6.681 29.109 -52.573 1.00 24.89 433 ILE A C 1
ATOM 3355 O O . ILE A 1 433 ? 7.612 28.592 -51.961 1.00 24.89 433 ILE A O 1
ATOM 3359 N N . VAL A 1 434 ? 6.723 29.382 -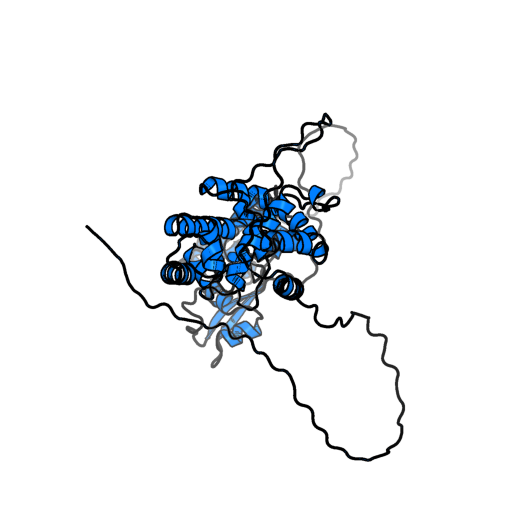53.874 1.00 22.88 434 VAL A N 1
ATOM 3360 C CA . VAL A 1 434 ? 7.906 29.404 -54.739 1.00 22.88 434 VAL A CA 1
ATOM 3361 C C . VAL A 1 434 ? 8.798 30.569 -54.322 1.00 22.88 434 VAL A C 1
ATOM 3363 O O . VAL A 1 434 ? 8.267 31.656 -54.149 1.00 22.88 434 VAL A O 1
ATOM 3366 N N . LEU A 1 435 ? 10.119 30.377 -54.253 1.00 24.20 435 LEU A N 1
ATOM 3367 C CA . LEU A 1 435 ? 11.129 31.300 -54.795 1.00 24.20 435 LEU A CA 1
ATOM 3368 C C . LEU A 1 435 ? 12.505 30.610 -54.813 1.00 24.20 435 LEU A C 1
ATOM 3370 O O . LEU A 1 435 ? 12.901 29.914 -53.882 1.00 24.20 435 LEU A O 1
ATOM 3374 N N . ALA A 1 436 ? 13.173 30.760 -55.952 1.00 23.05 436 ALA A N 1
ATOM 3375 C CA . ALA A 1 436 ? 14.421 30.125 -56.346 1.00 23.05 436 ALA A CA 1
ATOM 3376 C C . ALA A 1 436 ? 15.644 30.660 -55.580 1.00 23.05 436 ALA A C 1
ATOM 3378 O O . ALA A 1 436 ? 15.663 31.832 -55.228 1.00 23.05 436 ALA A O 1
ATOM 3379 N N . ASP A 1 437 ? 16.703 29.852 -55.449 1.00 25.23 437 ASP A N 1
ATOM 3380 C CA . ASP A 1 437 ? 17.942 30.110 -56.197 1.00 25.23 437 ASP A CA 1
ATOM 3381 C C . ASP A 1 437 ? 18.868 28.880 -56.211 1.00 25.23 437 ASP A C 1
ATOM 3383 O O . ASP A 1 437 ? 18.949 28.105 -55.257 1.00 25.23 437 ASP A O 1
ATOM 3387 N N . GLN A 1 438 ? 19.555 28.689 -57.334 1.00 24.94 438 GLN A N 1
ATOM 3388 C CA . GLN A 1 438 ? 20.495 27.599 -57.563 1.00 24.94 438 GLN A CA 1
ATOM 3389 C C . GLN A 1 438 ? 21.915 28.000 -57.164 1.00 24.94 438 GLN A C 1
ATOM 3391 O O . GLN A 1 438 ? 22.400 29.060 -57.548 1.00 24.94 438 GLN A O 1
ATOM 3396 N N . LYS A 1 439 ? 22.678 27.056 -56.599 1.00 26.86 439 LYS A N 1
ATOM 3397 C CA . LYS A 1 439 ? 24.111 26.964 -56.912 1.00 26.86 439 LYS A CA 1
ATOM 3398 C C . LYS A 1 439 ? 24.576 25.516 -57.024 1.00 26.86 439 LYS A C 1
ATOM 3400 O O . LYS A 1 439 ? 24.604 24.758 -56.063 1.00 26.86 439 LYS A O 1
ATOM 3405 N N . LYS A 1 440 ? 24.937 25.176 -58.262 1.00 26.28 440 LYS A N 1
ATOM 3406 C CA . LYS A 1 440 ? 25.578 23.942 -58.715 1.00 26.28 440 LYS A CA 1
ATOM 3407 C C . LYS A 1 440 ? 26.960 23.775 -58.076 1.00 26.28 440 LYS A C 1
ATOM 3409 O O . LYS A 1 440 ? 27.795 24.668 -58.199 1.00 26.28 440 LYS A O 1
ATOM 3414 N N . THR A 1 441 ? 27.246 22.584 -57.561 1.00 27.52 441 THR A N 1
ATOM 3415 C CA . THR A 1 441 ? 28.602 22.018 -57.508 1.00 27.52 441 THR A CA 1
ATOM 3416 C C . THR A 1 441 ? 28.558 20.571 -58.009 1.00 27.52 441 THR A C 1
ATOM 3418 O O . THR A 1 441 ? 27.651 19.806 -57.693 1.00 27.52 441 THR A O 1
ATOM 3421 N N . ALA A 1 442 ? 29.496 20.237 -58.898 1.00 29.38 442 ALA A N 1
ATOM 3422 C CA . ALA A 1 442 ? 29.596 18.962 -59.608 1.00 29.38 442 ALA A CA 1
ATOM 3423 C C . ALA A 1 442 ? 30.079 17.811 -58.689 1.00 29.38 442 ALA A C 1
ATOM 3425 O O . ALA A 1 442 ? 30.742 18.073 -57.681 1.00 29.38 442 ALA A O 1
ATOM 3426 N N . PRO A 1 443 ? 29.775 16.537 -59.011 1.00 27.83 443 PRO A N 1
ATOM 3427 C CA . PRO A 1 443 ? 29.796 15.451 -58.038 1.00 27.83 443 PRO A CA 1
ATOM 3428 C C . PRO A 1 443 ? 31.199 14.863 -57.842 1.00 27.83 443 PRO A C 1
ATOM 3430 O O . PRO A 1 443 ? 31.867 14.451 -58.792 1.00 27.83 443 PRO A O 1
ATOM 3433 N N . LYS A 1 444 ? 31.626 14.733 -56.581 1.00 29.72 444 LYS A N 1
ATOM 3434 C CA . LYS A 1 444 ? 32.658 13.761 -56.196 1.00 29.72 444 LYS A CA 1
ATOM 3435 C C . LYS A 1 444 ? 31.999 12.387 -56.137 1.00 29.72 444 LYS A C 1
ATOM 3437 O O . LYS A 1 444 ? 31.019 12.205 -55.424 1.00 29.72 444 LYS A O 1
ATOM 3442 N N . ARG A 1 445 ? 32.563 11.437 -56.883 1.00 32.47 445 ARG A N 1
ATOM 3443 C CA . ARG A 1 445 ? 32.202 10.013 -56.925 1.00 32.47 445 ARG A CA 1
ATOM 3444 C C . ARG A 1 445 ? 32.185 9.434 -55.499 1.00 32.47 445 ARG A C 1
ATOM 3446 O O . ARG A 1 445 ? 33.222 9.034 -54.973 1.00 32.47 445 ARG A O 1
ATOM 3453 N N . GLN A 1 446 ? 31.021 9.436 -54.858 1.00 30.80 446 GLN A N 1
ATOM 3454 C CA . GLN A 1 446 ? 30.767 8.658 -53.654 1.00 30.80 446 GLN A CA 1
ATOM 3455 C C . GLN A 1 446 ? 30.543 7.218 -54.115 1.00 30.80 446 GLN A C 1
ATOM 3457 O O . GLN A 1 446 ? 29.732 6.967 -55.002 1.00 30.80 446 GLN A O 1
ATOM 3462 N N . ARG A 1 447 ? 31.309 6.271 -53.565 1.00 36.12 447 ARG A N 1
ATOM 3463 C CA . ARG A 1 447 ? 30.918 4.860 -53.608 1.00 36.12 447 ARG A CA 1
ATOM 3464 C C . ARG A 1 447 ? 29.561 4.791 -52.913 1.00 36.12 447 ARG A C 1
ATOM 3466 O O . ARG A 1 447 ? 29.509 5.060 -51.715 1.00 36.12 447 ARG A O 1
ATOM 3473 N N . GLU A 1 448 ? 28.507 4.488 -53.663 1.00 38.59 448 GLU A N 1
ATOM 3474 C CA . GLU A 1 448 ? 27.220 4.087 -53.101 1.00 38.59 448 GLU A CA 1
ATOM 3475 C C . GLU A 1 448 ? 27.502 2.971 -52.093 1.00 38.59 448 GLU A C 1
ATOM 3477 O O . GLU A 1 448 ? 28.019 1.909 -52.443 1.00 38.59 448 GLU A O 1
ATOM 3482 N N . GLN A 1 449 ? 27.294 3.266 -50.811 1.00 41.72 449 GLN A N 1
ATOM 3483 C CA . GLN A 1 449 ? 27.346 2.248 -49.777 1.00 41.72 449 GLN A CA 1
ATOM 3484 C C . GLN A 1 449 ? 26.095 1.398 -49.972 1.00 41.72 449 GLN A C 1
ATOM 3486 O O . GLN A 1 449 ? 24.980 1.902 -49.834 1.00 41.72 449 GLN A O 1
ATOM 3491 N N . ALA A 1 450 ? 26.292 0.137 -50.357 1.00 49.16 450 ALA A N 1
ATOM 3492 C CA . ALA A 1 450 ? 25.221 -0.844 -50.427 1.00 49.16 450 ALA A CA 1
ATOM 3493 C C . ALA A 1 450 ? 24.453 -0.877 -49.088 1.00 49.16 450 ALA A C 1
ATOM 3495 O O . ALA A 1 450 ? 25.073 -0.696 -48.032 1.00 49.16 450 ALA A O 1
ATOM 3496 N N . PRO A 1 451 ? 23.125 -1.086 -49.109 1.00 51.59 451 PRO A N 1
ATOM 3497 C CA . PRO A 1 451 ? 22.313 -1.095 -47.900 1.00 51.59 451 PRO A CA 1
ATOM 3498 C C . PRO A 1 451 ? 22.841 -2.129 -46.898 1.00 51.59 451 PRO A C 1
ATOM 3500 O O . PRO A 1 451 ? 23.093 -3.284 -47.239 1.00 51.59 451 PRO A O 1
ATOM 3503 N N . GLU A 1 452 ? 23.028 -1.701 -45.650 1.00 64.19 452 GLU A N 1
ATOM 3504 C CA . GLU A 1 452 ? 23.520 -2.557 -44.574 1.00 64.19 452 GLU A CA 1
ATOM 3505 C C . GLU A 1 452 ? 22.448 -3.583 -44.180 1.00 64.19 452 GLU A C 1
ATOM 3507 O O . GLU A 1 452 ? 21.469 -3.259 -43.505 1.00 64.19 452 GLU A O 1
ATOM 3512 N N . GLN A 1 453 ? 22.624 -4.839 -44.597 1.00 78.25 453 GLN A N 1
ATOM 3513 C CA . GLN A 1 453 ? 21.713 -5.924 -44.250 1.00 78.25 453 GLN A CA 1
ATOM 3514 C C . GLN A 1 453 ? 22.188 -6.634 -42.978 1.00 78.25 453 GLN A C 1
ATOM 3516 O O . GLN A 1 453 ? 23.330 -7.076 -42.869 1.00 78.25 453 GLN A O 1
ATOM 3521 N N . TRP A 1 454 ? 21.293 -6.783 -42.002 1.00 79.56 454 TRP A N 1
ATOM 3522 C CA . TRP A 1 454 ? 21.585 -7.461 -40.738 1.00 79.56 454 TRP A CA 1
ATOM 3523 C C . TRP A 1 454 ? 20.928 -8.839 -40.687 1.00 79.56 454 TRP A C 1
ATOM 3525 O O . TRP A 1 454 ? 19.721 -8.966 -40.883 1.00 79.56 454 TRP A O 1
ATOM 3535 N N . TYR A 1 455 ? 21.707 -9.863 -40.347 1.00 81.75 455 TYR A N 1
ATOM 3536 C CA . TYR A 1 455 ? 21.244 -11.242 -40.214 1.00 81.75 455 TYR A CA 1
ATOM 3537 C C . TYR A 1 455 ? 21.265 -11.704 -38.756 1.00 81.75 455 TYR A C 1
ATOM 3539 O O . TYR A 1 455 ? 22.297 -11.615 -38.094 1.00 81.75 455 TYR A O 1
ATOM 3547 N N . LEU A 1 456 ? 20.139 -12.215 -38.252 1.00 81.44 456 LEU A N 1
ATOM 3548 C CA . LEU A 1 456 ? 20.056 -12.847 -36.934 1.00 81.44 456 LEU A CA 1
ATOM 3549 C C . LEU A 1 456 ? 20.448 -14.323 -37.054 1.00 81.44 456 LEU A C 1
ATOM 3551 O O . LEU A 1 456 ? 19.739 -15.097 -37.693 1.00 81.44 456 LEU A O 1
ATOM 3555 N N . VAL A 1 457 ? 21.556 -14.707 -36.422 1.00 81.69 457 VAL A N 1
ATOM 3556 C CA . VAL A 1 457 ? 22.051 -16.089 -36.395 1.00 81.69 457 VAL A CA 1
ATOM 3557 C C . VAL A 1 457 ? 20.988 -16.991 -35.767 1.00 81.69 457 VAL A C 1
ATOM 3559 O O . VAL A 1 457 ? 20.502 -16.717 -34.671 1.00 81.69 457 VAL A O 1
ATOM 3562 N N . LYS A 1 458 ? 20.608 -18.066 -36.453 1.00 78.81 458 LYS A N 1
ATOM 3563 C CA . LYS A 1 458 ? 19.613 -19.047 -36.003 1.00 78.81 458 LYS A CA 1
ATOM 3564 C C . LYS A 1 458 ? 20.290 -20.280 -35.409 1.00 78.81 458 LYS A C 1
ATOM 3566 O O . LYS A 1 458 ? 21.503 -20.463 -35.502 1.00 78.81 458 LYS A O 1
ATOM 3571 N N . ASN A 1 459 ? 19.502 -21.138 -34.765 1.00 68.31 459 ASN A N 1
ATOM 3572 C CA . ASN A 1 459 ? 20.013 -22.385 -34.203 1.00 68.31 459 ASN A CA 1
ATOM 3573 C C . ASN A 1 459 ? 20.509 -23.317 -35.325 1.00 68.31 459 ASN A C 1
ATOM 3575 O O . ASN A 1 459 ? 19.746 -23.631 -36.233 1.00 68.31 459 ASN A O 1
ATOM 3579 N N . GLY A 1 460 ? 21.787 -23.711 -35.277 1.00 65.00 460 GLY A N 1
ATOM 3580 C CA . GLY A 1 460 ? 22.462 -24.493 -36.325 1.00 65.00 460 GLY A CA 1
ATOM 3581 C C . GLY A 1 460 ? 23.299 -23.683 -37.328 1.00 65.00 460 GLY A C 1
ATOM 3582 O O . GLY A 1 460 ? 24.050 -24.276 -38.104 1.00 65.00 460 GLY A O 1
ATOM 3583 N N . ASP A 1 461 ? 23.239 -22.350 -37.291 1.00 81.06 461 ASP A N 1
ATOM 3584 C CA . ASP A 1 461 ? 24.032 -21.508 -38.187 1.00 81.06 461 ASP A CA 1
ATOM 3585 C C . ASP A 1 461 ? 25.520 -21.478 -37.817 1.00 81.06 461 ASP A C 1
ATOM 3587 O O . ASP A 1 461 ? 25.915 -21.439 -36.650 1.00 81.06 461 ASP A O 1
ATOM 3591 N N . ASN A 1 462 ? 26.368 -21.402 -38.840 1.00 87.50 462 ASN A N 1
ATOM 3592 C CA . ASN A 1 462 ? 27.783 -21.086 -38.710 1.00 87.50 462 ASN A CA 1
ATOM 3593 C C . ASN A 1 462 ? 28.204 -20.119 -39.831 1.00 87.50 462 ASN A C 1
ATOM 3595 O O . ASN A 1 462 ? 27.478 -19.913 -40.801 1.00 87.50 462 ASN A O 1
ATOM 3599 N N . LEU A 1 463 ? 29.384 -19.498 -39.718 1.00 84.88 463 LEU A N 1
ATOM 3600 C CA . LEU A 1 463 ? 29.804 -18.501 -40.712 1.00 84.88 463 LEU A CA 1
ATOM 3601 C C . LEU A 1 463 ? 29.874 -19.061 -42.138 1.00 84.88 463 LEU A C 1
ATOM 3603 O O . LEU A 1 463 ? 29.719 -18.296 -43.083 1.00 84.88 463 LEU A O 1
ATOM 3607 N N . TRP A 1 464 ? 30.092 -20.370 -42.298 1.00 80.94 464 TRP A N 1
ATOM 3608 C CA . TRP A 1 464 ? 30.102 -21.013 -43.607 1.00 80.94 464 TRP A CA 1
ATOM 3609 C C . TRP A 1 464 ? 28.690 -21.106 -44.197 1.00 80.94 464 TRP A C 1
ATOM 3611 O O . TRP A 1 464 ? 28.492 -20.657 -45.328 1.00 80.94 464 TRP A O 1
ATOM 3621 N N . THR A 1 465 ? 27.696 -21.580 -43.434 1.00 81.25 465 THR A N 1
ATOM 3622 C CA . THR A 1 465 ? 26.301 -21.673 -43.909 1.00 81.25 465 THR A CA 1
ATOM 3623 C C . THR A 1 465 ? 25.725 -20.300 -44.241 1.00 81.25 465 THR A C 1
ATOM 3625 O O . THR A 1 465 ? 25.144 -20.128 -45.311 1.00 81.25 465 THR A O 1
ATOM 3628 N N . ILE A 1 466 ? 25.988 -19.300 -43.395 1.00 85.88 466 ILE A N 1
ATOM 3629 C CA . ILE A 1 466 ? 25.556 -17.915 -43.625 1.00 85.88 466 ILE A CA 1
ATOM 3630 C C . ILE A 1 466 ? 26.264 -17.333 -44.853 1.00 85.88 466 ILE A C 1
ATOM 3632 O O . ILE A 1 466 ? 25.619 -16.769 -45.728 1.00 85.88 466 ILE A O 1
ATOM 3636 N N . SER A 1 467 ? 27.583 -17.509 -44.982 1.00 85.00 467 SER A N 1
ATOM 3637 C CA . SER A 1 467 ? 28.311 -16.956 -46.131 1.00 85.00 467 SER A CA 1
ATOM 3638 C C . SER A 1 467 ? 27.808 -17.486 -47.474 1.00 85.00 467 SER A C 1
ATOM 3640 O O . SER A 1 467 ? 27.705 -16.722 -48.426 1.00 85.00 467 SER A O 1
ATOM 3642 N N . ARG A 1 468 ? 27.412 -18.762 -47.536 1.00 81.44 468 ARG A N 1
ATOM 3643 C CA . ARG A 1 468 ? 26.873 -19.377 -48.752 1.00 81.44 468 ARG A CA 1
ATOM 3644 C C . ARG A 1 468 ? 25.458 -18.897 -49.069 1.00 81.44 468 ARG A C 1
ATOM 3646 O O . ARG A 1 468 ? 25.133 -18.727 -50.237 1.00 81.44 468 ARG A O 1
ATOM 3653 N N . GLN A 1 469 ? 24.640 -18.671 -48.042 1.00 82.38 469 GLN A N 1
ATOM 3654 C CA . GLN A 1 469 ? 23.284 -18.144 -48.196 1.00 82.38 469 GLN A CA 1
ATOM 3655 C C . GLN A 1 469 ? 23.277 -16.714 -48.752 1.00 82.38 469 GLN A C 1
ATOM 3657 O O . GLN A 1 469 ? 22.402 -16.376 -49.540 1.00 82.38 469 GLN A O 1
ATOM 3662 N N . PHE A 1 470 ? 24.260 -15.901 -48.365 1.00 82.12 470 PHE A N 1
ATOM 3663 C CA . PHE A 1 470 ? 24.364 -14.489 -48.748 1.00 82.12 470 PHE A CA 1
ATOM 3664 C C . PHE A 1 470 ? 25.492 -14.223 -49.754 1.00 82.12 470 PHE A C 1
ATOM 3666 O O . PHE A 1 470 ? 26.027 -13.124 -49.800 1.00 82.12 470 PHE A O 1
ATOM 3673 N N . ASN A 1 471 ? 25.887 -15.251 -50.516 1.00 80.69 471 ASN A N 1
ATOM 3674 C CA . ASN A 1 471 ? 26.888 -15.188 -51.587 1.00 80.69 471 ASN A CA 1
ATOM 3675 C C . ASN A 1 471 ? 28.177 -14.407 -51.237 1.00 80.69 471 ASN A C 1
ATOM 3677 O O . ASN A 1 471 ? 28.728 -13.660 -52.042 1.00 80.69 471 ASN A O 1
ATOM 3681 N N . THR A 1 472 ? 28.673 -14.592 -50.015 1.00 87.94 472 THR A N 1
ATOM 3682 C CA . THR A 1 472 ? 29.864 -13.924 -49.484 1.00 87.94 472 THR A CA 1
ATOM 3683 C C . THR A 1 472 ? 30.866 -14.945 -48.936 1.00 87.94 472 THR A C 1
ATOM 3685 O O . THR A 1 472 ? 30.755 -16.148 -49.168 1.00 87.94 472 THR A O 1
ATOM 3688 N N . SER A 1 473 ? 31.882 -14.489 -48.201 1.00 83.81 473 SER A N 1
ATOM 3689 C CA . SER A 1 473 ? 32.861 -15.361 -47.546 1.00 83.81 473 SER A CA 1
ATOM 3690 C C . SER A 1 473 ? 32.811 -15.237 -46.022 1.00 83.81 473 SER A C 1
ATOM 3692 O O . SER A 1 473 ? 32.579 -14.142 -45.498 1.00 83.81 473 SER A O 1
ATOM 3694 N N . PRO A 1 474 ? 33.132 -16.310 -45.273 1.00 85.25 474 PRO A N 1
ATOM 3695 C CA . PRO A 1 474 ? 33.267 -16.233 -43.820 1.00 85.25 474 PRO A CA 1
ATOM 3696 C C . PRO A 1 474 ? 34.250 -15.137 -43.392 1.00 85.25 474 PRO A C 1
ATOM 3698 O O . PRO A 1 474 ? 34.000 -14.426 -42.426 1.00 85.25 474 PRO A O 1
ATOM 3701 N N . ALA A 1 475 ? 35.343 -14.944 -44.139 1.00 82.81 475 ALA A N 1
ATOM 3702 C CA . ALA A 1 475 ? 36.338 -13.909 -43.864 1.00 82.81 475 ALA A CA 1
ATOM 3703 C C . ALA A 1 475 ? 35.777 -12.481 -44.003 1.00 82.81 475 ALA A C 1
ATOM 3705 O O . ALA A 1 475 ? 36.139 -11.607 -43.215 1.00 82.81 475 ALA A O 1
ATOM 3706 N N . ALA A 1 476 ? 34.884 -12.243 -44.967 1.00 83.62 476 ALA A N 1
ATOM 3707 C CA . ALA A 1 476 ? 34.225 -10.952 -45.146 1.00 83.62 476 ALA A CA 1
ATOM 3708 C C . ALA A 1 476 ? 33.238 -10.666 -44.007 1.00 83.62 476 ALA A C 1
ATOM 3710 O O . ALA A 1 476 ? 33.335 -9.614 -43.377 1.00 83.62 476 ALA A O 1
ATOM 3711 N N . ILE A 1 477 ? 32.406 -11.650 -43.645 1.00 87.88 477 ILE A N 1
ATOM 3712 C CA . ILE A 1 477 ? 31.499 -11.546 -42.493 1.00 87.88 477 ILE A CA 1
ATOM 3713 C C . ILE A 1 477 ? 32.290 -11.255 -41.216 1.00 87.88 477 ILE A C 1
ATOM 3715 O O . ILE A 1 477 ? 31.917 -10.371 -40.447 1.00 87.88 477 ILE A O 1
ATOM 3719 N N . LYS A 1 478 ? 33.423 -11.935 -40.998 1.00 89.56 478 LYS A N 1
ATOM 3720 C CA . LYS A 1 478 ? 34.295 -11.649 -39.852 1.00 89.56 478 LYS A CA 1
ATOM 3721 C C . LYS A 1 478 ? 34.820 -10.223 -39.862 1.00 89.56 478 LYS A C 1
ATOM 3723 O O . LYS A 1 478 ? 34.814 -9.584 -38.818 1.00 89.56 478 LYS A O 1
ATOM 3728 N N . ARG A 1 479 ? 35.250 -9.723 -41.021 1.00 86.25 479 ARG A N 1
ATOM 3729 C CA . ARG A 1 479 ? 35.775 -8.362 -41.165 1.00 86.25 479 ARG A CA 1
ATOM 3730 C C . ARG A 1 479 ? 34.711 -7.309 -40.860 1.00 86.25 479 ARG A C 1
ATOM 3732 O O . ARG A 1 479 ? 34.999 -6.377 -40.125 1.00 86.25 479 ARG A O 1
ATOM 3739 N N . TRP A 1 480 ? 33.494 -7.463 -41.379 1.00 87.69 480 TRP A N 1
ATOM 3740 C CA . TRP A 1 480 ? 32.404 -6.505 -41.141 1.00 87.69 480 TRP A CA 1
ATOM 3741 C C . TRP A 1 480 ? 31.908 -6.509 -39.698 1.00 87.69 480 TRP A C 1
ATOM 3743 O O . TRP A 1 480 ? 31.440 -5.491 -39.206 1.00 87.69 480 TRP A O 1
ATOM 3753 N N . ASN A 1 481 ? 32.043 -7.647 -39.020 1.00 86.75 481 ASN A N 1
ATOM 3754 C CA . ASN A 1 481 ? 31.554 -7.852 -37.659 1.00 86.75 481 ASN A CA 1
ATOM 3755 C C . ASN A 1 481 ? 32.667 -7.895 -36.607 1.00 86.75 481 ASN A C 1
ATOM 3757 O O . ASN A 1 481 ? 32.417 -8.328 -35.483 1.00 86.75 481 ASN A O 1
ATOM 3761 N N . ASN A 1 482 ? 33.896 -7.512 -36.974 1.00 84.44 482 ASN A N 1
ATOM 3762 C CA . ASN A 1 482 ? 35.086 -7.556 -36.118 1.00 84.44 482 ASN A CA 1
ATOM 3763 C C . ASN A 1 482 ? 35.270 -8.896 -35.369 1.00 84.44 482 ASN A C 1
ATOM 3765 O O . ASN A 1 482 ? 35.677 -8.938 -34.209 1.00 84.44 482 ASN A O 1
ATOM 3769 N N . LEU A 1 483 ? 34.954 -10.020 -36.021 1.00 84.06 483 LEU A N 1
ATOM 3770 C CA . LEU A 1 483 ? 35.076 -11.351 -35.428 1.00 84.06 483 LEU A CA 1
ATOM 3771 C C . LEU A 1 483 ? 36.505 -11.876 -35.578 1.00 84.06 483 LEU A C 1
ATOM 3773 O O . LEU A 1 483 ? 37.031 -12.000 -36.684 1.00 84.06 483 LEU A O 1
ATOM 3777 N N . THR A 1 484 ? 37.109 -12.297 -34.473 1.00 79.75 484 THR A N 1
ATOM 3778 C CA . THR A 1 484 ? 38.453 -12.894 -34.466 1.00 79.75 484 THR A CA 1
ATOM 3779 C C . THR A 1 484 ? 38.432 -14.400 -34.760 1.00 79.75 484 THR A C 1
ATOM 3781 O O . THR A 1 484 ? 39.381 -14.937 -35.331 1.00 79.75 484 THR A O 1
ATOM 3784 N N . SER A 1 485 ? 37.315 -15.094 -34.513 1.00 84.94 485 SER A N 1
ATOM 3785 C CA . SER A 1 485 ? 37.144 -16.539 -34.755 1.00 84.94 485 SER A CA 1
ATOM 3786 C C . SER A 1 485 ? 35.932 -16.853 -35.645 1.00 84.94 485 SER A C 1
ATOM 3788 O O . SER A 1 485 ? 35.171 -15.958 -36.008 1.00 84.94 485 SER A O 1
ATOM 3790 N N . ASN A 1 486 ? 35.761 -18.126 -36.022 1.00 81.44 486 ASN A N 1
ATOM 3791 C CA . ASN A 1 486 ? 34.600 -18.576 -36.801 1.00 81.44 486 ASN A CA 1
ATOM 3792 C C . ASN A 1 486 ? 33.373 -18.906 -35.929 1.00 81.44 486 ASN A C 1
ATOM 3794 O O . ASN A 1 486 ? 32.355 -19.363 -36.449 1.00 81.44 486 ASN A O 1
ATOM 3798 N N . ARG A 1 487 ? 33.471 -18.708 -34.607 1.00 78.75 487 ARG A N 1
ATOM 3799 C CA . ARG A 1 487 ? 32.430 -19.084 -33.650 1.00 78.75 487 ARG A CA 1
ATOM 3800 C C . ARG A 1 487 ? 31.371 -17.985 -33.550 1.00 78.75 487 ARG A C 1
ATOM 3802 O O . ARG A 1 487 ? 31.678 -16.837 -33.231 1.00 78.75 487 ARG A O 1
ATOM 3809 N N . ILE A 1 488 ? 30.124 -18.361 -33.810 1.00 79.50 488 ILE A N 1
ATOM 3810 C CA . ILE A 1 488 ? 28.929 -17.518 -33.699 1.00 79.50 488 ILE A CA 1
ATOM 3811 C C . ILE A 1 488 ? 27.848 -18.282 -32.930 1.00 79.50 488 ILE A C 1
ATOM 3813 O O . ILE A 1 488 ? 27.915 -19.507 -32.844 1.00 79.50 488 ILE A O 1
ATOM 3817 N N . TYR A 1 489 ? 26.882 -17.565 -32.359 1.00 72.88 489 TYR A N 1
ATOM 3818 C CA . TYR A 1 489 ? 25.818 -18.151 -31.544 1.00 72.88 489 TYR A CA 1
ATOM 3819 C C . TYR A 1 489 ? 24.448 -17.682 -32.027 1.00 72.88 489 TYR A C 1
ATOM 3821 O O . TYR A 1 489 ? 24.347 -16.537 -32.484 1.00 72.88 489 TYR A O 1
ATOM 3829 N N . PRO A 1 490 ? 23.404 -18.516 -31.892 1.00 66.38 490 PRO A N 1
ATOM 3830 C CA . PRO A 1 490 ? 22.036 -18.110 -32.182 1.00 66.38 490 PRO A CA 1
ATOM 3831 C C . PRO A 1 490 ? 21.651 -16.838 -31.415 1.00 66.38 490 PRO A C 1
ATOM 3833 O O . PRO A 1 490 ? 22.043 -16.663 -30.264 1.00 66.38 490 PRO A O 1
ATOM 3836 N N . GLY A 1 491 ? 20.926 -15.929 -32.063 1.00 54.34 491 GLY A N 1
ATOM 3837 C CA . GLY A 1 491 ? 20.560 -14.615 -31.531 1.00 54.34 491 GLY A CA 1
ATOM 3838 C C . GLY A 1 491 ? 21.588 -13.505 -31.789 1.00 54.34 491 GLY A C 1
ATOM 3839 O O . GLY A 1 491 ? 21.272 -12.329 -31.620 1.00 54.34 491 GLY A O 1
ATOM 3840 N N . LYS A 1 492 ? 22.806 -13.825 -32.249 1.00 78.81 492 LYS A N 1
ATOM 3841 C CA . LYS A 1 492 ? 23.802 -12.812 -32.634 1.00 78.81 492 LYS A CA 1
ATOM 3842 C C . LYS A 1 492 ? 23.411 -12.152 -33.958 1.00 78.81 492 LYS A C 1
ATOM 3844 O O . LYS A 1 492 ? 23.063 -12.854 -34.900 1.00 78.81 492 LYS A O 1
ATOM 3849 N N . ARG A 1 493 ? 23.511 -10.823 -34.070 1.00 81.31 493 ARG A N 1
ATOM 3850 C CA . ARG A 1 493 ? 23.332 -10.125 -35.356 1.00 81.31 493 ARG A CA 1
ATOM 3851 C C . ARG A 1 493 ? 24.669 -9.990 -36.074 1.00 81.31 493 ARG A C 1
ATOM 3853 O O . ARG A 1 493 ? 25.659 -9.590 -35.465 1.00 81.31 493 ARG A O 1
ATOM 3860 N N . LEU A 1 494 ? 24.688 -10.348 -37.352 1.00 86.44 494 LEU A N 1
ATOM 3861 C CA . LEU A 1 494 ? 25.830 -10.191 -38.240 1.00 86.44 494 LEU A CA 1
ATOM 3862 C C . LEU A 1 494 ? 25.475 -9.195 -39.342 1.00 86.44 494 LEU A C 1
ATOM 3864 O O . LEU A 1 494 ? 24.490 -9.378 -40.052 1.00 86.44 494 LEU A O 1
ATOM 3868 N N . LEU A 1 495 ? 26.289 -8.157 -39.475 1.00 84.88 495 LEU A N 1
ATOM 3869 C CA . LEU A 1 495 ? 26.318 -7.248 -40.603 1.00 84.88 495 LEU A CA 1
ATOM 3870 C C . LEU A 1 495 ? 26.800 -8.000 -41.843 1.00 84.88 495 LEU A C 1
ATOM 3872 O O . LEU A 1 495 ? 27.903 -8.555 -41.853 1.00 84.88 495 LEU A O 1
ATOM 3876 N N . LEU A 1 496 ? 25.982 -8.008 -42.882 1.00 86.69 496 LEU A N 1
ATOM 3877 C CA . LEU A 1 496 ? 26.299 -8.538 -44.196 1.00 86.69 496 LEU A CA 1
ATOM 3878 C C . LEU A 1 496 ? 26.318 -7.346 -45.158 1.00 86.69 496 LEU A C 1
ATOM 3880 O O . LEU A 1 496 ? 25.319 -6.642 -45.294 1.00 86.69 496 LEU A O 1
ATOM 3884 N N . ARG A 1 497 ? 27.480 -7.067 -45.758 1.00 75.06 497 ARG A N 1
ATOM 3885 C CA . ARG A 1 497 ? 27.630 -6.030 -46.791 1.00 75.06 497 ARG A CA 1
ATOM 3886 C C . ARG A 1 497 ? 27.723 -6.717 -48.150 1.00 75.06 497 ARG A C 1
ATOM 3888 O O . ARG A 1 497 ? 28.319 -7.780 -48.224 1.00 75.06 497 ARG A O 1
ATOM 3895 N N . ASP A 1 498 ? 27.160 -6.111 -49.186 1.00 62.25 498 ASP A N 1
ATOM 3896 C CA . ASP A 1 498 ? 27.069 -6.672 -50.543 1.00 62.25 498 ASP A CA 1
ATOM 3897 C C . ASP A 1 498 ? 26.350 -8.039 -50.591 1.00 62.25 498 ASP A C 1
ATOM 3899 O O . ASP A 1 498 ? 26.972 -9.093 -50.435 1.00 62.25 498 ASP A O 1
ATOM 3903 N N . VAL A 1 499 ? 25.031 -8.007 -50.818 1.00 49.31 499 VAL A N 1
ATOM 3904 C CA . VAL A 1 499 ? 24.230 -9.174 -51.235 1.00 49.31 499 VAL A CA 1
ATOM 3905 C C . VAL A 1 499 ? 23.829 -9.006 -52.689 1.00 49.31 499 VAL A C 1
ATOM 3907 O O . VAL A 1 499 ? 23.398 -7.880 -53.033 1.00 49.31 499 VAL A O 1
#

Foldseek 3Di:
DDDDDDDDDDDDDDDDDDDDDDDDDDDDDDDDDDDDDDDDDDDDDDDPDPDPPDDDLVRVLVVLLVVLVVVLDFLPDQPPPPDPPDPPDDDDPDPDDDFPADFGDGSLLVSLLVCCLPVVVVLLLLLLQLCQAQLVLLLVLLVVLVHTSLCLCCLCVQASQALQDADPQGQGGSNRDDPVLLVVLPFDDDLFFGCCSVRNSVSNSVSVQLSVLCVVLVHNLLSQLCSFQNNVLSVQLCVVQVHSDLSSSLRDPSGDPRSSSRSSNSSSSSVCSSPVVVSPNPDRNHDHYDDWDWAQLFAWAALVLLCQQQVHDSVQQCVNRVRGNPRTHHNPGGRDIGTHHPPRRVSSVVCNVVSCVVWPWDKDKDQAAPPDFLVNVCVVLVHDSVVQCSQAVNPDSRPDDHRDITIDTDGPPPDPPPPPDPDDDDDDDDDDDDDDDDDDDDDDDDDPFADWDKDFAAPPDWLCVVCVVQVHHSVVQCVQVVNPDRDDDGRDITTDGHD

Radius of gyration: 32.71 Å; Cα contacts (8 Å, |Δi|>4): 620; chains: 1; bounding box: 84×66×100 Å

Nearest PDB structures (foldseek):
  8rhf-assembly1_B  TM=7.655E-01  e=1.733E-18  Pseudomonas aeruginosa
  8rhf-assembly2_A  TM=7.401E-01  e=2.333E-18  Pseudomonas aeruginosa
  8rhe-assembly2_B  TM=8.954E-01  e=4.340E-15  Pseudomonas aeruginosa
  8rhi-assembly1_B  TM=8.873E-01  e=4.237E-14  Pseudomonas aeruginosa
  8rhi-assembly1_A  TM=8.569E-01  e=6.952E-14  Pseudomonas aeruginosa

Secondary structure (DSSP, 8-state):
----------------PPP-------------------------------------HHHHHHHHHHHHHTTT--TT-B-----S------SS-------SS----BHHHHHHHHHHHTTTHHHHHHHHHHHHHHHHHHHHHHHHTT--GGGGGHHHHHHSS-TT-B-TT--BTTTTB-HHHHHHTT--B-SSBBGGG-HHHHHHHHHHHHHHHHHHHS-HHHHHHHHHH-HHHHHHHHHHHT---HHHHHTSTTS-HHHHTHHHHHHHHHHHHHSGGGGT-----PPPPP--EEEE--TT-BHHHHHHHTT--HHHHHHH-TTBTTSB--TT-TT-EEEE-TT-HHHHHHHGGGHHHHS-EEEEEEEPPTT--HHHHHHHHTS-HHHHHHHTT-S-TT---TT-EEEEEEE-TTSPP------------------------PPP--------EEEEPPTT--HHHHHHHTTS-HHHHHHHTT-SSS---TT-EEEE---

Mean predicted aligned error: 16.31 Å

Solvent-accessible surface area (backbone atoms only — not comparable to full-atom values): 30479 Å² total; per-residue (Å²): 140,83,89,83,86,80,90,78,86,84,85,85,80,87,88,84,83,87,85,87,82,88,85,89,86,88,89,87,82,91,87,85,90,82,84,91,82,92,86,78,87,81,74,92,70,80,88,73,80,86,66,73,84,76,72,53,70,67,56,56,52,48,54,56,49,53,62,51,53,73,73,56,69,74,79,81,49,69,50,79,71,81,63,95,78,77,75,78,88,69,96,62,91,73,80,82,85,82,75,70,50,93,82,78,62,24,56,65,18,50,51,37,42,50,39,42,53,52,90,34,28,74,59,46,48,50,24,55,14,40,38,40,28,45,49,68,64,45,38,51,53,22,50,77,71,74,43,47,53,54,60,58,46,50,24,41,79,59,34,38,50,27,42,82,36,66,48,98,87,53,22,25,5,27,70,39,38,42,66,70,60,35,43,75,55,72,35,56,77,58,90,35,36,34,32,44,23,30,70,66,61,33,44,55,30,47,47,53,50,52,48,56,34,29,74,72,63,77,34,68,58,48,22,54,25,18,70,74,54,34,58,72,47,46,56,52,26,30,64,73,60,74,43,86,53,47,61,68,41,52,64,41,91,64,58,56,68,76,30,53,52,45,48,33,45,41,49,26,50,42,54,37,70,78,39,32,57,85,51,71,50,75,86,66,72,59,38,71,61,76,73,62,33,62,34,80,62,24,45,53,42,36,41,65,57,50,14,65,33,33,78,47,53,49,67,58,40,50,66,64,38,62,19,36,69,65,54,25,41,44,71,87,34,69,75,36,68,44,49,34,56,70,90,23,29,68,49,22,62,70,35,53,89,46,38,64,82,80,53,58,67,44,79,42,80,47,66,37,49,88,92,65,48,46,63,59,53,16,61,75,69,75,47,58,48,63,56,45,25,60,72,56,72,41,94,42,75,84,70,74,54,74,69,39,77,38,60,40,79,43,77,68,77,87,60,82,76,77,89,67,76,81,74,80,90,78,79,93,82,90,83,91,80,91,82,87,86,88,81,90,78,84,84,77,88,69,79,80,75,66,75,83,41,75,42,70,34,46,89,89,55,39,42,64,61,51,15,63,75,46,76,50,46,46,69,54,42,22,63,68,54,74,46,93,63,76,83,68,55,59,76,42,75,41,49,46,72,68,119

pLDDT: mean 76.95, std 26.19, range [21.81, 98.88]